Protein AF-0000000066414888 (afdb_homodimer)

Solvent-accessible surface area (backbone atoms only — not comparable to full-atom values): 25081 Å² total; per-residue (Å²): 129,54,74,68,51,52,50,51,50,49,46,27,50,49,36,50,48,35,39,76,72,67,65,47,83,66,86,75,74,56,69,68,56,54,52,49,51,50,52,50,52,52,49,51,51,38,54,54,51,52,48,53,33,49,49,37,49,74,44,55,29,62,68,60,44,51,51,46,53,49,50,52,55,52,22,65,72,70,66,46,79,77,72,76,72,79,85,43,44,42,30,54,34,8,51,52,28,35,54,41,11,59,70,56,28,89,88,28,67,37,17,49,47,26,34,55,50,10,54,49,24,37,50,47,23,52,45,50,50,49,34,51,54,51,33,41,64,48,26,47,48,55,51,48,46,42,50,70,43,58,50,44,50,43,52,48,34,46,53,51,23,52,50,30,45,27,44,28,46,44,44,57,75,38,61,85,79,50,64,68,67,57,48,52,50,31,45,50,52,24,53,51,31,45,52,51,30,50,52,49,50,49,52,55,68,74,49,33,63,57,55,38,51,25,51,44,44,38,42,50,37,52,32,51,40,26,50,52,45,31,54,52,35,50,54,49,46,53,53,47,52,52,52,63,73,70,107,129,54,73,67,50,53,51,51,51,48,47,28,49,49,37,50,47,35,38,77,71,68,64,47,82,66,86,76,74,55,70,67,58,54,52,48,52,50,53,49,51,52,49,51,51,39,54,53,50,50,49,52,34,49,49,37,48,75,44,54,29,64,69,60,44,50,51,47,53,50,50,53,56,52,23,64,72,70,67,46,81,78,73,77,72,79,84,43,44,42,30,56,35,9,51,52,27,33,54,40,11,60,71,57,29,90,88,28,67,36,16,49,48,26,34,55,51,9,54,48,26,37,50,46,24,50,44,51,51,50,35,51,52,49,32,40,64,48,28,46,48,56,53,48,47,42,51,69,43,59,52,43,48,43,51,48,33,46,51,51,24,53,50,30,45,27,44,29,46,45,42,58,76,39,61,84,80,50,62,68,66,57,47,52,50,32,46,50,52,22,53,51,32,45,50,52,31,51,50,48,52,48,54,53,69,74,49,31,63,56,56,39,52,26,52,45,44,38,42,50,37,52,31,51,39,26,49,53,45,30,54,52,35,50,54,49,47,51,53,48,51,53,52,64,71,70,105

Structure (mmCIF, N/CA/C/O backbone):
data_AF-0000000066414888-model_v1
#
loop_
_entity.id
_entity.type
_entity.pdbx_description
1 polymer 'SH3-domain GRB2-like 1'
#
loop_
_atom_site.group_PDB
_atom_site.id
_atom_site.type_symbol
_atom_site.label_atom_id
_atom_site.label_alt_id
_atom_site.label_comp_id
_atom_site.label_asym_id
_atom_site.label_entity_id
_atom_site.label_seq_id
_atom_site.pdbx_PDB_ins_code
_atom_site.Cartn_x
_atom_site.Cartn_y
_atom_site.Cartn_z
_atom_site.occupancy
_atom_site.B_iso_or_equiv
_atom_site.auth_seq_id
_atom_site.auth_comp_id
_atom_site.auth_asym_id
_atom_site.auth_atom_id
_atom_site.pdbx_PDB_model_num
ATOM 1 N N . MET A 1 1 ? -26.953 -34.062 -26.234 1 54.62 1 MET A N 1
ATOM 2 C CA . MET A 1 1 ? -26.266 -35.281 -25.875 1 54.62 1 MET A CA 1
ATOM 3 C C . MET A 1 1 ? -27.031 -36.5 -26.344 1 54.62 1 MET A C 1
ATOM 5 O O . MET A 1 1 ? -28.25 -36.562 -26.25 1 54.62 1 MET A O 1
ATOM 9 N N . SER A 1 2 ? -26.453 -37.344 -27.219 1 64.12 2 SER A N 1
ATOM 10 C CA . SER A 1 2 ? -27.109 -38.531 -27.766 1 64.12 2 SER A CA 1
ATOM 11 C C . SER A 1 2 ? -27.438 -39.531 -26.672 1 64.12 2 SER A C 1
ATOM 13 O O . SER A 1 2 ? -26.922 -39.438 -25.562 1 64.12 2 SER A O 1
ATOM 15 N N . VAL A 1 3 ? -28.484 -40.344 -26.875 1 69.94 3 VAL A N 1
ATOM 16 C CA . VAL A 1 3 ? -28.859 -41.406 -25.969 1 69.94 3 VAL A CA 1
ATOM 17 C C . VAL A 1 3 ? -27.625 -42.219 -25.578 1 69.94 3 VAL A C 1
ATOM 19 O O . VAL A 1 3 ? -27.484 -42.625 -24.406 1 69.94 3 VAL A O 1
ATOM 22 N N . ALA A 1 4 ? -26.703 -42.406 -26.469 1 68.19 4 ALA A N 1
ATOM 23 C CA . ALA A 1 4 ? -25.453 -43.125 -26.219 1 68.19 4 ALA A CA 1
ATOM 24 C C . ALA A 1 4 ? -24.562 -42.344 -25.234 1 68.19 4 ALA A C 1
ATOM 26 O O . ALA A 1 4 ? -23.922 -42.938 -24.375 1 68.19 4 ALA A O 1
ATOM 27 N N . GLY A 1 5 ? -24.656 -41.094 -25.391 1 73.19 5 GLY A N 1
ATOM 28 C CA . GLY A 1 5 ? -23.906 -40.25 -24.484 1 73.19 5 GLY A CA 1
ATOM 29 C C . GLY A 1 5 ? -24.422 -40.281 -23.062 1 73.19 5 GLY A C 1
ATOM 30 O O . GLY A 1 5 ? -23.641 -40.344 -22.109 1 73.19 5 GLY A O 1
ATOM 31 N N . LEU A 1 6 ? -25.672 -40.25 -22.953 1 72.88 6 LEU A N 1
ATOM 32 C CA . LEU A 1 6 ? -26.312 -40.312 -21.641 1 72.88 6 LEU A CA 1
ATOM 33 C C . LEU A 1 6 ? -26.016 -41.656 -20.953 1 72.88 6 LEU A C 1
ATOM 35 O O . LEU A 1 6 ? -25.734 -41.688 -19.75 1 72.88 6 LEU A O 1
ATOM 39 N N . LYS A 1 7 ? -26.156 -42.719 -21.703 1 69.56 7 LYS A N 1
ATOM 40 C CA . LYS A 1 7 ? -25.859 -44.031 -21.172 1 69.56 7 LYS A CA 1
ATOM 41 C C . LYS A 1 7 ? -24.422 -44.125 -20.672 1 69.56 7 LYS A C 1
ATOM 43 O O . LYS A 1 7 ? -24.141 -44.656 -19.609 1 69.56 7 LYS A O 1
ATOM 48 N N . LYS A 1 8 ? -23.562 -43.594 -21.5 1 77.5 8 LYS A N 1
ATOM 49 C CA . LYS A 1 8 ? -22.156 -43.594 -21.125 1 77.5 8 LYS A CA 1
ATOM 50 C C . LYS A 1 8 ? -21.922 -42.844 -19.828 1 77.5 8 LYS A C 1
ATOM 52 O O . LYS A 1 8 ? -21.125 -43.25 -18.984 1 77.5 8 LYS A O 1
ATOM 57 N N . GLN A 1 9 ? -22.625 -41.781 -19.641 1 77.62 9 GLN A N 1
ATOM 58 C CA . GLN A 1 9 ? -22.516 -40.969 -18.422 1 77.62 9 GLN A CA 1
ATOM 59 C C . GLN A 1 9 ? -23 -41.75 -17.203 1 77.62 9 GLN A C 1
ATOM 61 O O . GLN A 1 9 ? -22.406 -41.656 -16.125 1 77.62 9 GLN A O 1
ATOM 66 N N . PHE A 1 10 ? -24.031 -42.5 -17.469 1 74.44 10 PHE A N 1
ATOM 67 C CA . PHE A 1 10 ? -24.578 -43.312 -16.391 1 74.44 10 PHE A CA 1
ATOM 68 C C . PHE A 1 10 ? -23.578 -44.406 -15.969 1 74.44 10 PHE A C 1
ATOM 70 O O . PHE A 1 10 ? -23.422 -44.656 -14.781 1 74.44 10 PHE A O 1
ATOM 77 N N . TYR A 1 11 ? -23.031 -45.094 -16.953 1 70.81 11 TYR A N 1
ATOM 78 C CA . TYR A 1 11 ? -22.047 -46.125 -16.641 1 70.81 11 TYR A CA 1
ATOM 79 C C . TYR A 1 11 ? -20.875 -45.562 -15.844 1 70.81 11 TYR A C 1
ATOM 81 O O . TYR A 1 11 ? -20.422 -46.188 -14.883 1 70.81 11 TYR A O 1
ATOM 89 N N . LYS A 1 12 ? -20.438 -44.469 -16.234 1 78.75 12 LYS A N 1
ATOM 90 C CA . LYS A 1 12 ? -19.312 -43.812 -15.555 1 78.75 12 LYS A CA 1
ATOM 91 C C . LYS A 1 12 ? -19.672 -43.469 -14.117 1 78.75 12 LYS A C 1
ATOM 93 O O . LYS A 1 12 ? -18.875 -43.656 -13.203 1 78.75 12 LYS A O 1
ATOM 98 N N . ALA A 1 13 ? -20.766 -42.906 -14 1 76.69 13 ALA A N 1
ATOM 99 C CA . ALA A 1 13 ? -21.25 -42.562 -12.664 1 76.69 13 ALA A CA 1
ATOM 100 C C . ALA A 1 13 ? -21.375 -43.781 -11.781 1 76.69 13 ALA A C 1
ATOM 102 O O . ALA A 1 13 ? -21.016 -43.75 -10.602 1 76.69 13 ALA A O 1
ATOM 103 N N . SER A 1 14 ? -21.875 -44.812 -12.367 1 72 14 SER A N 1
ATOM 104 C CA . SER A 1 14 ? -22.031 -46.062 -11.641 1 72 14 SER A CA 1
ATOM 105 C C . SER A 1 14 ? -20.688 -46.594 -11.172 1 72 14 SER A C 1
ATOM 107 O O . SER A 1 14 ? -20.547 -47.031 -10.023 1 72 14 SER A O 1
ATOM 109 N N . GLN A 1 15 ? -19.828 -46.594 -12.016 1 77.19 15 GLN A N 1
ATOM 110 C CA . GLN A 1 15 ? -18.5 -47.062 -11.656 1 77.19 15 GLN A CA 1
ATOM 111 C C . GLN A 1 15 ? -17.875 -46.188 -10.578 1 77.19 15 GLN A C 1
ATOM 113 O O . GLN A 1 15 ? -17.234 -46.688 -9.656 1 77.19 15 GLN A O 1
ATOM 118 N N . LEU A 1 16 ? -18.125 -44.969 -10.672 1 76.56 16 LEU A N 1
ATOM 119 C CA . LEU A 1 16 ? -17.609 -44 -9.695 1 76.56 16 LEU A CA 1
ATOM 120 C C . LEU A 1 16 ? -18.172 -44.281 -8.312 1 76.56 16 LEU A C 1
ATOM 122 O O . LEU A 1 16 ? -17.438 -44.281 -7.32 1 76.56 16 LEU A O 1
ATOM 126 N N . VAL A 1 17 ? -19.406 -44.5 -8.328 1 70.75 17 VAL A N 1
ATOM 127 C CA . VAL A 1 17 ? -20.094 -44.812 -7.078 1 70.75 17 VAL A CA 1
ATOM 128 C C . VAL A 1 17 ? -19.562 -46.156 -6.523 1 70.75 17 VAL A C 1
ATOM 130 O O . VAL A 1 17 ? -19.328 -46.281 -5.316 1 70.75 17 VAL A O 1
ATOM 133 N N . SER A 1 18 ? -19.344 -47.031 -7.332 1 68.62 18 SER A N 1
ATOM 134 C CA . SER A 1 18 ? -18.844 -48.344 -6.906 1 68.62 18 SER A CA 1
ATOM 135 C C . SER A 1 18 ? -17.453 -48.219 -6.301 1 68.62 18 SER A C 1
ATOM 137 O O . SER A 1 18 ? -17.141 -48.938 -5.34 1 68.62 18 SER A O 1
ATOM 139 N N . GLU A 1 19 ? -16.734 -47.469 -6.793 1 73.62 19 GLU A N 1
ATOM 140 C CA . GLU A 1 19 ? -15.391 -47.281 -6.262 1 73.62 19 GLU A CA 1
ATOM 141 C C . GLU A 1 19 ? -15.414 -46.531 -4.938 1 73.62 19 GLU A C 1
ATOM 143 O O . GLU A 1 19 ? -14.656 -46.844 -4.02 1 73.62 19 GLU A O 1
ATOM 148 N N . LYS A 1 20 ? -16.219 -45.5 -4.742 1 75.06 20 LYS A N 1
ATOM 149 C CA . LYS A 1 20 ? -16.25 -44.656 -3.564 1 75.06 20 LYS A CA 1
ATOM 150 C C . LYS A 1 20 ? -16.984 -45.312 -2.406 1 75.06 20 LYS A C 1
ATOM 152 O O . LYS A 1 20 ? -16.625 -45.125 -1.243 1 75.06 20 LYS A O 1
ATOM 157 N N . VAL A 1 21 ? -17.953 -46.156 -2.709 1 70.31 21 VAL A N 1
ATOM 158 C CA . VAL A 1 21 ? -18.781 -46.719 -1.664 1 70.31 21 VAL A CA 1
ATOM 159 C C . VAL A 1 21 ? -18.516 -48.219 -1.566 1 70.31 21 VAL A C 1
ATOM 161 O O . VAL A 1 21 ? -18.453 -48.781 -0.467 1 70.31 21 VAL A O 1
ATOM 164 N N . GLY A 1 22 ? -18.375 -48.844 -2.578 1 63.88 22 GLY A N 1
ATOM 165 C CA . GLY A 1 22 ? -18.344 -50.281 -2.611 1 63.88 22 GLY A CA 1
ATOM 166 C C . GLY A 1 22 ? -16.938 -50.875 -2.568 1 63.88 22 GLY A C 1
ATOM 167 O O . GLY A 1 22 ? -16.766 -52.094 -2.5 1 63.88 22 GLY A O 1
ATOM 168 N N . GLY A 1 23 ? -15.867 -50.031 -2.629 1 61.94 23 GLY A N 1
ATOM 169 C CA . GLY A 1 23 ? -14.492 -50.5 -2.531 1 61.94 23 GLY A CA 1
ATOM 170 C C . GLY A 1 23 ? -13.984 -51.156 -3.814 1 61.94 23 GLY A C 1
ATOM 171 O O . GLY A 1 23 ? -13.023 -51.906 -3.797 1 61.94 23 GLY A O 1
ATOM 172 N N . ALA A 1 24 ? -14.719 -51.031 -4.832 1 61.44 24 ALA A N 1
ATOM 173 C CA . ALA A 1 24 ? -14.25 -51.594 -6.098 1 61.44 24 ALA A CA 1
ATOM 174 C C . ALA A 1 24 ? -12.898 -51.031 -6.492 1 61.44 24 ALA A C 1
ATOM 176 O O . ALA A 1 24 ? -12.633 -49.844 -6.281 1 61.44 24 ALA A O 1
ATOM 177 N N . GLU A 1 25 ? -11.969 -51.938 -6.863 1 61.38 25 GLU A N 1
ATOM 178 C CA . GLU A 1 25 ? -10.609 -51.5 -7.18 1 61.38 25 GLU A CA 1
ATOM 179 C C . GLU A 1 25 ? -10.516 -51 -8.609 1 61.38 25 GLU A C 1
ATOM 181 O O . GLU A 1 25 ? -10.852 -51.688 -9.555 1 61.38 25 GLU A O 1
ATOM 186 N N . GLY A 1 26 ? -10.453 -49.75 -8.844 1 71.69 26 GLY A N 1
ATOM 187 C CA . GLY A 1 26 ? -10.227 -49.219 -10.172 1 71.69 26 GLY A CA 1
ATOM 188 C C . GLY A 1 26 ? -8.82 -49.469 -10.68 1 71.69 26 GLY A C 1
ATOM 189 O O . GLY A 1 26 ? -7.926 -49.812 -9.914 1 71.69 26 GLY A O 1
ATOM 190 N N . THR A 1 27 ? -8.648 -49.469 -12.039 1 75.56 27 THR A N 1
ATOM 191 C CA . THR A 1 27 ? -7.328 -49.562 -12.648 1 75.56 27 THR A CA 1
ATOM 192 C C . THR A 1 27 ? -6.375 -48.531 -12.047 1 75.56 27 THR A C 1
ATOM 194 O O . THR A 1 27 ? -6.695 -47.344 -11.992 1 75.56 27 THR A O 1
ATOM 197 N N . LYS A 1 28 ? -5.348 -49.062 -11.469 1 77.19 28 LYS A N 1
ATOM 198 C CA . LYS A 1 28 ? -4.402 -48.188 -10.781 1 77.19 28 LYS A CA 1
ATOM 199 C C . LYS A 1 28 ? -3.41 -47.594 -11.758 1 77.19 28 LYS A C 1
ATOM 201 O O . LYS A 1 28 ? -2.918 -48.25 -12.664 1 77.19 28 LYS A O 1
ATOM 206 N N . LEU A 1 29 ? -3.402 -46.312 -11.672 1 82.12 29 LEU A N 1
ATOM 207 C CA . LEU A 1 29 ? -2.305 -45.625 -12.352 1 82.12 29 LEU A CA 1
ATOM 208 C C . LEU A 1 29 ? -1.005 -45.781 -11.562 1 82.12 29 LEU A C 1
ATOM 210 O O . LEU A 1 29 ? -1.028 -45.969 -10.352 1 82.12 29 LEU A O 1
ATOM 214 N N . ASP A 1 30 ? 0.139 -45.844 -12.203 1 83 30 ASP A N 1
ATOM 215 C CA . ASP A 1 30 ? 1.407 -46.125 -11.531 1 83 30 ASP A CA 1
ATOM 216 C C . ASP A 1 30 ? 1.821 -44.938 -10.641 1 83 30 ASP A C 1
ATOM 218 O O . ASP A 1 30 ? 1.239 -43.875 -10.719 1 83 30 ASP A O 1
ATOM 222 N N . ASP A 1 31 ? 2.678 -45.188 -9.734 1 87.25 31 ASP A N 1
ATOM 223 C CA . ASP A 1 31 ? 3.127 -44.25 -8.711 1 87.25 31 ASP A CA 1
ATOM 224 C C . ASP A 1 31 ? 3.771 -43.031 -9.336 1 87.25 31 ASP A C 1
ATOM 226 O O . ASP A 1 31 ? 3.641 -41.906 -8.82 1 87.25 31 ASP A O 1
ATOM 230 N N . ASP A 1 32 ? 4.352 -43.25 -10.453 1 85.88 32 ASP A N 1
ATOM 231 C CA . ASP A 1 32 ? 4.996 -42.156 -11.148 1 85.88 32 ASP A CA 1
ATOM 232 C C . ASP A 1 32 ? 3.959 -41.156 -11.672 1 85.88 32 ASP A C 1
ATOM 234 O O . ASP A 1 32 ? 4.164 -39.938 -11.602 1 85.88 32 ASP A O 1
ATOM 238 N N . PHE A 1 33 ? 2.918 -41.688 -12.188 1 91.12 33 PHE A N 1
ATOM 239 C CA . PHE A 1 33 ? 1.839 -40.844 -12.688 1 91.12 33 PHE A CA 1
ATOM 240 C C . PHE A 1 33 ? 1.209 -40.062 -11.547 1 91.12 33 PHE A C 1
ATOM 242 O O . PHE A 1 33 ? 0.982 -38.844 -11.68 1 91.12 33 PHE A O 1
ATOM 249 N N . LYS A 1 34 ? 0.979 -40.688 -10.414 1 91.94 34 LYS A N 1
ATOM 250 C CA . LYS A 1 34 ? 0.359 -40.031 -9.266 1 91.94 34 LYS A CA 1
ATOM 251 C C . LYS A 1 34 ? 1.252 -38.938 -8.711 1 91.94 34 LYS A C 1
ATOM 253 O O . LYS A 1 34 ? 0.761 -37.875 -8.289 1 91.94 34 LYS A O 1
ATOM 258 N N . ASP A 1 35 ? 2.457 -39.219 -8.719 1 89.44 35 ASP A N 1
ATOM 259 C CA . ASP A 1 35 ? 3.41 -38.219 -8.25 1 89.44 35 ASP A CA 1
ATOM 260 C C . ASP A 1 35 ? 3.414 -37 -9.164 1 89.44 35 ASP A C 1
ATOM 262 O O . ASP A 1 35 ? 3.49 -35.844 -8.688 1 89.44 35 ASP A O 1
ATOM 266 N N . MET A 1 36 ? 3.359 -37.188 -10.469 1 90.25 36 MET A N 1
ATOM 267 C CA . MET A 1 36 ? 3.312 -36.094 -11.438 1 90.25 36 MET A CA 1
ATOM 268 C C . MET A 1 36 ? 2.037 -35.281 -11.273 1 90.25 36 MET A C 1
ATOM 270 O O . MET A 1 36 ? 2.072 -34.062 -11.336 1 90.25 36 MET A O 1
ATOM 274 N N . GLU A 1 37 ? 1.005 -36 -11.086 1 94.06 37 GLU A N 1
ATOM 275 C CA . GLU A 1 37 ? -0.281 -35.344 -10.898 1 94.06 37 GLU A CA 1
ATOM 276 C C . GLU A 1 37 ? -0.261 -34.438 -9.664 1 94.06 37 GLU A C 1
ATOM 278 O O . GLU A 1 37 ? -0.78 -33.312 -9.695 1 94.06 37 GLU A O 1
ATOM 283 N N . LYS A 1 38 ? 0.269 -34.938 -8.617 1 93.38 38 LYS A N 1
ATOM 284 C CA . LYS A 1 38 ? 0.378 -34.156 -7.383 1 93.38 38 LYS A CA 1
ATOM 285 C C . LYS A 1 38 ? 1.219 -32.906 -7.598 1 93.38 38 LYS A C 1
ATOM 287 O O . LYS A 1 38 ? 0.854 -31.828 -7.137 1 93.38 38 LYS A O 1
ATOM 292 N N . LYS A 1 39 ? 2.338 -33.062 -8.258 1 91.81 39 LYS A N 1
ATOM 293 C CA . LYS A 1 39 ? 3.223 -31.922 -8.523 1 91.81 39 LYS A CA 1
ATOM 294 C C . LYS A 1 39 ? 2.523 -30.859 -9.375 1 91.81 39 LYS A C 1
ATOM 296 O O . LYS A 1 39 ? 2.688 -29.672 -9.141 1 91.81 39 LYS A O 1
ATOM 301 N N . VAL A 1 40 ? 1.789 -31.328 -10.344 1 94.94 40 VAL A N 1
ATOM 302 C CA . VAL A 1 40 ? 1.053 -30.406 -11.203 1 94.94 40 VAL A CA 1
ATOM 303 C C . VAL A 1 40 ? -0.01 -29.672 -10.391 1 94.94 40 VAL A C 1
ATOM 305 O O . VAL A 1 40 ? -0.216 -28.469 -10.57 1 94.94 40 VAL A O 1
ATOM 308 N N . ASP A 1 41 ? -0.682 -30.375 -9.562 1 95.75 41 ASP A N 1
ATOM 309 C CA . ASP A 1 41 ? -1.705 -29.781 -8.703 1 95.75 41 ASP A CA 1
ATOM 310 C C . ASP A 1 41 ? -1.108 -28.703 -7.805 1 95.75 41 ASP A C 1
ATOM 312 O O . ASP A 1 41 ? -1.657 -27.609 -7.691 1 95.75 41 ASP A O 1
ATOM 316 N N . VAL A 1 42 ? -0.031 -29.047 -7.164 1 94.81 42 VAL A N 1
ATOM 317 C CA . VAL A 1 42 ? 0.643 -28.094 -6.277 1 94.81 42 VAL A CA 1
ATOM 318 C C . VAL A 1 42 ? 1.123 -26.891 -7.074 1 94.81 42 VAL A C 1
ATOM 320 O O . VAL A 1 42 ? 1.017 -25.75 -6.613 1 94.81 42 VAL A O 1
ATOM 323 N N . THR A 1 43 ? 1.71 -27.141 -8.242 1 95.44 43 THR A N 1
ATOM 324 C CA . THR A 1 43 ? 2.162 -26.062 -9.102 1 95.44 43 THR A CA 1
ATOM 325 C C . THR A 1 43 ? 1.001 -25.141 -9.469 1 95.44 43 THR A C 1
ATOM 327 O O . THR A 1 43 ? 1.142 -23.906 -9.445 1 95.44 43 THR A O 1
ATOM 330 N N . SER A 1 44 ? -0.1 -25.75 -9.805 1 96.19 44 SER A N 1
ATOM 331 C CA . SER A 1 44 ? -1.286 -24.984 -10.18 1 96.19 44 SER A CA 1
ATOM 332 C C . SER A 1 44 ? -1.746 -24.078 -9.031 1 96.19 44 SER A C 1
ATOM 334 O O . SER A 1 44 ? -2.045 -22.906 -9.242 1 96.19 44 SER A O 1
ATOM 336 N N . LYS A 1 45 ? -1.801 -24.594 -7.859 1 96.75 45 LYS A N 1
ATOM 337 C CA . LYS A 1 45 ? -2.201 -23.828 -6.684 1 96.75 45 LYS A CA 1
ATOM 338 C C . LYS A 1 45 ? -1.205 -22.719 -6.383 1 96.75 45 LYS A C 1
ATOM 340 O O . LYS A 1 45 ? -1.601 -21.594 -6.055 1 96.75 45 LYS A O 1
ATOM 345 N N . ALA A 1 46 ? 0.065 -23.062 -6.469 1 96.88 46 ALA A N 1
ATOM 346 C CA . ALA A 1 46 ? 1.124 -22.094 -6.227 1 96.88 46 ALA A CA 1
ATOM 347 C C . ALA A 1 46 ? 1.005 -20.906 -7.172 1 96.88 46 ALA A C 1
ATOM 349 O O . ALA A 1 46 ? 1.036 -19.75 -6.738 1 96.88 46 ALA A O 1
ATOM 350 N N . VAL A 1 47 ? 0.848 -21.234 -8.461 1 97.19 47 VAL A N 1
ATOM 351 C CA . VAL A 1 47 ? 0.768 -20.188 -9.477 1 97.19 47 VAL A CA 1
ATOM 352 C C . VAL A 1 47 ? -0.453 -19.312 -9.219 1 97.19 47 VAL A C 1
ATOM 354 O O . VAL A 1 47 ? -0.358 -18.078 -9.258 1 97.19 47 VAL A O 1
ATOM 357 N N . ALA A 1 48 ? -1.549 -19.906 -8.898 1 97.12 48 ALA A N 1
ATOM 358 C CA . ALA A 1 48 ? -2.791 -19.172 -8.68 1 97.12 48 ALA A CA 1
ATOM 359 C C . ALA A 1 48 ? -2.674 -18.25 -7.465 1 97.12 48 ALA A C 1
ATOM 361 O O . ALA A 1 48 ? -3.049 -17.078 -7.527 1 97.12 48 ALA A O 1
ATOM 362 N N . GLU A 1 49 ? -2.189 -18.734 -6.395 1 98.12 49 GLU A N 1
ATOM 363 C CA . GLU A 1 49 ? -2.117 -17.938 -5.172 1 98.12 49 GLU A CA 1
ATOM 364 C C . GLU A 1 49 ? -1.043 -16.859 -5.27 1 98.12 49 GLU A C 1
ATOM 366 O O . GLU A 1 49 ? -1.219 -15.75 -4.762 1 98.12 49 GLU A O 1
ATOM 371 N N . VAL A 1 50 ? 0.107 -17.188 -5.863 1 98.31 50 VAL A N 1
ATOM 372 C CA . VAL A 1 50 ? 1.17 -16.219 -6.055 1 98.31 50 VAL A CA 1
ATOM 373 C C . VAL A 1 50 ? 0.656 -15.055 -6.902 1 98.31 50 VAL A C 1
ATOM 375 O O . VAL A 1 50 ? 0.989 -13.891 -6.645 1 98.31 50 VAL A O 1
ATOM 378 N N . LEU A 1 51 ? -0.128 -15.383 -7.871 1 98 51 LEU A N 1
ATOM 379 C CA . LEU A 1 51 ? -0.73 -14.359 -8.719 1 98 51 LEU A CA 1
ATOM 380 C C . LEU A 1 51 ? -1.586 -13.398 -7.895 1 98 51 LEU A C 1
ATOM 382 O O . LEU A 1 51 ? -1.422 -12.18 -7.984 1 98 51 LEU A O 1
ATOM 386 N N . VAL A 1 52 ? -2.416 -13.945 -7.102 1 97.19 52 VAL A N 1
ATOM 387 C CA . VAL A 1 52 ? -3.348 -13.164 -6.297 1 97.19 52 VAL A CA 1
ATOM 388 C C . VAL A 1 52 ? -2.572 -12.289 -5.316 1 97.19 52 VAL A C 1
ATOM 390 O O . VAL A 1 52 ? -2.85 -11.094 -5.188 1 97.19 52 VAL A O 1
ATOM 393 N N . ARG A 1 53 ? -1.648 -12.867 -4.656 1 98.19 53 ARG A N 1
ATOM 394 C CA . ARG A 1 53 ? -0.875 -12.148 -3.648 1 98.19 53 ARG A CA 1
ATOM 395 C C . ARG A 1 53 ? -0.03 -11.055 -4.289 1 98.19 53 ARG A C 1
ATOM 397 O O . ARG A 1 53 ? 0.197 -10 -3.684 1 98.19 53 ARG A O 1
ATOM 404 N N . THR A 1 54 ? 0.511 -11.328 -5.457 1 98.69 54 THR A N 1
ATOM 405 C CA . THR A 1 54 ? 1.3 -10.32 -6.156 1 98.69 54 THR A CA 1
ATOM 406 C C . THR A 1 54 ? 0.439 -9.109 -6.516 1 98.69 54 THR A C 1
ATOM 408 O O . THR A 1 54 ? 0.876 -7.965 -6.379 1 98.69 54 THR A O 1
ATOM 411 N N . ILE A 1 55 ? -0.756 -9.367 -6.922 1 97.38 55 ILE A N 1
ATOM 412 C CA . ILE A 1 55 ? -1.679 -8.289 -7.262 1 97.38 55 ILE A CA 1
ATOM 413 C C . ILE A 1 55 ? -1.982 -7.453 -6.02 1 97.38 55 ILE A C 1
ATOM 415 O O . ILE A 1 55 ? -2.004 -6.223 -6.082 1 97.38 55 ILE A O 1
ATOM 419 N N . GLU A 1 56 ? -2.209 -8.117 -4.902 1 96.81 56 GLU A N 1
ATOM 420 C CA . GLU A 1 56 ? -2.457 -7.422 -3.643 1 96.81 56 GLU A CA 1
ATOM 421 C C . GLU A 1 56 ? -1.248 -6.59 -3.223 1 96.81 56 GLU A C 1
ATOM 423 O O . GLU A 1 56 ? -1.399 -5.5 -2.666 1 96.81 56 GLU A O 1
ATOM 428 N N . TYR A 1 57 ? -0.084 -7.152 -3.488 1 98.12 57 TYR A N 1
ATOM 429 C CA . TYR A 1 57 ? 1.17 -6.461 -3.211 1 98.12 57 TYR A CA 1
ATOM 430 C C . TYR A 1 57 ? 1.263 -5.164 -4.004 1 98.12 57 TYR A C 1
ATOM 432 O O . TYR A 1 57 ? 1.642 -4.121 -3.461 1 98.12 57 TYR A O 1
ATOM 440 N N . LEU A 1 58 ? 0.865 -5.172 -5.23 1 97.69 58 LEU A N 1
ATOM 441 C CA . LEU A 1 58 ? 0.955 -4.012 -6.109 1 97.69 58 LEU A CA 1
ATOM 442 C C . LEU A 1 58 ? -0.168 -3.021 -5.82 1 97.69 58 LEU A C 1
ATOM 444 O O . LEU A 1 58 ? 0.03 -1.807 -5.906 1 97.69 58 LEU A O 1
ATOM 448 N N . GLN A 1 59 ? -1.326 -3.586 -5.539 1 96.56 59 GLN A N 1
ATOM 449 C CA . GLN A 1 59 ? -2.557 -2.82 -5.359 1 96.56 59 GLN A CA 1
ATOM 450 C C . GLN A 1 59 ? -3.281 -3.236 -4.082 1 96.56 59 GLN A C 1
ATOM 452 O O . GLN A 1 59 ? -4.312 -3.912 -4.141 1 96.56 59 GLN A O 1
ATOM 457 N N . PRO A 1 60 ? -2.832 -2.713 -2.994 1 95.88 60 PRO A N 1
ATOM 458 C CA . PRO A 1 60 ? -3.234 -3.236 -1.688 1 95.88 60 PRO A CA 1
ATOM 459 C C . PRO A 1 60 ? -4.641 -2.801 -1.285 1 95.88 60 PRO A C 1
ATOM 461 O O . PRO A 1 60 ? -5.242 -3.391 -0.382 1 95.88 60 PRO A O 1
ATOM 464 N N . ASN A 1 61 ? -5.211 -1.719 -1.804 1 95 61 ASN A N 1
ATOM 465 C CA . ASN A 1 61 ? -6.57 -1.294 -1.479 1 95 61 ASN A CA 1
ATOM 466 C C . ASN A 1 61 ? -7.609 -2.068 -2.285 1 95 61 ASN A C 1
ATOM 468 O O . ASN A 1 61 ? -7.711 -1.896 -3.502 1 95 61 ASN A O 1
ATOM 472 N N . PRO A 1 62 ? -8.328 -2.889 -1.655 1 93.88 62 PRO A N 1
ATOM 473 C CA . PRO A 1 62 ? -9.258 -3.742 -2.393 1 93.88 62 PRO A CA 1
ATOM 474 C C . PRO A 1 62 ? -10.336 -2.943 -3.127 1 93.88 62 PRO A C 1
ATOM 476 O O . PRO A 1 62 ? -10.742 -3.322 -4.227 1 93.88 62 PRO A O 1
ATOM 479 N N . ALA A 1 63 ? -10.758 -1.84 -2.516 1 92.12 63 ALA A N 1
ATOM 480 C CA . ALA A 1 63 ? -11.781 -1.016 -3.156 1 92.12 63 ALA A CA 1
ATOM 481 C C . ALA A 1 63 ? -11.25 -0.389 -4.441 1 92.12 63 ALA A C 1
ATOM 483 O O . ALA A 1 63 ? -11.938 -0.395 -5.469 1 92.12 63 ALA A O 1
ATOM 484 N N . SER A 1 64 ? -10.117 0.113 -4.336 1 93.31 64 SER A N 1
ATOM 485 C CA . SER A 1 64 ? -9.5 0.735 -5.504 1 93.31 64 SER A CA 1
ATOM 486 C C . SER A 1 64 ? -9.195 -0.298 -6.586 1 93.31 64 SER A C 1
ATOM 488 O O . SER A 1 64 ? -9.328 -0.015 -7.777 1 93.31 64 SER A O 1
ATOM 490 N N . ARG A 1 65 ? -8.781 -1.446 -6.164 1 91.62 65 ARG A N 1
ATOM 491 C CA . ARG A 1 65 ? -8.484 -2.523 -7.105 1 91.62 65 ARG A CA 1
ATOM 492 C C . ARG A 1 65 ? -9.742 -2.957 -7.855 1 91.62 65 ARG A C 1
ATOM 494 O O . ARG A 1 65 ? -9.695 -3.18 -9.07 1 91.62 65 ARG A O 1
ATOM 501 N N . ALA A 1 66 ? -10.805 -3.135 -7.102 1 90.75 66 ALA A N 1
ATOM 502 C CA . ALA A 1 66 ? -12.078 -3.521 -7.707 1 90.75 66 ALA A CA 1
ATOM 503 C C . ALA A 1 66 ? -12.547 -2.475 -8.711 1 90.75 66 ALA A C 1
ATOM 505 O O . ALA A 1 66 ? -13.062 -2.814 -9.781 1 90.75 66 ALA A O 1
ATOM 506 N N . LYS A 1 67 ? -12.461 -1.266 -8.289 1 90.38 67 LYS A N 1
ATOM 507 C CA . LYS A 1 67 ? -12.82 -0.169 -9.188 1 90.38 67 LYS A CA 1
ATOM 508 C C . LYS A 1 67 ? -11.984 -0.204 -10.461 1 90.38 67 LYS A C 1
ATOM 510 O O . LYS A 1 67 ? -12.508 -0.004 -11.562 1 90.38 67 LYS A O 1
ATOM 515 N N . LEU A 1 68 ? -10.758 -0.351 -10.32 1 89.12 68 LEU A N 1
ATOM 516 C CA . LEU A 1 68 ? -9.852 -0.414 -11.469 1 89.12 68 LEU A CA 1
ATOM 517 C C . LEU A 1 68 ? -10.234 -1.561 -12.398 1 89.12 68 LEU A C 1
ATOM 519 O O . LEU A 1 68 ? -10.266 -1.393 -13.617 1 89.12 68 LEU A O 1
ATOM 523 N N . THR A 1 69 ? -10.484 -2.729 -11.812 1 86.81 69 THR A N 1
ATOM 524 C CA . THR A 1 69 ? -10.891 -3.9 -12.578 1 86.81 69 THR A CA 1
ATOM 525 C C . THR A 1 69 ? -12.172 -3.627 -13.352 1 86.81 69 THR A C 1
ATOM 527 O O . THR A 1 69 ? -12.305 -4.02 -14.516 1 86.81 69 THR A O 1
ATOM 530 N N . MET A 1 70 ? -13.055 -2.969 -12.703 1 86.69 70 MET A N 1
ATOM 531 C CA . MET A 1 70 ? -14.312 -2.609 -13.344 1 86.69 70 MET A CA 1
ATOM 532 C C . MET A 1 70 ? -14.078 -1.657 -14.508 1 86.69 70 MET A C 1
ATOM 534 O O . MET A 1 70 ? -14.641 -1.842 -15.594 1 86.69 70 MET A O 1
ATOM 538 N N . LEU A 1 71 ? -13.305 -0.674 -14.312 1 84.69 71 LEU A N 1
ATOM 539 C CA . LEU A 1 71 ? -13.016 0.321 -15.336 1 84.69 71 LEU A CA 1
ATOM 540 C C . LEU A 1 71 ? -12.328 -0.323 -16.531 1 84.69 71 LEU A C 1
ATOM 542 O O . LEU A 1 71 ? -12.656 -0.009 -17.688 1 84.69 71 LEU A O 1
ATOM 546 N N . ASN A 1 72 ? -11.43 -1.202 -16.281 1 84 72 ASN A N 1
ATOM 547 C CA . ASN A 1 72 ? -10.75 -1.911 -17.359 1 84 72 ASN A CA 1
ATOM 548 C C . ASN A 1 72 ? -11.719 -2.766 -18.172 1 84 72 ASN A C 1
ATOM 550 O O . ASN A 1 72 ? -11.609 -2.854 -19.391 1 84 72 ASN A O 1
ATOM 554 N N . THR A 1 73 ? -12.594 -3.371 -17.453 1 83.38 73 THR A N 1
ATOM 555 C CA . THR A 1 73 ? -13.594 -4.191 -18.125 1 83.38 73 THR A CA 1
ATOM 556 C C . THR A 1 73 ? -14.484 -3.334 -19.016 1 83.38 73 THR A C 1
ATOM 558 O O . THR A 1 73 ? -14.789 -3.707 -20.156 1 83.38 73 THR A O 1
ATOM 561 N N . VAL A 1 74 ? -14.938 -2.191 -18.547 1 79.12 74 VAL A N 1
ATOM 562 C CA . VAL A 1 74 ? -15.797 -1.272 -19.281 1 79.12 74 VAL A CA 1
ATOM 563 C C . VAL A 1 74 ? -15.031 -0.699 -20.469 1 79.12 74 VAL A C 1
ATOM 565 O O . VAL A 1 74 ? -15.578 -0.588 -21.578 1 79.12 74 VAL A O 1
ATOM 568 N N . SER A 1 75 ? -13.844 -0.283 -20.281 1 80 75 SER A N 1
ATOM 569 C CA . SER A 1 75 ? -13.023 0.27 -21.344 1 80 75 SER A CA 1
ATOM 570 C C . SER A 1 75 ? -12.844 -0.738 -22.484 1 80 75 SER A C 1
ATOM 572 O O . SER A 1 75 ? -12.852 -0.369 -23.656 1 80 75 SER A O 1
ATOM 574 N N . LYS A 1 76 ? -12.586 -1.894 -22.203 1 77.31 76 LYS A N 1
ATOM 575 C CA . LYS A 1 76 ? -12.422 -2.943 -23.203 1 77.31 76 LYS A CA 1
ATOM 576 C C . LYS A 1 76 ? -13.688 -3.09 -24.062 1 77.31 76 LYS A C 1
ATOM 578 O O . LYS A 1 76 ? -13.602 -3.25 -25.281 1 77.31 76 LYS A O 1
ATOM 583 N N . ILE A 1 77 ? -14.75 -2.867 -23.453 1 78.06 77 ILE A N 1
ATOM 584 C CA . ILE A 1 77 ? -16.016 -2.982 -24.156 1 78.06 77 ILE A CA 1
ATOM 585 C C . ILE A 1 77 ? -16.234 -1.754 -25.031 1 78.06 77 ILE A C 1
ATOM 587 O O . ILE A 1 77 ? -16.719 -1.87 -26.156 1 78.06 77 ILE A O 1
ATOM 591 N N . ARG A 1 78 ? -15.953 -0.546 -24.531 1 76.44 78 ARG A N 1
ATOM 592 C CA . ARG A 1 78 ? -16.188 0.693 -25.266 1 76.44 78 ARG A CA 1
ATOM 593 C C . ARG A 1 78 ? -15.047 0.965 -26.25 1 76.44 78 ARG A C 1
ATOM 595 O O . ARG A 1 78 ? -15.148 1.859 -27.094 1 76.44 78 ARG A O 1
ATOM 602 N N . GLY A 1 79 ? -14.094 0.177 -26.25 1 66.38 79 GLY A N 1
ATOM 603 C CA . GLY A 1 79 ? -12.945 0.39 -27.109 1 66.38 79 GLY A CA 1
ATOM 604 C C . GLY A 1 79 ? -12.086 1.563 -26.688 1 66.38 79 GLY A C 1
ATOM 605 O O . GLY A 1 79 ? -11.391 2.164 -27.5 1 66.38 79 GLY A O 1
ATOM 606 N N . GLN A 1 80 ? -12.484 2.201 -25.625 1 63.78 80 GLN A N 1
ATOM 607 C CA . GLN A 1 80 ? -11.703 3.338 -25.141 1 63.78 80 GLN A CA 1
ATOM 608 C C . GLN A 1 80 ? -10.5 2.873 -24.328 1 63.78 80 GLN A C 1
ATOM 610 O O . GLN A 1 80 ? -10.555 1.827 -23.672 1 63.78 80 GLN A O 1
ATOM 615 N N . VAL A 1 81 ? -9.336 3.229 -24.812 1 58.38 81 VAL A N 1
ATOM 616 C CA . VAL A 1 81 ? -8.031 2.777 -24.344 1 58.38 81 VAL A CA 1
ATOM 617 C C . VAL A 1 81 ? -7.648 3.523 -23.062 1 58.38 81 VAL A C 1
ATOM 619 O O . VAL A 1 81 ? -6.508 3.447 -22.609 1 58.38 81 VAL A O 1
ATOM 622 N N . LYS A 1 82 ? -8.57 4.375 -22.422 1 59.69 82 LYS A N 1
ATOM 623 C CA . LYS A 1 82 ? -7.906 5.082 -21.328 1 59.69 82 LYS A CA 1
ATOM 624 C C . LYS A 1 82 ? -7.77 4.184 -20.109 1 59.69 82 LYS A C 1
ATOM 626 O O . LYS A 1 82 ? -8.758 3.639 -19.609 1 59.69 82 LYS A O 1
ATOM 631 N N . ASN A 1 83 ? -6.648 3.609 -19.859 1 64 83 ASN A N 1
ATOM 632 C CA . ASN A 1 83 ? -6.328 2.783 -18.688 1 64 83 ASN A CA 1
ATOM 633 C C . ASN A 1 83 ? -6.09 3.631 -17.453 1 64 83 ASN A C 1
ATOM 635 O O . ASN A 1 83 ? -5.02 4.223 -17.281 1 64 83 ASN A O 1
ATOM 639 N N . PRO A 1 84 ? -7.219 3.834 -16.75 1 76.94 84 PRO A N 1
ATOM 640 C CA . PRO A 1 84 ? -6.941 4.551 -15.5 1 76.94 84 PRO A CA 1
ATOM 641 C C . PRO A 1 84 ? -5.977 3.797 -14.586 1 76.94 84 PRO A C 1
ATOM 643 O O . PRO A 1 84 ? -5.953 2.562 -14.594 1 76.94 84 PRO A O 1
ATOM 646 N N . GLY A 1 85 ? -4.914 4.383 -14.273 1 86 85 GLY A N 1
ATOM 647 C CA . GLY A 1 85 ? -3.939 3.764 -13.391 1 86 85 GLY A CA 1
ATOM 648 C C . GLY A 1 85 ? -4.43 3.635 -11.961 1 86 85 GLY A C 1
ATOM 649 O O . GLY A 1 85 ? -5.449 4.223 -11.594 1 86 85 GLY A O 1
ATOM 650 N N . TYR A 1 86 ? -3.984 2.633 -11.203 1 93.88 86 TYR A N 1
ATOM 651 C CA . TYR A 1 86 ? -4.234 2.49 -9.773 1 93.88 86 TYR A CA 1
ATOM 652 C C . TYR A 1 86 ? -3.848 3.76 -9.023 1 93.88 86 TYR A C 1
ATOM 654 O O . TYR A 1 86 ? -2.779 4.328 -9.258 1 93.88 86 TYR A O 1
ATOM 662 N N . PRO A 1 87 ? -4.742 4.309 -8.242 1 94.81 87 PRO A N 1
ATOM 663 C CA . PRO A 1 87 ? -4.383 5.512 -7.492 1 94.81 87 PRO A CA 1
ATOM 664 C C . PRO A 1 87 ? -3.309 5.254 -6.438 1 94.81 87 PRO A C 1
ATOM 666 O O . PRO A 1 87 ? -3.623 4.852 -5.316 1 94.81 87 PRO A O 1
ATOM 669 N N . GLN A 1 88 ? -2.121 5.566 -6.785 1 97.06 88 GLN A N 1
ATOM 670 C CA . GLN A 1 88 ? -0.991 5.324 -5.895 1 97.06 88 GLN A CA 1
ATOM 671 C C . GLN A 1 88 ? -1.054 6.23 -4.668 1 97.06 88 GLN A C 1
ATOM 673 O O . GLN A 1 88 ? -1.323 7.43 -4.789 1 97.06 88 GLN A O 1
ATOM 678 N N . SER A 1 89 ? -0.849 5.707 -3.49 1 97.56 89 SER A N 1
ATOM 679 C CA . SER A 1 89 ? -0.887 6.48 -2.254 1 97.56 89 SER A CA 1
ATOM 680 C C . SER A 1 89 ? 0.157 7.59 -2.266 1 97.56 89 SER A C 1
ATOM 682 O O . SER A 1 89 ? -0.067 8.664 -1.707 1 97.56 89 SER A O 1
ATOM 684 N N . GLU A 1 90 ? 1.338 7.328 -2.887 1 98.19 90 GLU A N 1
ATOM 685 C CA . GLU A 1 90 ? 2.379 8.336 -3.031 1 98.19 90 GLU A CA 1
ATOM 686 C C . GLU A 1 90 ? 1.858 9.562 -3.775 1 98.19 90 GLU A C 1
ATOM 688 O O . GLU A 1 90 ? 2.156 10.703 -3.4 1 98.19 90 GLU A O 1
ATOM 693 N N . GLY A 1 91 ? 1.108 9.273 -4.832 1 98.25 91 GLY A N 1
ATOM 694 C CA . GLY A 1 91 ? 0.549 10.367 -5.609 1 98.25 91 GLY A CA 1
ATOM 695 C C . GLY A 1 91 ? -0.461 11.195 -4.836 1 98.25 91 GLY A C 1
ATOM 696 O O . GLY A 1 91 ? -0.463 12.422 -4.926 1 98.25 91 GLY A O 1
ATOM 697 N N . LEU A 1 92 ? -1.298 10.562 -4.066 1 98.06 92 LEU A N 1
ATOM 698 C CA . LEU A 1 92 ? -2.295 11.242 -3.252 1 98.06 92 LEU A CA 1
ATOM 699 C C . LEU A 1 92 ? -1.627 12.117 -2.191 1 98.06 92 LEU A C 1
ATOM 701 O O . LEU A 1 92 ? -2.037 13.258 -1.969 1 98.06 92 LEU A O 1
ATOM 705 N N . LEU A 1 93 ? -0.662 11.555 -1.584 1 98.69 93 LEU A N 1
ATOM 706 C CA . LEU A 1 93 ? 0.106 12.312 -0.601 1 98.69 93 LEU A CA 1
ATOM 707 C C . LEU A 1 93 ? 0.806 13.5 -1.255 1 98.69 93 LEU A C 1
ATOM 709 O O . LEU A 1 93 ? 0.785 14.609 -0.719 1 98.69 93 LEU A O 1
ATOM 713 N N . GLY A 1 94 ? 1.393 13.211 -2.428 1 98.81 94 GLY A N 1
ATOM 714 C CA . GLY A 1 94 ? 2.061 14.273 -3.158 1 98.81 94 GLY A CA 1
ATOM 715 C C . GLY A 1 94 ? 1.131 15.406 -3.541 1 98.81 94 GLY A C 1
ATOM 716 O O . GLY A 1 94 ? 1.471 16.578 -3.367 1 98.81 94 GLY A O 1
ATOM 717 N N . GLU A 1 95 ? -0.013 15.102 -4.012 1 98.69 95 GLU A N 1
ATOM 718 C CA . GLU A 1 95 ? -1.003 16.109 -4.391 1 98.69 95 GLU A CA 1
ATOM 719 C C . GLU A 1 95 ? -1.416 16.953 -3.189 1 98.69 95 GLU A C 1
ATOM 721 O O . GLU A 1 95 ? -1.549 18.172 -3.299 1 98.69 95 GLU A O 1
ATOM 726 N N . CYS A 1 96 ? -1.657 16.312 -2.125 1 98.38 96 CYS A N 1
ATOM 727 C CA . CYS A 1 96 ? -2.004 16.984 -0.88 1 98.38 96 CYS A CA 1
ATOM 728 C C . CYS A 1 96 ? -0.908 17.953 -0.463 1 98.38 96 CYS A C 1
ATOM 730 O O . CYS A 1 96 ? -1.189 19.109 -0.141 1 98.38 96 CYS A O 1
ATOM 732 N N . MET A 1 97 ? 0.322 17.516 -0.511 1 98.69 97 MET A N 1
ATOM 733 C CA . MET A 1 97 ? 1.46 18.344 -0.1 1 98.69 97 MET A CA 1
ATOM 734 C C . MET A 1 97 ? 1.627 19.547 -1.021 1 98.69 97 MET A C 1
ATOM 736 O O . MET A 1 97 ? 1.846 20.656 -0.555 1 98.69 97 MET A O 1
ATOM 740 N N . VAL A 1 98 ? 1.441 19.328 -2.314 1 98.75 98 VAL A N 1
ATOM 741 C CA . VAL A 1 98 ? 1.601 20.406 -3.283 1 98.75 98 VAL A CA 1
ATOM 742 C C . VAL A 1 98 ? 0.491 21.438 -3.094 1 98.75 98 VAL A C 1
ATOM 744 O O . VAL A 1 98 ? 0.75 22.641 -3.104 1 98.75 98 VAL A O 1
ATOM 747 N N . ARG A 1 99 ? -0.708 20.938 -2.91 1 98.25 99 ARG A N 1
ATOM 748 C CA . ARG A 1 99 ? -1.845 21.828 -2.734 1 98.25 99 ARG A CA 1
ATOM 749 C C . ARG A 1 99 ? -1.643 22.734 -1.526 1 98.25 99 ARG A C 1
ATOM 751 O O . ARG A 1 99 ? -1.734 23.969 -1.641 1 98.25 99 ARG A O 1
ATOM 758 N N . HIS A 1 100 ? -1.308 22.188 -0.42 1 97.31 100 HIS A N 1
ATOM 759 C CA . HIS A 1 100 ? -1.146 22.953 0.808 1 97.31 100 HIS A CA 1
ATOM 760 C C . HIS A 1 100 ? 0.127 23.781 0.769 1 97.31 100 HIS A C 1
ATOM 762 O O . HIS A 1 100 ? 0.169 24.891 1.324 1 97.31 100 HIS A O 1
ATOM 768 N N . GLY A 1 101 ? 1.161 23.219 0.147 1 97.12 101 GLY A N 1
ATOM 769 C CA . GLY A 1 101 ? 2.367 24.016 -0.035 1 97.12 101 GLY A CA 1
ATOM 770 C C . GLY A 1 101 ? 2.129 25.297 -0.807 1 97.12 101 GLY A C 1
ATOM 771 O O . GLY A 1 101 ? 2.645 26.359 -0.437 1 97.12 101 GLY A O 1
ATOM 772 N N . LYS A 1 102 ? 1.344 25.25 -1.831 1 97.38 102 LYS A N 1
ATOM 773 C CA . LYS A 1 102 ? 0.998 26.422 -2.627 1 97.38 102 LYS A CA 1
ATOM 774 C C . LYS A 1 102 ? 0.163 27.406 -1.814 1 97.38 102 LYS A C 1
ATOM 776 O O . LYS A 1 102 ? 0.369 28.625 -1.898 1 97.38 102 LYS A O 1
ATOM 781 N N . GLU A 1 103 ? -0.724 26.859 -1.067 1 95.56 103 GLU A N 1
ATOM 782 C CA . GLU A 1 103 ? -1.618 27.688 -0.273 1 95.56 103 GLU A CA 1
ATOM 783 C C . GLU A 1 103 ? -0.852 28.438 0.809 1 95.56 103 GLU A C 1
ATOM 785 O O . GLU A 1 103 ? -1.185 29.594 1.129 1 95.56 103 GLU A O 1
ATOM 790 N N . LEU A 1 104 ? 0.115 27.844 1.43 1 92.81 104 LEU A N 1
ATOM 791 C CA . LEU A 1 104 ? 0.925 28.484 2.467 1 92.81 104 LEU A CA 1
ATOM 792 C C . LEU A 1 104 ? 1.844 29.531 1.868 1 92.81 104 LEU A C 1
ATOM 794 O O . LEU A 1 104 ? 2.129 30.547 2.51 1 92.81 104 LEU A O 1
ATOM 798 N N . GLY A 1 105 ? 2.236 29.359 0.632 1 84.12 105 GLY A N 1
ATOM 799 C CA . GLY A 1 105 ? 3.006 30.359 -0.093 1 84.12 105 GLY A CA 1
ATOM 800 C C . GLY A 1 105 ? 4.488 30.312 0.227 1 84.12 105 GLY A C 1
ATOM 801 O O . GLY A 1 105 ? 4.926 29.516 1.06 1 84.12 105 GLY A O 1
ATOM 802 N N . GLY A 1 106 ? 5.242 31.203 -0.428 1 83.44 106 GLY A N 1
ATOM 803 C CA . GLY A 1 106 ? 6.695 31.203 -0.384 1 83.44 106 GLY A CA 1
ATOM 804 C C . GLY A 1 106 ? 7.254 31.766 0.906 1 83.44 106 GLY A C 1
ATOM 805 O O . GLY A 1 106 ? 8.453 31.656 1.174 1 83.44 106 GLY A O 1
ATOM 806 N N . GLU A 1 107 ? 6.418 32.344 1.78 1 85.88 107 GLU A N 1
ATOM 807 C CA . GLU A 1 107 ? 6.902 32.906 3.035 1 85.88 107 GLU A CA 1
ATOM 808 C C . GLU A 1 107 ? 6.922 31.859 4.145 1 85.88 107 GLU A C 1
ATOM 810 O O . GLU A 1 107 ? 7.352 32.125 5.262 1 85.88 107 GLU A O 1
ATOM 815 N N . SER A 1 108 ? 6.492 30.719 3.939 1 90.75 108 SER A N 1
ATOM 816 C CA . SER A 1 108 ? 6.473 29.609 4.887 1 90.75 108 SER A CA 1
ATOM 817 C C . SER A 1 108 ? 7.523 28.562 4.531 1 90.75 108 SER A C 1
ATOM 819 O O . SER A 1 108 ? 7.453 27.938 3.471 1 90.75 108 SER A O 1
ATOM 821 N N . ASN A 1 109 ? 8.469 28.344 5.434 1 92.75 109 ASN A N 1
ATOM 822 C CA . ASN A 1 109 ? 9.445 27.281 5.211 1 92.75 109 ASN A CA 1
ATOM 823 C C . ASN A 1 109 ? 8.766 25.922 5.094 1 92.75 109 ASN A C 1
ATOM 825 O O . ASN A 1 109 ? 9.203 25.078 4.312 1 92.75 109 ASN A O 1
ATOM 829 N N . PHE A 1 110 ? 7.766 25.797 5.891 1 94.88 110 PHE A N 1
ATOM 830 C CA . PHE A 1 110 ? 6.992 24.562 5.84 1 94.88 110 PHE A CA 1
ATOM 831 C C . PHE A 1 110 ? 6.309 24.406 4.488 1 94.88 110 PHE A C 1
ATOM 833 O O . PHE A 1 110 ? 6.32 23.312 3.898 1 94.88 110 PHE A O 1
ATOM 840 N N . GLY A 1 111 ? 5.699 25.422 4.016 1 95.56 111 GLY A N 1
ATOM 841 C CA . GLY A 1 111 ? 5.07 25.406 2.705 1 95.56 111 GLY A CA 1
ATOM 842 C C . GLY A 1 111 ? 6.023 25.016 1.589 1 95.56 111 GLY A C 1
ATOM 843 O O . GLY A 1 111 ? 5.695 24.188 0.746 1 95.56 111 GLY A O 1
ATOM 844 N N . ASP A 1 112 ? 7.215 25.625 1.608 1 96.12 112 ASP A N 1
ATOM 845 C CA . ASP A 1 112 ? 8.219 25.328 0.597 1 96.12 112 ASP A CA 1
ATOM 846 C C . ASP A 1 112 ? 8.648 23.859 0.665 1 96.12 112 ASP A C 1
ATOM 848 O O . ASP A 1 112 ? 8.828 23.219 -0.368 1 96.12 112 ASP A O 1
ATOM 852 N N . ALA A 1 113 ? 8.852 23.406 1.871 1 97.25 113 ALA A N 1
ATOM 853 C CA . ALA A 1 113 ? 9.242 22.016 2.061 1 97.25 113 ALA A CA 1
ATOM 854 C C . ALA A 1 113 ? 8.156 21.062 1.556 1 97.25 113 ALA A C 1
ATOM 856 O O . ALA A 1 113 ? 8.461 20.031 0.948 1 97.25 113 ALA A O 1
ATOM 857 N N . LEU A 1 114 ? 6.914 21.422 1.788 1 98.06 114 LEU A N 1
ATOM 858 C CA . LEU A 1 114 ? 5.793 20.625 1.305 1 98.06 114 LEU A CA 1
ATOM 859 C C . LEU A 1 114 ? 5.789 20.562 -0.219 1 98.06 114 LEU A C 1
ATOM 861 O O . LEU A 1 114 ? 5.535 19.5 -0.798 1 98.06 114 LEU A O 1
ATOM 865 N N . LEU A 1 115 ? 6.039 21.656 -0.836 1 98.19 115 LEU A N 1
ATOM 866 C CA . LEU A 1 115 ? 6.078 21.688 -2.293 1 98.19 115 LEU A CA 1
ATOM 867 C C . LEU A 1 115 ? 7.156 20.75 -2.832 1 98.19 115 LEU A C 1
ATOM 869 O O . LEU A 1 115 ? 6.898 19.969 -3.742 1 98.19 115 LEU A O 1
ATOM 873 N N . ASP A 1 116 ? 8.305 20.844 -2.225 1 98.12 116 ASP A N 1
ATOM 874 C CA . ASP A 1 116 ? 9.406 20 -2.654 1 98.12 116 ASP A CA 1
ATOM 875 C C . ASP A 1 116 ? 9.086 18.516 -2.418 1 98.12 116 ASP A C 1
ATOM 877 O O . ASP A 1 116 ? 9.289 17.688 -3.301 1 98.12 116 ASP A O 1
ATOM 881 N N . ALA A 1 117 ? 8.625 18.25 -1.261 1 98.69 117 ALA A N 1
ATOM 882 C CA . ALA A 1 117 ? 8.297 16.859 -0.914 1 98.69 117 ALA A CA 1
ATOM 883 C C . ALA A 1 117 ? 7.164 16.328 -1.791 1 98.69 117 ALA A C 1
ATOM 885 O O . ALA A 1 117 ? 7.203 15.188 -2.242 1 98.69 117 ALA A O 1
ATOM 886 N N . GLY A 1 118 ? 6.145 17.203 -1.979 1 98.88 118 GLY A N 1
ATOM 887 C CA . GLY A 1 118 ? 5.008 16.797 -2.791 1 98.88 118 GLY A CA 1
ATOM 888 C C . GLY A 1 118 ? 5.387 16.422 -4.211 1 98.88 118 GLY A C 1
ATOM 889 O O . GLY A 1 118 ? 4.914 15.422 -4.746 1 98.88 118 GLY A O 1
ATOM 890 N N . GLU A 1 119 ? 6.207 17.188 -4.82 1 98.75 119 GLU A N 1
ATOM 891 C CA . GLU A 1 119 ? 6.66 16.891 -6.18 1 98.75 119 GLU A CA 1
ATOM 892 C C . GLU A 1 119 ? 7.422 15.57 -6.234 1 98.75 119 GLU A C 1
ATOM 894 O O . GLU A 1 119 ? 7.27 14.797 -7.184 1 98.75 119 GLU A O 1
ATOM 899 N N . SER A 1 120 ? 8.266 15.375 -5.277 1 98.88 120 SER A N 1
ATOM 900 C CA . SER A 1 120 ? 9.008 14.125 -5.215 1 98.88 120 SER A CA 1
ATOM 901 C C . SER A 1 120 ? 8.078 12.93 -5.02 1 98.88 120 SER A C 1
ATOM 903 O O . SER A 1 120 ? 8.281 11.875 -5.613 1 98.88 120 SER A O 1
ATOM 905 N N . MET A 1 121 ? 7.062 13.109 -4.195 1 98.81 121 MET A N 1
ATOM 906 C CA . MET A 1 121 ? 6.098 12.039 -3.98 1 98.81 121 MET A CA 1
ATOM 907 C C . MET A 1 121 ? 5.344 11.719 -5.266 1 98.81 121 MET A C 1
ATOM 909 O O . MET A 1 121 ? 5.039 10.555 -5.539 1 98.81 121 MET A O 1
ATOM 913 N N . LYS A 1 122 ? 4.996 12.711 -5.992 1 98.75 122 LYS A N 1
ATOM 914 C CA . LYS A 1 122 ? 4.34 12.492 -7.277 1 98.75 122 LYS A CA 1
ATOM 915 C C . LYS A 1 122 ? 5.242 11.719 -8.234 1 98.75 122 LYS A C 1
ATOM 917 O O . LYS A 1 122 ? 4.77 10.875 -8.992 1 98.75 122 LYS A O 1
ATOM 922 N N . ARG A 1 123 ? 6.5 12.039 -8.227 1 98.81 123 ARG A N 1
ATOM 923 C CA . ARG A 1 123 ? 7.457 11.281 -9.031 1 98.81 123 ARG A CA 1
ATOM 924 C C . ARG A 1 123 ? 7.512 9.828 -8.594 1 98.81 123 ARG A C 1
ATOM 926 O O . ARG A 1 123 ? 7.594 8.922 -9.43 1 98.81 123 ARG A O 1
ATOM 933 N N . LEU A 1 124 ? 7.504 9.648 -7.277 1 98.75 124 LEU A N 1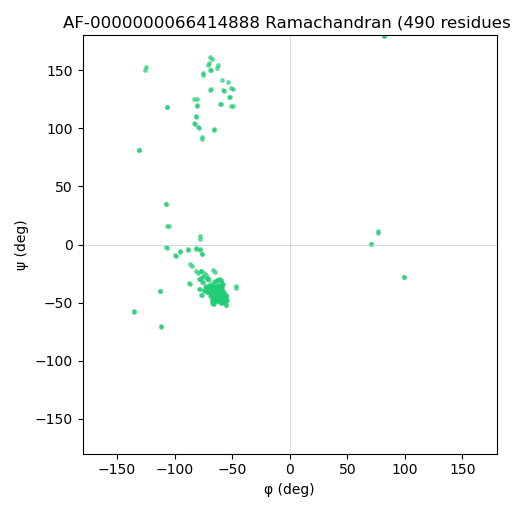
ATOM 934 C CA . LEU A 1 124 ? 7.5 8.289 -6.75 1 98.75 124 LEU A CA 1
ATOM 935 C C . LEU A 1 124 ? 6.273 7.523 -7.242 1 98.75 124 LEU A C 1
ATOM 937 O O . LEU A 1 124 ? 6.359 6.324 -7.52 1 98.75 124 LEU A O 1
ATOM 941 N N . ALA A 1 125 ? 5.137 8.227 -7.324 1 98.5 125 ALA A N 1
ATOM 942 C CA . ALA A 1 125 ? 3.918 7.598 -7.828 1 98.5 125 ALA A CA 1
ATOM 943 C C . ALA A 1 125 ? 4.098 7.125 -9.266 1 98.5 125 ALA A C 1
ATOM 945 O O . ALA A 1 125 ? 3.625 6.051 -9.641 1 98.5 125 ALA A O 1
ATOM 946 N N . GLU A 1 126 ? 4.73 7.887 -10.062 1 98.25 126 GLU A N 1
ATOM 947 C CA . GLU A 1 126 ? 4.992 7.512 -11.445 1 98.25 126 GLU A CA 1
ATOM 948 C C . GLU A 1 126 ? 5.891 6.281 -11.523 1 98.25 126 GLU A C 1
ATOM 950 O O . GLU A 1 126 ? 5.695 5.418 -12.383 1 98.25 126 GLU A O 1
ATOM 955 N N . VAL A 1 127 ? 6.895 6.293 -10.688 1 98.5 127 VAL A N 1
ATOM 956 C CA . VAL A 1 127 ? 7.797 5.148 -10.633 1 98.5 127 VAL A CA 1
ATOM 957 C C . VAL A 1 127 ? 7.02 3.896 -10.234 1 98.5 127 VAL A C 1
ATOM 959 O O . VAL A 1 127 ? 7.254 2.814 -10.773 1 98.5 127 VAL A O 1
ATOM 962 N N . LYS A 1 128 ? 6.133 4.02 -9.273 1 97.94 128 LYS A N 1
ATOM 963 C CA . LYS A 1 128 ? 5.305 2.895 -8.852 1 97.94 128 LYS A CA 1
ATOM 964 C C . LYS A 1 128 ? 4.375 2.439 -9.977 1 97.94 128 LYS A C 1
ATOM 966 O O . LYS A 1 128 ? 4.105 1.246 -10.117 1 97.94 128 LYS A O 1
ATOM 971 N N . ASP A 1 129 ? 3.822 3.385 -10.719 1 97.44 129 ASP A N 1
ATOM 972 C CA . ASP A 1 129 ? 3.018 3.037 -11.891 1 97.44 129 ASP A CA 1
ATOM 973 C C . ASP A 1 129 ? 3.814 2.184 -12.875 1 97.44 129 ASP A C 1
ATOM 975 O O . ASP A 1 129 ? 3.281 1.234 -13.453 1 97.44 129 ASP A O 1
ATOM 979 N N . SER A 1 130 ? 5.055 2.588 -13.086 1 97.88 130 SER A N 1
ATOM 980 C CA . SER A 1 130 ? 5.922 1.819 -13.977 1 97.88 130 SER A CA 1
ATOM 981 C C . SER A 1 130 ? 6.141 0.407 -13.445 1 97.88 130 SER A C 1
ATOM 983 O O . SER A 1 130 ? 6.203 -0.55 -14.219 1 97.88 130 SER A O 1
ATOM 985 N N . LEU A 1 131 ? 6.328 0.277 -12.164 1 98.44 131 LEU A N 1
ATOM 986 C CA . LEU A 1 131 ? 6.441 -1.036 -11.539 1 98.44 131 LEU A CA 1
ATOM 987 C C . LEU A 1 131 ? 5.211 -1.889 -11.836 1 98.44 131 LEU A C 1
ATOM 989 O O . LEU A 1 131 ? 5.34 -3.053 -12.219 1 98.44 131 LEU A O 1
ATOM 993 N N . ASP A 1 132 ? 4.016 -1.308 -11.648 1 97.31 132 ASP A N 1
ATOM 994 C CA . ASP A 1 132 ? 2.764 -2.008 -11.914 1 97.31 132 ASP A CA 1
ATOM 995 C C . ASP A 1 132 ? 2.734 -2.555 -13.344 1 97.31 132 ASP A C 1
ATOM 997 O O . ASP A 1 132 ? 2.379 -3.715 -13.562 1 97.31 132 ASP A O 1
ATOM 1001 N N . ILE A 1 133 ? 3.07 -1.731 -14.242 1 96.5 133 ILE A N 1
ATOM 1002 C CA . ILE A 1 133 ? 3.02 -2.084 -15.664 1 96.5 133 ILE A CA 1
ATOM 1003 C C . ILE A 1 133 ? 4.023 -3.199 -15.953 1 96.5 133 ILE A C 1
ATOM 1005 O O . ILE A 1 133 ? 3.688 -4.188 -16.609 1 96.5 133 ILE A O 1
ATOM 1009 N N . GLU A 1 134 ? 5.254 -3.039 -15.484 1 98 134 GLU A N 1
ATOM 1010 C CA . GLU A 1 134 ? 6.316 -4.008 -15.734 1 98 134 GLU A CA 1
ATOM 1011 C C . GLU A 1 134 ? 5.977 -5.367 -15.133 1 98 134 GLU A C 1
ATOM 1013 O O . GLU A 1 134 ? 6.168 -6.402 -15.773 1 98 134 GLU A O 1
ATOM 1018 N N . VAL A 1 135 ? 5.48 -5.41 -13.93 1 98.56 135 VAL A N 1
ATOM 1019 C CA . VAL A 1 135 ? 5.152 -6.66 -13.258 1 98.56 135 VAL A CA 1
ATOM 1020 C C . VAL A 1 135 ? 3.959 -7.32 -13.945 1 98.56 135 VAL A C 1
ATOM 1022 O O . VAL A 1 135 ? 3.92 -8.547 -14.094 1 98.56 135 VAL A O 1
ATOM 1025 N N . LYS A 1 136 ? 2.98 -6.5 -14.289 1 96.94 136 LYS A N 1
ATOM 1026 C CA . LYS A 1 136 ? 1.836 -7.059 -15 1 96.94 136 LYS A CA 1
ATOM 1027 C C . LYS A 1 136 ? 2.275 -7.758 -16.281 1 96.94 136 LYS A C 1
ATOM 1029 O O . LYS A 1 136 ? 1.891 -8.906 -16.531 1 96.94 136 LYS A O 1
ATOM 1034 N N . GLN A 1 137 ? 3.109 -7.16 -17.031 1 97.69 137 GLN A N 1
ATOM 1035 C CA . GLN A 1 137 ? 3.496 -7.645 -18.344 1 97.69 137 GLN A CA 1
ATOM 1036 C C . GLN A 1 137 ? 4.434 -8.844 -18.25 1 97.69 137 GLN A C 1
ATOM 1038 O O . GLN A 1 137 ? 4.324 -9.797 -19.016 1 97.69 137 GLN A O 1
ATOM 1043 N N . ASN A 1 138 ? 5.336 -8.805 -17.297 1 98.19 138 ASN A N 1
ATOM 1044 C CA . ASN A 1 138 ? 6.445 -9.75 -17.344 1 98.19 138 ASN A CA 1
ATOM 1045 C C . ASN A 1 138 ? 6.301 -10.828 -16.266 1 98.19 138 ASN A C 1
ATOM 1047 O O . ASN A 1 138 ? 7.082 -11.781 -16.234 1 98.19 138 ASN A O 1
ATOM 1051 N N . PHE A 1 139 ? 5.332 -10.719 -15.508 1 98.56 139 PHE A N 1
ATOM 1052 C CA . PHE A 1 139 ? 5.152 -11.719 -14.461 1 98.56 139 PHE A CA 1
ATOM 1053 C C . PHE A 1 139 ? 3.697 -12.172 -14.383 1 98.56 139 PHE A C 1
ATOM 1055 O O . PHE A 1 139 ? 3.395 -13.352 -14.578 1 98.56 139 PHE A O 1
ATOM 1062 N N . ILE A 1 140 ? 2.77 -11.211 -14.148 1 98 140 ILE A N 1
ATOM 1063 C CA . ILE A 1 140 ? 1.366 -11.531 -13.906 1 98 140 ILE A CA 1
ATOM 1064 C C . ILE A 1 140 ? 0.749 -12.141 -15.164 1 98 140 ILE A C 1
ATOM 1066 O O . ILE A 1 140 ? 0.169 -13.227 -15.117 1 98 140 ILE A O 1
ATOM 1070 N N . ASP A 1 141 ? 0.896 -11.484 -16.312 1 97.56 141 ASP A N 1
ATOM 1071 C CA . ASP A 1 141 ? 0.268 -11.961 -17.547 1 97.56 141 ASP A CA 1
ATOM 1072 C C . ASP A 1 141 ? 0.793 -13.336 -17.922 1 97.56 141 ASP A C 1
ATOM 1074 O O . ASP A 1 141 ? 0.014 -14.234 -18.266 1 97.56 141 ASP A O 1
ATOM 1078 N N . PRO A 1 142 ? 2.104 -13.508 -17.906 1 97.06 142 PRO A N 1
ATOM 1079 C CA . PRO A 1 142 ? 2.623 -14.836 -18.234 1 97.06 142 PRO A CA 1
ATOM 1080 C C . PRO A 1 142 ? 2.092 -15.922 -17.312 1 97.06 142 PRO A C 1
ATOM 1082 O O . PRO A 1 142 ? 1.738 -17.016 -17.766 1 97.06 142 PRO A O 1
ATOM 1085 N N . LEU A 1 143 ? 2.023 -15.711 -16.047 1 96.56 143 LEU A N 1
ATOM 1086 C CA . LEU A 1 143 ? 1.512 -16.688 -15.094 1 96.56 143 LEU A CA 1
ATOM 1087 C C . LEU A 1 143 ? 0.019 -16.922 -15.297 1 96.56 143 LEU A C 1
ATOM 1089 O O . LEU A 1 143 ? -0.467 -18.047 -15.148 1 96.56 143 LEU A O 1
ATOM 1093 N N . GLN A 1 144 ? -0.646 -15.82 -15.609 1 96.81 144 GLN A N 1
ATOM 1094 C CA . GLN A 1 144 ? -2.066 -15.961 -15.914 1 96.81 144 GLN A CA 1
ATOM 1095 C C . GLN A 1 144 ? -2.285 -16.844 -17.141 1 96.81 144 GLN A C 1
ATOM 1097 O O . GLN A 1 144 ? -3.221 -17.656 -17.172 1 96.81 144 GLN A O 1
ATOM 1102 N N . ASN A 1 145 ? -1.479 -16.656 -18.125 1 96.31 145 ASN A N 1
ATOM 1103 C CA . ASN A 1 145 ? -1.553 -17.5 -19.328 1 96.31 145 ASN A CA 1
ATOM 1104 C C . ASN A 1 145 ? -1.291 -18.969 -19 1 96.31 145 ASN A C 1
ATOM 1106 O O . ASN A 1 145 ? -1.94 -19.859 -19.547 1 96.31 145 ASN A O 1
ATOM 1110 N N . LEU A 1 146 ? -0.294 -19.188 -18.172 1 95.56 146 LEU A N 1
ATOM 1111 C CA . LEU A 1 146 ? -0.012 -20.547 -17.719 1 95.56 146 LEU A CA 1
ATOM 1112 C C . LEU A 1 146 ? -1.243 -21.172 -17.078 1 95.56 146 LEU A C 1
ATOM 1114 O O . LEU A 1 146 ? -1.572 -22.328 -17.344 1 95.56 146 LEU A O 1
ATOM 1118 N N . CYS A 1 147 ? -1.941 -20.453 -16.266 1 94.62 147 CYS A N 1
ATOM 1119 C CA . CYS A 1 147 ? -3.131 -20.922 -15.562 1 94.62 147 CYS A CA 1
ATOM 1120 C C . CYS A 1 147 ? -4.27 -21.188 -16.547 1 94.62 147 CYS A C 1
ATOM 1122 O O . CYS A 1 147 ? -4.887 -22.25 -16.516 1 94.62 147 CYS A O 1
ATOM 1124 N N . ASP A 1 148 ? -4.504 -20.25 -17.406 1 94.81 148 ASP A N 1
ATOM 1125 C CA . ASP A 1 148 ? -5.699 -20.234 -18.25 1 94.81 148 ASP A CA 1
ATOM 1126 C C . ASP A 1 148 ? -5.539 -21.172 -19.438 1 94.81 148 ASP A C 1
ATOM 1128 O O . ASP A 1 148 ? -6.527 -21.641 -20.016 1 94.81 148 ASP A O 1
ATOM 1132 N N . LYS A 1 149 ? -4.352 -21.422 -19.797 1 94.88 149 LYS A N 1
ATOM 1133 C CA . LYS A 1 149 ? -4.148 -22.266 -20.984 1 94.88 149 LYS A CA 1
ATOM 1134 C C . LYS A 1 149 ? -3.543 -23.609 -20.609 1 94.88 149 LYS A C 1
ATOM 1136 O O . LYS A 1 149 ? -4.262 -24.594 -20.453 1 94.88 149 LYS A O 1
ATOM 1141 N N . ASP A 1 150 ? -2.299 -23.672 -20.188 1 93.88 150 ASP A N 1
ATOM 1142 C CA . ASP A 1 150 ? -1.569 -24.922 -20 1 93.88 150 ASP A CA 1
ATOM 1143 C C . ASP A 1 150 ? -2.158 -25.734 -18.844 1 93.88 150 ASP A C 1
ATOM 1145 O O . ASP A 1 150 ? -2.42 -26.922 -18.984 1 93.88 150 ASP A O 1
ATOM 1149 N N . LEU A 1 151 ? -2.346 -25.125 -17.734 1 96 151 LEU A N 1
ATOM 1150 C CA . LEU A 1 151 ? -2.812 -25.844 -16.547 1 96 151 LEU A CA 1
ATOM 1151 C C . LEU A 1 151 ? -4.27 -26.266 -16.719 1 96 151 LEU A C 1
ATOM 1153 O O . LEU A 1 151 ? -4.656 -27.359 -16.281 1 96 151 LEU A O 1
ATOM 1157 N N . LYS A 1 152 ? -5.062 -25.438 -17.312 1 96.31 152 LYS A N 1
ATOM 1158 C CA . LYS A 1 152 ? -6.453 -25.797 -17.578 1 96.31 152 LYS A CA 1
ATOM 1159 C C . LYS A 1 152 ? -6.547 -26.953 -18.547 1 96.31 152 LYS A C 1
ATOM 1161 O O . LYS A 1 152 ? -7.398 -27.844 -18.406 1 96.31 152 LYS A O 1
ATOM 1166 N N . GLU A 1 153 ? -5.703 -26.891 -19.578 1 96.75 153 GLU A N 1
ATOM 1167 C CA . GLU A 1 153 ? -5.664 -27.984 -20.547 1 96.75 153 GLU A CA 1
ATOM 1168 C C . GLU A 1 153 ? -5.297 -29.297 -19.859 1 96.75 153 GLU A C 1
ATOM 1170 O O . GLU A 1 153 ? -5.879 -30.344 -20.172 1 96.75 153 GLU A O 1
ATOM 1175 N N . ILE A 1 154 ? -4.32 -29.281 -19.047 1 97 154 ILE A N 1
ATOM 1176 C CA . ILE A 1 154 ? -3.906 -30.469 -18.312 1 97 154 ILE A CA 1
ATOM 1177 C C . ILE A 1 154 ? -5.059 -30.984 -17.453 1 97 154 ILE A C 1
ATOM 1179 O O . ILE A 1 154 ? -5.316 -32.188 -17.391 1 97 154 ILE A O 1
ATOM 1183 N N . GLN A 1 155 ? -5.762 -30.031 -16.812 1 96.38 155 GLN A N 1
ATOM 1184 C CA . GLN A 1 155 ? -6.914 -30.406 -16.016 1 96.38 155 GLN A CA 1
ATOM 1185 C C . GLN A 1 155 ? -7.988 -31.078 -16.859 1 96.38 155 GLN A C 1
ATOM 1187 O O . GLN A 1 155 ? -8.625 -32.031 -16.422 1 96.38 155 GLN A O 1
ATOM 1192 N N . HIS A 1 156 ? -8.133 -30.594 -18.062 1 96.75 156 HIS A N 1
ATOM 1193 C CA . HIS A 1 156 ? -9.094 -31.188 -19 1 96.75 156 HIS A CA 1
ATOM 1194 C C . HIS A 1 156 ? -8.688 -32.594 -19.375 1 96.75 156 HIS A C 1
ATOM 1196 O O . HIS A 1 156 ? -9.523 -33.531 -19.391 1 96.75 156 HIS A O 1
ATOM 1202 N N . HIS A 1 157 ? -7.41 -32.781 -19.656 1 96.94 157 HIS A N 1
ATOM 1203 C CA . HIS A 1 157 ? -6.906 -34.125 -20 1 96.94 157 HIS A CA 1
ATOM 1204 C C . HIS A 1 157 ? -7.082 -35.094 -18.844 1 96.94 157 HIS A C 1
ATOM 1206 O O . HIS A 1 157 ? -7.43 -36.25 -19.062 1 96.94 157 HIS A O 1
ATOM 1212 N N . LEU A 1 158 ? -6.84 -34.594 -17.688 1 96.12 158 LEU A N 1
ATOM 1213 C CA . LEU A 1 158 ? -6.953 -35.438 -16.5 1 96.12 158 LEU A CA 1
ATOM 1214 C C . LEU A 1 158 ? -8.406 -35.844 -16.266 1 96.12 158 LEU A C 1
ATOM 1216 O O . LEU A 1 158 ? -8.688 -36.969 -15.891 1 96.12 158 LEU A O 1
ATOM 1220 N N . LYS A 1 159 ? -9.344 -34.906 -16.438 1 96.19 159 LYS A N 1
ATOM 1221 C CA . LYS A 1 159 ? -10.766 -35.219 -16.312 1 96.19 159 LYS A CA 1
ATOM 1222 C C . LYS A 1 159 ? -11.195 -36.25 -17.359 1 96.19 159 LYS A C 1
ATOM 1224 O O . LYS A 1 159 ? -11.961 -37.156 -17.062 1 96.19 159 LYS A O 1
ATOM 1229 N N . LYS A 1 160 ? -10.742 -36.031 -18.562 1 96.06 160 LYS A N 1
ATOM 1230 C CA . LYS A 1 160 ? -11.031 -36.969 -19.641 1 96.06 160 LYS A CA 1
ATOM 1231 C C . LYS A 1 160 ? -10.469 -38.344 -19.328 1 96.06 160 LYS A C 1
ATOM 1233 O O . LYS A 1 160 ? -11.125 -39.375 -19.594 1 96.06 160 LYS A O 1
ATOM 1238 N N . LEU A 1 161 ? -9.266 -38.375 -18.828 1 95.81 161 LEU A N 1
ATOM 1239 C CA . LEU A 1 161 ? -8.625 -39.625 -18.438 1 95.81 161 LEU A CA 1
ATOM 1240 C C . LEU A 1 161 ? -9.438 -40.375 -17.375 1 95.81 161 LEU A C 1
ATOM 1242 O O . LEU A 1 161 ? -9.656 -41.562 -17.484 1 95.81 161 LEU A O 1
ATOM 1246 N N . GLU A 1 162 ? -9.859 -39.625 -16.375 1 93.12 162 GLU A N 1
ATOM 1247 C CA . GLU A 1 162 ? -10.672 -40.219 -15.32 1 93.12 162 GLU A CA 1
ATOM 1248 C C . GLU A 1 162 ? -11.969 -40.812 -15.883 1 93.12 162 GLU A C 1
ATOM 1250 O O . GLU A 1 162 ? -12.391 -41.906 -15.484 1 93.12 162 GLU A O 1
ATOM 1255 N N . GLY A 1 163 ? -12.586 -40.125 -16.75 1 92.62 163 GLY A N 1
ATOM 1256 C CA . GLY A 1 163 ? -13.789 -40.625 -17.391 1 92.62 163 GLY A CA 1
ATOM 1257 C C . GLY A 1 163 ? -13.555 -41.875 -18.188 1 92.62 163 GLY A C 1
ATOM 1258 O O . GLY A 1 163 ? -14.359 -42.812 -18.141 1 92.62 163 GLY A O 1
ATOM 1259 N N . ARG A 1 164 ? -12.469 -41.875 -18.984 1 94.31 164 ARG A N 1
ATOM 1260 C CA . ARG A 1 164 ? -12.133 -43.062 -19.797 1 94.31 164 ARG A CA 1
ATOM 1261 C C . ARG A 1 164 ? -11.781 -44.25 -18.906 1 94.31 164 ARG A C 1
ATOM 1263 O O . ARG A 1 164 ? -12.07 -45.406 -19.266 1 94.31 164 ARG A O 1
ATOM 1270 N N . ARG A 1 165 ? -11.039 -43.938 -17.828 1 93.5 165 ARG A N 1
ATOM 1271 C CA . ARG A 1 165 ? -10.703 -44.969 -16.859 1 93.5 165 ARG A CA 1
ATOM 1272 C C . ARG A 1 165 ? -11.961 -45.594 -16.281 1 93.5 165 ARG A C 1
ATOM 1274 O O . ARG A 1 165 ? -12.062 -46.812 -16.172 1 93.5 165 ARG A O 1
ATOM 1281 N N . LEU A 1 166 ? -12.953 -44.844 -15.93 1 90.81 166 LEU A N 1
ATOM 1282 C CA . LEU A 1 166 ? -14.211 -45.344 -15.375 1 90.81 166 LEU A CA 1
ATOM 1283 C C . LEU A 1 166 ? -14.969 -46.188 -16.406 1 90.81 166 LEU A C 1
ATOM 1285 O O . LEU A 1 166 ? -15.555 -47.219 -16.062 1 90.81 166 LEU A O 1
ATOM 1289 N N . ASP A 1 167 ? -15.008 -45.719 -17.641 1 90.88 167 ASP A N 1
ATOM 1290 C CA . ASP A 1 167 ? -15.672 -46.469 -18.719 1 90.88 167 ASP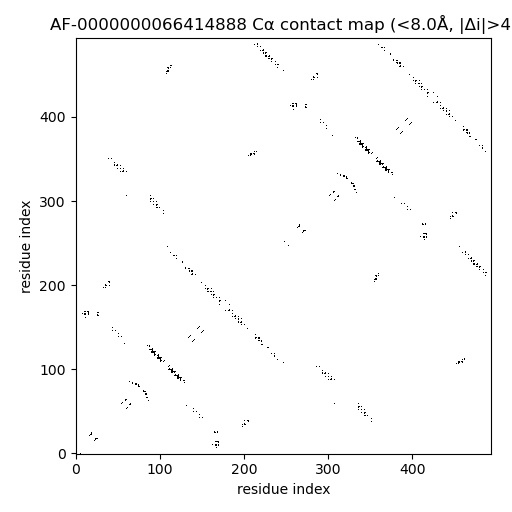 A CA 1
ATOM 1291 C C . ASP A 1 167 ? -15.016 -47.812 -18.922 1 90.88 167 ASP A C 1
ATOM 1293 O O . ASP A 1 167 ? -15.703 -48.844 -19.062 1 90.88 167 ASP A O 1
ATOM 1297 N N . PHE A 1 168 ? -13.68 -47.781 -18.969 1 92.56 168 PHE A N 1
ATOM 1298 C CA . PHE A 1 168 ? -12.938 -49 -19.141 1 92.56 168 PHE A CA 1
ATOM 1299 C C . PHE A 1 168 ? -13.203 -49.969 -17.984 1 92.56 168 PHE A C 1
ATOM 1301 O O . PHE A 1 168 ? -13.469 -51.156 -18.188 1 92.56 168 PHE A O 1
ATOM 1308 N N . ASP A 1 169 ? -13.172 -49.469 -16.781 1 91 169 ASP A N 1
ATOM 1309 C CA . ASP A 1 169 ? -13.375 -50.281 -15.602 1 91 169 ASP A CA 1
ATOM 1310 C C . ASP A 1 169 ? -14.789 -50.875 -15.578 1 91 169 ASP A C 1
ATOM 1312 O O . ASP A 1 169 ? -14.984 -52.031 -15.172 1 91 169 ASP A O 1
ATOM 1316 N N . TYR A 1 170 ? -15.773 -50.094 -15.922 1 86.5 170 TYR A N 1
ATOM 1317 C CA . TYR A 1 170 ? -17.156 -50.562 -15.992 1 86.5 170 TYR A CA 1
ATOM 1318 C C . TYR A 1 170 ? -17.281 -51.719 -16.984 1 86.5 170 TYR A C 1
ATOM 1320 O O . TYR A 1 170 ? -17.906 -52.719 -16.688 1 86.5 170 TYR A O 1
ATOM 1328 N N . LYS A 1 171 ? -16.703 -51.562 -18.156 1 87.94 171 LYS A N 1
ATOM 1329 C CA . LYS A 1 171 ? -16.781 -52.531 -19.219 1 87.94 171 LYS A CA 1
ATOM 1330 C C . LYS A 1 171 ? -15.977 -53.781 -18.875 1 87.94 171 LYS A C 1
ATOM 1332 O O . LYS A 1 171 ? -16.359 -54.906 -19.219 1 87.94 171 LYS A O 1
ATOM 1337 N N . LYS A 1 172 ? -14.859 -53.5 -18.188 1 88.81 172 LYS A N 1
ATOM 1338 C CA . LYS A 1 172 ? -14.023 -54.594 -17.734 1 88.81 172 LYS A CA 1
ATOM 1339 C C . LYS A 1 172 ? -14.781 -55.5 -16.766 1 88.81 172 LYS A C 1
ATOM 1341 O O . LYS A 1 172 ? -14.656 -56.719 -16.812 1 88.81 172 LYS A O 1
ATOM 1346 N N . LYS A 1 173 ? -15.555 -54.938 -15.898 1 87.75 173 LYS A N 1
ATOM 1347 C CA . LYS A 1 173 ? -16.359 -55.688 -14.938 1 87.75 173 LYS A CA 1
ATOM 1348 C C . LYS A 1 173 ? -17.438 -56.531 -15.633 1 87.75 173 LYS A C 1
ATOM 1350 O O . LYS A 1 173 ? -17.875 -57.531 -15.109 1 87.75 173 LYS A O 1
ATOM 1355 N N . ARG A 1 174 ? -17.828 -56.125 -16.844 1 86.75 174 ARG A N 1
ATOM 1356 C CA . ARG A 1 174 ? -18.891 -56.781 -17.594 1 86.75 174 ARG A CA 1
ATOM 1357 C C . ARG A 1 174 ? -18.328 -57.625 -18.734 1 86.75 174 ARG A C 1
ATOM 1359 O O . ARG A 1 174 ? -19.031 -57.906 -19.719 1 86.75 174 ARG A O 1
ATOM 1366 N N . GLN A 1 175 ? -17.078 -57.812 -18.547 1 83.88 175 GLN A N 1
ATOM 1367 C CA . GLN A 1 175 ? -16.453 -58.656 -19.562 1 83.88 175 GLN A CA 1
ATOM 1368 C C . GLN A 1 175 ? -17.219 -59.938 -19.766 1 83.88 175 GLN A C 1
ATOM 1370 O O . GLN A 1 175 ? -17.625 -60.594 -18.797 1 83.88 175 GLN A O 1
ATOM 1375 N N . GLY A 1 176 ? -17.469 -60.375 -21.016 1 85.25 176 GLY A N 1
ATOM 1376 C CA . GLY A 1 176 ? -18.266 -61.562 -21.328 1 85.25 176 GLY A CA 1
ATOM 1377 C C . GLY A 1 176 ? -19.688 -61.219 -21.703 1 85.25 176 GLY A C 1
ATOM 1378 O O . GLY A 1 176 ? -20.344 -62 -22.406 1 85.25 176 GLY A O 1
ATOM 1379 N N . LYS A 1 177 ? -20.203 -60.125 -21.203 1 90.06 177 LYS A N 1
ATOM 1380 C CA . LYS A 1 177 ? -21.547 -59.656 -21.484 1 90.06 177 LYS A CA 1
ATOM 1381 C C . LYS A 1 177 ? -21.547 -58.562 -22.562 1 90.06 177 LYS A C 1
ATOM 1383 O O . LYS A 1 177 ? -22.609 -58.156 -23.031 1 90.06 177 LYS A O 1
ATOM 1388 N N . ILE A 1 178 ? -20.391 -58.094 -22.891 1 87.31 178 ILE A N 1
ATOM 1389 C CA . ILE A 1 178 ? -20.234 -57.062 -23.922 1 87.31 178 ILE A CA 1
ATOM 1390 C C . ILE A 1 178 ? -19.266 -57.562 -24.984 1 87.31 178 ILE A C 1
ATOM 1392 O O . ILE A 1 178 ? -18.438 -58.438 -24.734 1 87.31 178 ILE A O 1
ATOM 1396 N N . PRO A 1 179 ? -19.469 -57.031 -26.188 1 91.94 179 PRO A N 1
ATOM 1397 C CA . PRO A 1 179 ? -18.516 -57.438 -27.234 1 91.94 179 PRO A CA 1
ATOM 1398 C C . PRO A 1 179 ? -17.062 -57.094 -26.875 1 91.94 179 PRO A C 1
ATOM 1400 O O . PRO A 1 179 ? -16.797 -56.031 -26.312 1 91.94 179 PRO A O 1
ATOM 1403 N N . ASP A 1 180 ? -16.141 -58 -27.234 1 90.06 180 ASP A N 1
ATOM 1404 C CA . ASP A 1 180 ? -14.727 -57.844 -26.938 1 90.06 180 ASP A CA 1
ATOM 1405 C C . ASP A 1 180 ? -14.172 -56.594 -27.609 1 90.06 180 ASP A C 1
ATOM 1407 O O . ASP A 1 180 ? -13.266 -55.938 -27.078 1 90.06 180 ASP A O 1
ATOM 1411 N N . GLU A 1 181 ? -14.773 -56.281 -28.688 1 92.69 181 GLU A N 1
ATOM 1412 C CA . GLU A 1 181 ? -14.336 -55.125 -29.422 1 92.69 181 GLU A CA 1
ATOM 1413 C C . GLU A 1 181 ? -14.578 -53.844 -28.625 1 92.69 181 GLU A C 1
ATOM 1415 O O . GLU A 1 181 ? -13.781 -52.906 -28.688 1 92.69 181 GLU A O 1
ATOM 1420 N N . GLU A 1 182 ? -15.617 -53.812 -27.828 1 92 182 GLU A N 1
ATOM 1421 C CA . GLU A 1 182 ? -15.945 -52.625 -27.031 1 92 182 GLU A CA 1
ATOM 1422 C C . GLU A 1 182 ? -14.953 -52.438 -25.875 1 92 182 GLU A C 1
ATOM 1424 O O . GLU A 1 182 ? -14.57 -51.312 -25.562 1 92 182 GLU A O 1
ATOM 1429 N N . LEU A 1 183 ? -14.602 -53.469 -25.312 1 92.25 183 LEU A N 1
ATOM 1430 C CA . LEU A 1 183 ? -13.617 -53.438 -24.234 1 92.25 183 LEU A CA 1
ATOM 1431 C C . LEU A 1 183 ? -12.25 -53 -24.75 1 92.25 183 LEU A C 1
ATOM 1433 O O . LEU A 1 183 ? -11.562 -52.219 -24.109 1 92.25 183 LEU A O 1
ATOM 1437 N N . ARG A 1 184 ? -11.891 -53.531 -25.938 1 93.5 184 ARG A N 1
ATOM 1438 C CA . ARG A 1 184 ? -10.609 -53.156 -26.547 1 93.5 184 ARG A CA 1
ATOM 1439 C C . ARG A 1 184 ? -10.57 -51.656 -26.875 1 93.5 184 ARG A C 1
ATOM 1441 O O . ARG A 1 184 ? -9.555 -51 -26.672 1 93.5 184 ARG A O 1
ATOM 1448 N N . GLN A 1 185 ? -11.719 -51.188 -27.344 1 94.75 185 GLN A N 1
ATOM 1449 C CA . GLN A 1 185 ? -11.805 -49.781 -27.703 1 94.75 185 GLN A CA 1
ATOM 1450 C C . GLN A 1 185 ? -11.703 -48.906 -26.453 1 94.75 185 GLN A C 1
ATOM 1452 O O . GLN A 1 185 ? -11.07 -47.844 -26.484 1 94.75 185 GLN A O 1
ATOM 1457 N N . ALA A 1 186 ? -12.344 -49.312 -25.406 1 93.94 186 ALA A N 1
ATOM 1458 C CA . ALA A 1 186 ? -12.289 -48.562 -24.156 1 93.94 186 ALA A CA 1
ATOM 1459 C C . ALA A 1 186 ? -10.875 -48.5 -23.594 1 93.94 186 ALA A C 1
ATOM 1461 O O . ALA A 1 186 ? -10.43 -47.469 -23.078 1 93.94 186 ALA A O 1
ATOM 1462 N N . LEU A 1 187 ? -10.211 -49.594 -23.656 1 92.38 187 LEU A N 1
ATOM 1463 C CA . LEU A 1 187 ? -8.828 -49.688 -23.203 1 92.38 187 LEU A CA 1
ATOM 1464 C C . LEU A 1 187 ? -7.93 -48.781 -24.031 1 92.38 187 LEU A C 1
ATOM 1466 O O . LEU A 1 187 ? -7.074 -48.062 -23.484 1 92.38 187 LEU A O 1
ATOM 1470 N N . GLU A 1 188 ? -8.141 -48.812 -25.344 1 94.12 188 GLU A N 1
ATOM 1471 C CA . GLU A 1 188 ? -7.344 -48 -26.25 1 94.12 188 GLU A CA 1
ATOM 1472 C C . GLU A 1 188 ? -7.547 -46.5 -25.938 1 94.12 188 GLU A C 1
ATOM 1474 O O . GLU A 1 188 ? -6.582 -45.75 -25.906 1 94.12 188 GLU A O 1
ATOM 1479 N N . LYS A 1 189 ? -8.781 -46.125 -25.734 1 96.38 189 LYS A N 1
ATOM 1480 C CA . LYS A 1 189 ? -9.086 -44.75 -25.406 1 96.38 189 LYS A CA 1
ATOM 1481 C C . LYS A 1 189 ? -8.477 -44.344 -24.062 1 96.38 189 LYS A C 1
ATOM 1483 O O . LYS A 1 189 ? -7.992 -43.219 -23.906 1 96.38 189 LYS A O 1
ATOM 1488 N N . PHE A 1 190 ? -8.484 -45.188 -23.094 1 95.38 190 PHE A N 1
ATOM 1489 C CA . PHE A 1 190 ? -7.895 -45 -21.781 1 95.38 190 PHE A CA 1
ATOM 1490 C C . PHE A 1 190 ? -6.387 -44.781 -21.891 1 95.38 190 PHE A C 1
ATOM 1492 O O . PHE A 1 190 ? -5.852 -43.812 -21.375 1 95.38 190 PHE A O 1
ATOM 1499 N N . GLU A 1 191 ? -5.781 -45.688 -22.641 1 92.81 191 GLU A N 1
ATOM 1500 C CA . GLU A 1 191 ? -4.332 -45.594 -22.797 1 92.81 191 GLU A CA 1
ATOM 1501 C C . GLU A 1 191 ? -3.914 -44.344 -23.547 1 92.81 191 GLU A C 1
ATOM 1503 O O . GLU A 1 191 ? -2.906 -43.719 -23.203 1 92.81 191 GLU A O 1
ATOM 1508 N N . GLU A 1 192 ? -4.73 -44 -24.516 1 95.69 192 GLU A N 1
ATOM 1509 C CA . GLU A 1 192 ? -4.449 -42.781 -25.281 1 95.69 192 GLU A CA 1
ATOM 1510 C C . GLU A 1 192 ? -4.555 -41.562 -24.391 1 95.69 192 GLU A C 1
ATOM 1512 O O . GLU A 1 192 ? -3.707 -40.656 -24.453 1 95.69 192 GLU A O 1
ATOM 1517 N N . SER A 1 193 ? -5.648 -41.531 -23.594 1 96.5 193 SER A N 1
ATOM 1518 C CA . SER A 1 193 ? -5.84 -40.375 -22.688 1 96.5 193 SER A CA 1
ATOM 1519 C C . SER A 1 193 ? -4.742 -40.312 -21.641 1 96.5 193 SER A C 1
ATOM 1521 O O . SER A 1 193 ? -4.328 -39.219 -21.234 1 96.5 193 SER A O 1
ATOM 1523 N N . LYS A 1 194 ? -4.309 -41.438 -21.172 1 94.12 194 LYS A N 1
ATOM 1524 C CA . LYS A 1 194 ? -3.223 -41.5 -20.203 1 94.12 194 LYS A CA 1
ATOM 1525 C C . LYS A 1 194 ? -1.935 -40.906 -20.781 1 94.12 194 LYS A C 1
ATOM 1527 O O . LYS A 1 194 ? -1.246 -40.125 -20.125 1 94.12 194 LYS A O 1
ATOM 1532 N N . GLU A 1 195 ? -1.66 -41.312 -22.016 1 93.94 195 GLU A N 1
ATOM 1533 C CA . GLU A 1 195 ? -0.452 -40.844 -22.688 1 93.94 195 GLU A CA 1
ATOM 1534 C C . GLU A 1 195 ? -0.483 -39.312 -22.875 1 93.94 195 GLU A C 1
ATOM 1536 O O . GLU A 1 195 ? 0.522 -38.656 -22.641 1 93.94 195 GLU A O 1
ATOM 1541 N N . VAL A 1 196 ? -1.634 -38.844 -23.25 1 96.44 196 VAL A N 1
ATOM 1542 C CA . VAL A 1 196 ? -1.778 -37.406 -23.469 1 96.44 196 VAL A CA 1
ATOM 1543 C C . VAL A 1 196 ? -1.608 -36.656 -22.156 1 96.44 196 VAL A C 1
ATOM 1545 O O . VAL A 1 196 ? -0.891 -35.625 -22.094 1 96.44 196 VAL A O 1
ATOM 1548 N N . ALA A 1 197 ? -2.285 -37.094 -21.094 1 96.69 197 ALA A N 1
ATOM 1549 C CA . ALA A 1 197 ? -2.186 -36.469 -19.781 1 96.69 197 ALA A CA 1
ATOM 1550 C C . ALA A 1 197 ? -0.753 -36.5 -19.266 1 96.69 197 ALA A C 1
ATOM 1552 O O . ALA A 1 197 ? -0.235 -35.5 -18.766 1 96.69 197 ALA A O 1
ATOM 1553 N N . GLU A 1 198 ? -0.095 -37.625 -19.422 1 93.25 198 GLU A N 1
ATOM 1554 C CA . GLU A 1 198 ? 1.276 -37.812 -18.953 1 93.25 1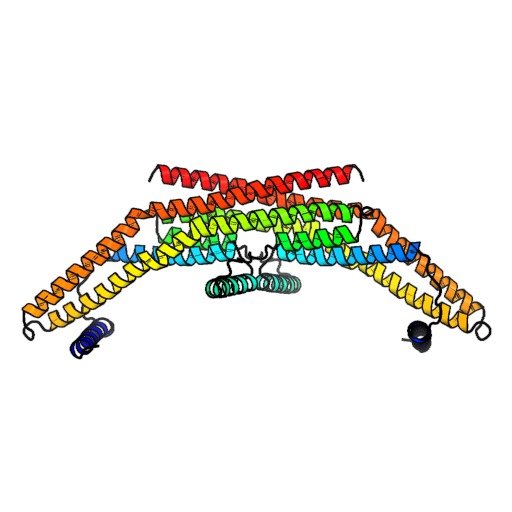98 GLU A CA 1
ATOM 1555 C C . GLU A 1 198 ? 2.236 -36.875 -19.688 1 93.25 198 GLU A C 1
ATOM 1557 O O . GLU A 1 198 ? 3.098 -36.25 -19.062 1 93.25 198 GLU A O 1
ATOM 1562 N N . THR A 1 199 ? 2.061 -36.844 -21.016 1 94.5 199 THR A N 1
ATOM 1563 C CA . THR A 1 199 ? 2.928 -36 -21.828 1 94.5 199 THR A CA 1
ATOM 1564 C C . THR A 1 199 ? 2.744 -34.531 -21.469 1 94.5 199 THR A C 1
ATOM 1566 O O . THR A 1 199 ? 3.723 -33.781 -21.359 1 94.5 199 THR A O 1
ATOM 1569 N N . SER A 1 200 ? 1.511 -34.125 -21.25 1 95.88 200 SER A N 1
ATOM 1570 C CA . SER A 1 200 ? 1.21 -32.75 -20.922 1 95.88 200 SER A CA 1
ATOM 1571 C C . SER A 1 200 ? 1.777 -32.375 -19.547 1 95.88 200 SER A C 1
ATOM 1573 O O . SER A 1 200 ? 2.342 -31.281 -19.391 1 95.88 200 SER A O 1
ATOM 1575 N N . MET A 1 201 ? 1.606 -33.25 -18.562 1 94.81 201 MET A N 1
ATOM 1576 C CA . MET A 1 201 ? 2.133 -33 -17.219 1 94.81 201 MET A CA 1
ATOM 1577 C C . MET A 1 201 ? 3.656 -32.938 -17.234 1 94.81 201 MET A C 1
ATOM 1579 O O . MET A 1 201 ? 4.262 -32.062 -16.609 1 94.81 201 MET A O 1
ATOM 1583 N N . HIS A 1 202 ? 4.277 -33.906 -18.016 1 90.81 202 HIS A N 1
ATOM 1584 C CA . HIS A 1 202 ? 5.73 -33.969 -18.125 1 90.81 202 HIS A CA 1
ATOM 1585 C C . HIS A 1 202 ? 6.289 -32.688 -18.734 1 90.81 202 HIS A C 1
ATOM 1587 O O . HIS A 1 202 ? 7.297 -32.156 -18.266 1 90.81 202 HIS A O 1
ATOM 1593 N N . ASN A 1 203 ? 5.645 -32.219 -19.781 1 92 203 ASN A N 1
ATOM 1594 C CA . ASN A 1 203 ? 6.082 -31 -20.453 1 92 203 ASN A CA 1
ATOM 1595 C C . ASN A 1 203 ? 6.062 -29.812 -19.5 1 92 203 ASN A C 1
ATOM 1597 O O . ASN A 1 203 ? 6.984 -28.984 -19.5 1 92 203 ASN A O 1
ATOM 1601 N N . LEU A 1 204 ? 5.051 -29.672 -18.703 1 93.06 204 LEU A N 1
ATOM 1602 C CA . LEU A 1 204 ? 4.941 -28.594 -17.734 1 93.06 204 LEU A CA 1
ATOM 1603 C C . LEU A 1 204 ? 6.062 -28.656 -16.703 1 93.06 204 LEU A C 1
ATOM 1605 O O . LEU A 1 204 ? 6.715 -27.656 -16.422 1 93.06 204 LEU A O 1
ATOM 1609 N N . LEU A 1 205 ? 6.316 -29.828 -16.156 1 90.25 205 LEU A N 1
ATOM 1610 C CA . LEU A 1 205 ? 7.238 -30 -15.047 1 90.25 205 LEU A CA 1
ATOM 1611 C C . LEU A 1 205 ? 8.688 -29.875 -15.508 1 90.25 205 LEU A C 1
ATOM 1613 O O . LEU A 1 205 ? 9.555 -29.469 -14.734 1 90.25 205 LEU A O 1
ATOM 1617 N N . GLU A 1 206 ? 8.945 -30.141 -16.828 1 87.06 206 GLU A N 1
ATOM 1618 C CA . GLU A 1 206 ? 10.297 -30.062 -17.359 1 87.06 206 GLU A CA 1
ATOM 1619 C C . GLU A 1 206 ? 10.641 -28.641 -17.797 1 87.06 206 GLU A C 1
ATOM 1621 O O . GLU A 1 206 ? 11.812 -28.297 -17.969 1 87.06 206 GLU A O 1
ATOM 1626 N N . THR A 1 207 ? 9.609 -27.797 -17.969 1 85.62 207 THR A N 1
ATOM 1627 C CA . THR A 1 207 ? 9.852 -26.438 -18.438 1 85.62 207 THR A CA 1
ATOM 1628 C C . THR A 1 207 ? 9.648 -25.422 -17.312 1 85.62 207 THR A C 1
ATOM 1630 O O . THR A 1 207 ? 9.25 -24.281 -17.547 1 85.62 207 THR A O 1
ATOM 1633 N N . ASP A 1 208 ? 9.992 -25.812 -16.109 1 86.44 208 ASP A N 1
ATOM 1634 C CA . ASP A 1 208 ? 9.68 -24.938 -14.984 1 86.44 208 ASP A CA 1
ATOM 1635 C C . ASP A 1 208 ? 10.688 -23.781 -14.898 1 86.44 208 ASP A C 1
ATOM 1637 O O . ASP A 1 208 ? 10.523 -22.875 -14.094 1 86.44 208 ASP A O 1
ATOM 1641 N N . ILE A 1 209 ? 11.734 -23.781 -15.773 1 90.12 209 ILE A N 1
ATOM 1642 C CA . ILE A 1 209 ? 12.703 -22.703 -15.852 1 90.12 209 ILE A CA 1
ATOM 1643 C C . ILE A 1 209 ? 12.008 -21.406 -16.266 1 90.12 209 ILE A C 1
ATOM 1645 O O . ILE A 1 209 ? 12.438 -20.312 -15.898 1 90.12 209 ILE A O 1
ATOM 1649 N N . GLU A 1 210 ? 10.953 -21.516 -17.047 1 92.5 210 GLU A N 1
ATOM 1650 C CA . GLU A 1 210 ? 10.195 -20.359 -17.469 1 92.5 210 GLU A CA 1
ATOM 1651 C C . GLU A 1 210 ? 9.633 -19.594 -16.281 1 92.5 210 GLU A C 1
ATOM 1653 O O . GLU A 1 210 ? 9.688 -18.359 -16.25 1 92.5 210 GLU A O 1
ATOM 1658 N N . GLN A 1 211 ? 9.125 -20.297 -15.328 1 94.12 211 GLN A N 1
ATOM 1659 C CA . GLN A 1 211 ? 8.578 -19.672 -14.125 1 94.12 211 GLN A CA 1
ATOM 1660 C C . GLN A 1 211 ? 9.672 -18.984 -13.32 1 94.12 211 GLN A C 1
ATOM 1662 O O . GLN A 1 211 ? 9.438 -17.938 -12.711 1 94.12 211 GLN A O 1
ATOM 1667 N N . VAL A 1 212 ? 10.852 -19.578 -13.289 1 95.38 212 VAL A N 1
ATOM 1668 C CA . VAL A 1 212 ? 11.984 -18.953 -12.602 1 95.38 212 VAL A CA 1
ATOM 1669 C C . VAL A 1 212 ? 12.352 -17.641 -13.297 1 95.38 212 VAL A C 1
ATOM 1671 O O . VAL A 1 212 ? 12.648 -16.656 -12.633 1 95.38 212 VAL A O 1
ATOM 1674 N N . SER A 1 213 ? 12.312 -17.703 -14.594 1 96.81 213 SER A N 1
ATOM 1675 C CA . SER A 1 213 ? 12.602 -16.5 -15.367 1 96.81 213 SER A CA 1
ATOM 1676 C C . SER A 1 213 ? 11.578 -15.406 -15.086 1 96.81 213 SER A C 1
ATOM 1678 O O . SER A 1 213 ? 11.93 -14.227 -14.992 1 96.81 213 SER A O 1
ATOM 1680 N N . GLN A 1 214 ? 10.352 -15.781 -15.023 1 97.06 214 GLN A N 1
ATOM 1681 C CA . GLN A 1 214 ? 9.289 -14.828 -14.711 1 97.06 214 GLN A CA 1
ATOM 1682 C C . GLN A 1 214 ? 9.469 -14.234 -13.32 1 97.06 214 GLN A C 1
ATOM 1684 O O . GLN A 1 214 ? 9.297 -13.031 -13.117 1 97.06 214 GLN A O 1
ATOM 1689 N N . LEU A 1 215 ? 9.805 -15.078 -12.367 1 97.88 215 LEU A N 1
ATOM 1690 C CA . LEU A 1 215 ? 10.078 -14.609 -11.016 1 97.88 215 LEU A CA 1
ATOM 1691 C C . LEU A 1 215 ? 11.258 -13.641 -11 1 97.88 215 LEU A C 1
ATOM 1693 O O . LEU A 1 215 ? 11.234 -12.648 -10.273 1 97.88 215 LEU A O 1
ATOM 1697 N N . SER A 1 216 ? 12.258 -13.969 -11.766 1 98.12 216 SER A N 1
ATOM 1698 C CA . SER A 1 216 ? 13.406 -13.07 -11.898 1 98.12 216 SER A CA 1
ATOM 1699 C C . SER A 1 216 ? 12.984 -11.719 -12.445 1 98.12 216 SER A C 1
ATOM 1701 O O . SER A 1 216 ? 13.508 -10.68 -12.023 1 98.12 216 SER A O 1
ATOM 1703 N N . ALA A 1 217 ? 12.094 -11.719 -13.383 1 98.31 217 ALA A N 1
ATOM 1704 C CA . ALA A 1 217 ? 11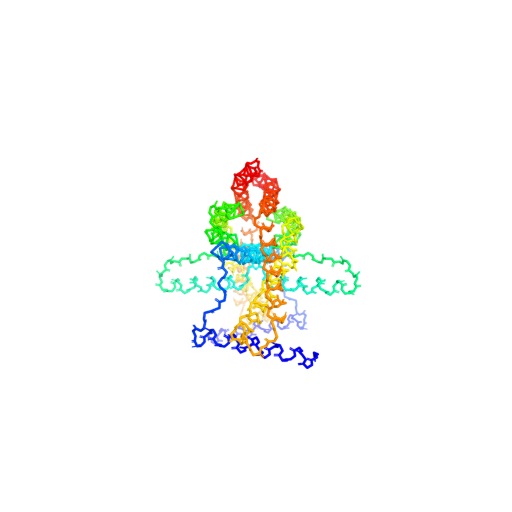.594 -10.461 -13.945 1 98.31 217 ALA A CA 1
ATOM 1705 C C . ALA A 1 217 ? 10.859 -9.648 -12.883 1 98.31 217 ALA A C 1
ATOM 1707 O O . ALA A 1 217 ? 10.969 -8.414 -12.859 1 98.31 217 ALA A O 1
ATOM 1708 N N . LEU A 1 218 ? 10.062 -10.297 -12.062 1 98.75 218 LEU A N 1
ATOM 1709 C CA . LEU A 1 218 ? 9.398 -9.633 -10.945 1 98.75 218 LEU A CA 1
ATOM 1710 C C . LEU A 1 218 ? 10.422 -8.938 -10.047 1 98.75 218 LEU A C 1
ATOM 1712 O O . LEU A 1 218 ? 10.266 -7.754 -9.734 1 98.75 218 LEU A O 1
ATOM 1716 N N . VAL A 1 219 ? 11.445 -9.633 -9.695 1 98.88 219 VAL A N 1
ATOM 1717 C CA . VAL A 1 219 ? 12.469 -9.125 -8.781 1 98.88 219 VAL A CA 1
ATOM 1718 C C . VAL A 1 219 ? 13.211 -7.961 -9.422 1 98.88 219 VAL A C 1
ATOM 1720 O O . VAL A 1 219 ? 13.5 -6.961 -8.766 1 98.88 219 VAL A O 1
ATOM 1723 N N . ASP A 1 220 ? 13.484 -8.086 -10.688 1 98.75 220 ASP A N 1
ATOM 1724 C CA . ASP A 1 220 ? 14.156 -7.012 -11.398 1 98.75 220 ASP A CA 1
ATOM 1725 C C . ASP A 1 220 ? 13.305 -5.742 -11.414 1 98.75 220 ASP A C 1
ATOM 1727 O O . ASP A 1 220 ? 13.828 -4.637 -11.273 1 98.75 220 ASP A O 1
ATOM 1731 N N . ALA A 1 221 ? 12.055 -5.926 -11.641 1 98.81 221 ALA A N 1
ATOM 1732 C CA . ALA A 1 221 ? 11.148 -4.777 -11.633 1 98.81 221 ALA A CA 1
ATOM 1733 C C . ALA A 1 221 ? 11.109 -4.121 -10.258 1 98.81 221 ALA A C 1
ATOM 1735 O O . ALA A 1 221 ? 11.141 -2.891 -10.148 1 98.81 221 ALA A O 1
ATOM 1736 N N . GLN A 1 222 ? 11.008 -4.922 -9.211 1 98.81 222 GLN A N 1
ATOM 1737 C CA . GLN A 1 222 ? 11.031 -4.41 -7.848 1 98.81 222 GLN A CA 1
ATOM 1738 C C . GLN A 1 222 ? 12.328 -3.656 -7.566 1 98.81 222 GLN A C 1
ATOM 1740 O O . GLN A 1 222 ? 12.305 -2.584 -6.957 1 98.81 222 GLN A O 1
ATOM 1745 N N . LEU A 1 223 ? 13.406 -4.273 -7.992 1 98.88 223 LEU A N 1
ATOM 1746 C CA . LEU A 1 223 ? 14.719 -3.678 -7.773 1 98.88 223 LEU A CA 1
ATOM 1747 C C . LEU A 1 223 ? 14.82 -2.318 -8.453 1 98.88 223 LEU A C 1
ATOM 1749 O O . LEU A 1 223 ? 15.297 -1.353 -7.859 1 98.88 223 LEU A O 1
ATOM 1753 N N . ASP A 1 224 ? 14.367 -2.25 -9.648 1 98.75 224 ASP A N 1
ATOM 1754 C CA . ASP A 1 224 ? 14.383 -0.993 -10.391 1 98.75 224 ASP A CA 1
ATOM 1755 C C . ASP A 1 224 ? 13.523 0.066 -9.703 1 98.75 224 ASP A C 1
ATOM 1757 O O . ASP A 1 224 ? 13.914 1.233 -9.625 1 98.75 224 ASP A O 1
ATOM 1761 N N . TYR A 1 225 ? 12.414 -0.315 -9.266 1 98.88 225 TYR A N 1
ATOM 1762 C CA . TYR A 1 225 ? 11.523 0.581 -8.531 1 98.88 225 TYR A CA 1
ATOM 1763 C C . TYR A 1 225 ? 12.234 1.192 -7.332 1 98.88 225 TYR A C 1
ATOM 1765 O O . TYR A 1 225 ? 12.242 2.414 -7.16 1 98.88 225 TYR A O 1
ATOM 1773 N N . HIS A 1 226 ? 12.836 0.396 -6.512 1 98.88 226 HIS A N 1
ATOM 1774 C CA . HIS A 1 226 ? 13.469 0.875 -5.289 1 98.88 226 HIS A CA 1
ATOM 1775 C C . HIS A 1 226 ? 14.711 1.699 -5.602 1 98.88 226 HIS A C 1
ATOM 1777 O O . HIS A 1 226 ? 15.023 2.658 -4.891 1 98.88 226 HIS A O 1
ATOM 1783 N N . ARG A 1 227 ? 15.422 1.34 -6.629 1 98.94 227 ARG A N 1
ATOM 1784 C CA . ARG A 1 227 ? 16.578 2.125 -7.027 1 98.94 227 ARG A CA 1
ATOM 1785 C C . ARG A 1 227 ? 16.172 3.537 -7.441 1 98.94 227 ARG A C 1
ATOM 1787 O O . ARG A 1 227 ? 16.812 4.512 -7.035 1 98.94 227 ARG A O 1
ATOM 1794 N N . GLN A 1 228 ? 15.148 3.633 -8.234 1 98.88 228 GLN A N 1
ATOM 1795 C CA . GLN A 1 228 ? 14.664 4.941 -8.664 1 98.88 228 GLN A CA 1
ATOM 1796 C C . GLN A 1 228 ? 14.133 5.742 -7.477 1 98.88 228 GLN A C 1
ATOM 1798 O O . GLN A 1 228 ? 14.328 6.957 -7.398 1 98.88 228 GLN A O 1
ATOM 1803 N N . ALA A 1 229 ? 13.461 5.047 -6.598 1 98.88 229 ALA A N 1
ATOM 1804 C CA . ALA A 1 229 ? 12.953 5.711 -5.398 1 98.88 229 ALA A CA 1
ATOM 1805 C C . ALA A 1 229 ? 14.102 6.289 -4.57 1 98.88 229 ALA A C 1
ATOM 1807 O O . ALA A 1 229 ? 14.008 7.41 -4.066 1 98.88 229 ALA A O 1
ATOM 1808 N N . VAL A 1 230 ? 15.164 5.535 -4.457 1 98.94 230 VAL A N 1
ATOM 1809 C CA . VAL A 1 230 ? 16.328 6.004 -3.723 1 98.94 230 VAL A CA 1
ATOM 1810 C C . VAL A 1 230 ? 16.859 7.289 -4.355 1 98.94 230 VAL A C 1
ATOM 1812 O O . VAL A 1 230 ? 17.172 8.25 -3.65 1 98.94 230 VAL A O 1
ATOM 1815 N N . GLN A 1 231 ? 16.922 7.312 -5.621 1 98.88 231 GLN A N 1
ATOM 1816 C CA . GLN A 1 231 ? 17.438 8.484 -6.32 1 98.88 231 GLN A CA 1
ATOM 1817 C C . GLN A 1 231 ? 16.562 9.703 -6.066 1 98.88 231 GLN A C 1
ATOM 1819 O O . GLN A 1 231 ? 17.078 10.789 -5.766 1 98.88 231 GLN A O 1
ATOM 1824 N N . ILE A 1 232 ? 15.305 9.555 -6.164 1 98.94 232 ILE A N 1
ATOM 1825 C CA . ILE A 1 232 ? 14.352 10.648 -5.977 1 98.94 232 ILE A CA 1
ATOM 1826 C C . ILE A 1 232 ? 14.43 11.164 -4.543 1 98.94 232 ILE A C 1
ATOM 1828 O O . ILE A 1 232 ? 14.5 12.375 -4.312 1 98.94 232 ILE A O 1
ATOM 1832 N N . LEU A 1 233 ? 14.5 10.258 -3.6 1 98.88 233 LEU A N 1
ATOM 1833 C CA . LEU A 1 233 ? 14.453 10.617 -2.188 1 98.88 233 LEU A CA 1
ATOM 1834 C C . LEU A 1 233 ? 15.781 11.203 -1.729 1 98.88 233 LEU A C 1
ATOM 1836 O O . LEU A 1 233 ? 15.812 12.07 -0.855 1 98.88 233 LEU A O 1
ATOM 1840 N N . GLU A 1 234 ? 16.844 10.711 -2.34 1 98.81 234 GLU A N 1
ATOM 1841 C CA . GLU A 1 234 ? 18.141 11.289 -2.035 1 98.81 234 GLU A CA 1
ATOM 1842 C C . GLU A 1 234 ? 18.203 12.766 -2.422 1 98.81 234 GLU A C 1
ATOM 1844 O O . GLU A 1 234 ? 18.719 13.594 -1.668 1 98.81 234 GLU A O 1
ATOM 1849 N N . GLU A 1 235 ? 17.75 13.031 -3.59 1 98.69 235 GLU A N 1
ATOM 1850 C CA . GLU A 1 235 ? 17.688 14.414 -4.043 1 98.69 235 GLU A CA 1
ATOM 1851 C C . GLU A 1 235 ? 16.828 15.266 -3.107 1 98.69 235 GLU A C 1
ATOM 1853 O O . GLU A 1 235 ? 17.203 16.391 -2.766 1 98.69 235 GLU A O 1
ATOM 1858 N N . LEU A 1 236 ? 15.719 14.781 -2.73 1 98.75 236 LEU A N 1
ATOM 1859 C CA . LEU A 1 236 ? 14.82 15.5 -1.834 1 98.75 236 LEU A CA 1
ATOM 1860 C C . LEU A 1 236 ? 15.469 15.703 -0.468 1 98.75 236 LEU A C 1
ATOM 1862 O O . LEU A 1 236 ? 15.359 16.781 0.116 1 98.75 236 LEU A O 1
ATOM 1866 N N . ALA A 1 237 ? 16.078 14.641 0.08 1 98.62 237 ALA A N 1
ATOM 1867 C CA . ALA A 1 237 ? 16.734 14.727 1.377 1 98.62 237 ALA A CA 1
ATOM 1868 C C . ALA A 1 237 ? 17.797 15.82 1.376 1 98.62 237 ALA A C 1
ATOM 1870 O O . ALA A 1 237 ? 17.906 16.594 2.338 1 98.62 237 ALA A O 1
ATOM 1871 N N . ASP A 1 238 ? 18.547 15.883 0.328 1 97.88 238 ASP A N 1
ATOM 1872 C CA . ASP A 1 238 ? 19.594 16.906 0.196 1 97.88 238 ASP A CA 1
ATOM 1873 C C . ASP A 1 238 ? 18.969 18.297 0.169 1 97.88 238 ASP A C 1
ATOM 1875 O O . ASP A 1 238 ? 19.5 19.219 0.798 1 97.88 238 ASP A O 1
ATOM 1879 N N . LYS A 1 239 ? 17.922 18.469 -0.571 1 96.69 239 LYS A N 1
ATOM 1880 C CA . LYS A 1 239 ? 17.25 19.75 -0.676 1 96.69 239 LYS A CA 1
ATOM 1881 C C . LYS A 1 239 ? 16.719 20.203 0.68 1 96.69 239 LYS A C 1
ATOM 1883 O O . LYS A 1 239 ? 16.859 21.375 1.052 1 96.69 239 LYS A O 1
ATOM 1888 N N . LEU A 1 240 ? 16.094 19.312 1.424 1 97.19 240 LEU A N 1
ATOM 1889 C CA . LEU A 1 240 ? 15.523 19.641 2.725 1 97.19 240 LEU A CA 1
ATOM 1890 C C . LEU A 1 240 ? 16.625 19.969 3.734 1 97.19 240 LEU A C 1
ATOM 1892 O O . LEU A 1 240 ? 16.469 20.875 4.562 1 97.19 240 LEU A O 1
ATOM 1896 N N . LYS A 1 241 ? 17.688 19.266 3.645 1 95.44 241 LYS A N 1
ATOM 1897 C CA . LYS A 1 241 ? 18.812 19.516 4.539 1 95.44 241 LYS A CA 1
ATOM 1898 C C . LYS A 1 241 ? 19.406 20.906 4.293 1 95.44 241 LYS A C 1
ATOM 1900 O O . LYS A 1 241 ? 19.766 21.609 5.238 1 95.44 241 LYS A O 1
ATOM 1905 N N . ARG A 1 242 ? 19.531 21.297 3.062 1 93.31 242 ARG A N 1
ATOM 1906 C CA . ARG A 1 242 ? 20.031 22.625 2.719 1 93.31 242 ARG A CA 1
ATOM 1907 C C . ARG A 1 242 ? 19.094 23.719 3.242 1 93.31 242 ARG A C 1
ATOM 1909 O O . ARG A 1 242 ? 19.547 24.75 3.732 1 93.31 242 ARG A O 1
ATOM 1916 N N . SER A 1 243 ? 17.812 23.406 3.076 1 90.25 243 SER A N 1
ATOM 1917 C CA . SER A 1 243 ? 16.812 24.359 3.572 1 90.25 243 SER A CA 1
ATOM 1918 C C . SER A 1 243 ? 16.938 24.547 5.082 1 90.25 243 SER A C 1
ATOM 1920 O O . SER A 1 243 ? 16.781 25.656 5.586 1 90.25 243 SER A O 1
ATOM 1922 N N . LEU A 1 244 ? 17.25 23.516 5.797 1 89.25 244 LEU A N 1
ATOM 1923 C CA . LEU A 1 244 ? 17.375 23.547 7.25 1 89.25 244 LEU A CA 1
ATOM 1924 C C . LEU A 1 244 ? 18.625 24.312 7.676 1 89.25 244 LEU A C 1
ATOM 1926 O O . LEU A 1 244 ? 18.641 24.953 8.734 1 89.25 244 LEU A O 1
ATOM 1930 N N . LEU A 1 245 ? 19.625 24.266 6.824 1 83.81 245 LEU A N 1
ATOM 1931 C CA . LEU A 1 245 ? 20.875 24.953 7.125 1 83.81 245 LEU A CA 1
ATOM 1932 C C . LEU A 1 245 ? 20.734 26.453 6.902 1 83.81 245 LEU A C 1
ATOM 1934 O O . LEU A 1 245 ? 21.375 27.25 7.582 1 83.81 245 LEU A O 1
ATOM 1938 N N . ILE A 1 246 ? 19.844 26.859 5.992 1 75.62 246 ILE A N 1
ATOM 1939 C CA . ILE A 1 246 ? 19.703 28.266 5.617 1 75.62 246 ILE A CA 1
ATOM 1940 C C . ILE A 1 246 ? 18.719 28.953 6.559 1 75.62 246 ILE A C 1
ATOM 1942 O O . ILE A 1 246 ? 18.891 30.109 6.918 1 75.62 246 ILE A O 1
ATOM 1946 N N . ILE A 1 247 ? 17.75 28.25 7.016 1 74.38 247 ILE A N 1
ATOM 1947 C CA . ILE A 1 247 ? 16.734 28.844 7.891 1 74.38 247 ILE A CA 1
ATOM 1948 C C . ILE A 1 247 ? 17.359 29.172 9.25 1 74.38 247 ILE A C 1
ATOM 1950 O O . ILE A 1 247 ? 17.125 30.25 9.805 1 74.38 247 ILE A O 1
ATOM 1954 N N . MET B 1 1 ? -23.781 26.875 34.812 1 53.72 1 MET B N 1
ATOM 1955 C CA . MET B 1 1 ? -23.562 28.219 34.281 1 53.72 1 MET B CA 1
ATOM 1956 C C . MET B 1 1 ? -24.391 29.25 35.062 1 53.72 1 MET B C 1
ATOM 1958 O O . MET B 1 1 ? -25.547 29 35.375 1 53.72 1 MET B O 1
ATOM 1962 N N . SER B 1 2 ? -23.781 30.219 35.719 1 63.31 2 SER B N 1
ATOM 1963 C CA . SER B 1 2 ? -24.469 31.234 36.531 1 63.31 2 SER B CA 1
ATOM 1964 C C . SER B 1 2 ? -25.391 32.062 35.656 1 63.31 2 SER B C 1
ATOM 1966 O O . SER B 1 2 ? -25.281 32.062 34.406 1 63.31 2 SER B O 1
ATOM 1968 N N . VAL B 1 3 ? -26.469 32.656 36.219 1 69.06 3 VAL B N 1
ATOM 1969 C CA . VAL B 1 3 ? -27.375 33.562 35.562 1 69.06 3 VAL B CA 1
ATOM 1970 C C . VAL B 1 3 ? -26.594 34.625 34.781 1 69.06 3 VAL B C 1
ATOM 1972 O O . VAL B 1 3 ? -26.953 34.969 33.656 1 69.06 3 VAL B O 1
ATOM 1975 N N . ALA B 1 4 ? -25.484 35.062 35.344 1 67.94 4 ALA B N 1
ATOM 1976 C CA . ALA B 1 4 ? -24.609 36.031 34.688 1 67.94 4 ALA B CA 1
ATOM 1977 C C . ALA B 1 4 ? -23.953 35.469 33.469 1 67.94 4 ALA B C 1
ATOM 1979 O O . ALA B 1 4 ? -23.812 36.156 32.438 1 67.94 4 ALA B O 1
ATOM 1980 N N . GLY B 1 5 ? -23.688 34.25 33.562 1 73.12 5 GLY B N 1
ATOM 1981 C CA . GLY B 1 5 ? -23.109 33.562 32.406 1 73.12 5 GLY B CA 1
ATOM 1982 C C . GLY B 1 5 ? -24.078 33.406 31.25 1 73.12 5 GLY B C 1
ATOM 1983 O O . GLY B 1 5 ? -23.703 33.625 30.094 1 73.12 5 GLY B O 1
ATOM 1984 N N . LEU B 1 6 ? -25.25 33.031 31.562 1 73 6 LEU B N 1
ATOM 1985 C CA . LEU B 1 6 ? -26.297 32.906 30.547 1 73 6 LEU B CA 1
ATOM 1986 C C . LEU B 1 6 ? -26.578 34.25 29.859 1 73 6 LEU B C 1
ATOM 1988 O O . LEU B 1 6 ? -26.75 34.281 28.641 1 73 6 LEU B O 1
ATOM 1992 N N . LYS B 1 7 ? -26.703 35.281 30.656 1 69.81 7 LYS B N 1
ATOM 1993 C CA . LYS B 1 7 ? -26.922 36.594 30.094 1 69.81 7 LYS B CA 1
ATOM 1994 C C . LYS B 1 7 ? -25.812 37 29.141 1 69.81 7 LYS B C 1
ATOM 1996 O O . LYS B 1 7 ? -26.062 37.531 28.062 1 69.81 7 LYS B O 1
ATOM 2001 N N . LYS B 1 8 ? -24.641 36.75 29.594 1 77.62 8 LYS B N 1
ATOM 2002 C CA . LYS B 1 8 ? -23.484 37.062 28.766 1 77.62 8 LYS B CA 1
ATOM 2003 C C . LYS B 1 8 ? -23.531 36.312 27.438 1 77.62 8 LYS B C 1
ATOM 2005 O O . LYS B 1 8 ? -23.203 36.875 26.391 1 77.62 8 LYS B O 1
ATOM 2010 N N . GLN B 1 9 ? -23.984 35.094 27.453 1 77.56 9 GLN B N 1
ATOM 2011 C CA . GLN B 1 9 ? -24.109 34.312 26.234 1 77.56 9 GLN B CA 1
ATOM 2012 C C . GLN B 1 9 ? -25.156 34.875 25.281 1 77.56 9 GLN B C 1
ATOM 2014 O O . GLN B 1 9 ? -24.953 34.875 24.062 1 77.56 9 GLN B O 1
ATOM 2019 N N . PHE B 1 10 ? -26.188 35.375 25.938 1 74.56 10 PHE B N 1
ATOM 2020 C CA . PHE B 1 10 ? -27.234 36 25.141 1 74.56 10 PHE B CA 1
ATOM 2021 C C . PHE B 1 10 ? -26.734 37.25 24.438 1 74.56 10 PHE B C 1
ATOM 2023 O O . PHE B 1 10 ? -27.078 37.5 23.281 1 74.56 10 PHE B O 1
ATOM 2030 N N . TYR B 1 11 ? -26.062 38.094 25.203 1 70.62 11 TYR B N 1
ATOM 2031 C CA . TYR B 1 11 ? -25.516 39.344 24.625 1 70.62 11 TYR B CA 1
ATOM 2032 C C . TYR B 1 11 ? -24.594 39.031 23.438 1 70.62 11 TYR B C 1
ATOM 2034 O O . TYR B 1 11 ? -24.656 39.688 22.406 1 70.62 11 TYR B O 1
ATOM 2042 N N . LYS B 1 12 ? -23.797 38.094 23.609 1 78.69 12 LYS B N 1
ATOM 2043 C CA . LYS B 1 12 ? -22.859 37.688 22.562 1 78.69 12 LYS B CA 1
ATOM 2044 C C . LYS B 1 12 ? -23.594 37.188 21.312 1 78.69 12 LYS B C 1
ATOM 2046 O O . LYS B 1 12 ? -23.234 37.531 20.188 1 78.69 12 LYS B O 1
ATOM 2051 N N . ALA B 1 13 ? -24.5 36.406 21.562 1 76.75 13 ALA B N 1
ATOM 2052 C CA . ALA B 1 13 ? -25.312 35.875 20.453 1 76.75 13 ALA B CA 1
ATOM 2053 C C . ALA B 1 13 ? -26.016 37 19.719 1 76.75 13 ALA B C 1
ATOM 2055 O O . ALA B 1 13 ? -26.094 37 18.484 1 76.75 13 ALA B O 1
ATOM 2056 N N . SER B 1 14 ? -26.531 37.906 20.484 1 71.94 14 SER B N 1
ATOM 2057 C CA . SER B 1 14 ? -27.219 39.031 19.906 1 71.94 14 SER B CA 1
ATOM 2058 C C . SER B 1 14 ? -26.281 39.875 19.016 1 71.94 14 SER B C 1
ATOM 2060 O O . SER B 1 14 ? -26.656 40.281 17.922 1 71.94 14 SER B O 1
ATOM 2062 N N . GLN B 1 15 ? -25.234 40.125 19.531 1 77.06 15 GLN B N 1
ATOM 2063 C CA . GLN B 1 15 ? -24.25 40.875 18.75 1 77.06 15 GLN B CA 1
ATOM 2064 C C . GLN B 1 15 ? -23.844 40.125 17.5 1 77.06 15 GLN B C 1
ATOM 2066 O O . GLN B 1 15 ? -23.672 40.719 16.438 1 77.06 15 GLN B O 1
ATOM 2071 N N . LEU B 1 16 ? -23.734 38.875 17.609 1 76.31 16 LEU B N 1
ATOM 2072 C CA . LEU B 1 16 ? -23.375 38.031 16.469 1 76.31 16 LEU B CA 1
ATOM 2073 C C . LEU B 1 16 ? -24.438 38.094 15.375 1 76.31 16 LEU B C 1
ATOM 2075 O O . LEU B 1 16 ? -24.094 38.25 14.195 1 76.31 16 LEU B O 1
ATOM 2079 N N . VAL B 1 17 ? -25.609 38.031 15.836 1 70.19 17 VAL B N 1
ATOM 2080 C CA . VAL B 1 17 ? -26.734 38.125 14.914 1 70.19 17 VAL B CA 1
ATOM 2081 C C . VAL B 1 17 ? -26.75 39.5 14.266 1 70.19 17 VAL B C 1
ATOM 2083 O O . VAL B 1 17 ? -26.984 39.625 13.062 1 70.19 17 VAL B O 1
ATOM 2086 N N . SER B 1 18 ? -26.484 40.438 14.992 1 68.5 18 SER B N 1
ATOM 2087 C CA . SER B 1 18 ? -26.484 41.812 14.484 1 68.5 18 SER B CA 1
ATOM 2088 C C . SER B 1 18 ? -25.406 42 13.43 1 68.5 18 SER B C 1
ATOM 2090 O O . SER B 1 18 ? -25.609 42.719 12.445 1 68.5 18 SER B O 1
ATOM 2092 N N . GLU B 1 19 ? -24.406 41.469 13.609 1 73.44 19 GLU B N 1
ATOM 2093 C CA . GLU B 1 19 ? -23.328 41.594 12.641 1 73.44 19 GLU B CA 1
ATOM 2094 C C . GLU B 1 19 ? -23.625 40.781 11.375 1 73.44 19 GLU B C 1
ATOM 2096 O O . GLU B 1 19 ? -23.328 41.219 10.266 1 73.44 19 GLU B O 1
ATOM 2101 N N . LYS B 1 20 ? -24.188 39.594 11.43 1 75 20 LYS B N 1
ATOM 2102 C CA . LYS B 1 20 ? -24.422 38.719 10.305 1 75 20 LYS B CA 1
ATOM 2103 C C . LYS B 1 20 ? -25.641 39.125 9.492 1 75 20 LYS B C 1
ATOM 2105 O O . LYS B 1 20 ? -25.672 38.969 8.273 1 75 20 LYS B O 1
ATOM 2110 N N . VAL B 1 21 ? -26.609 39.719 10.148 1 70.19 21 VAL B N 1
ATOM 2111 C CA . VAL B 1 21 ? -27.859 40.031 9.477 1 70.19 21 VAL B CA 1
ATOM 2112 C C . VAL B 1 21 ? -28.016 41.562 9.352 1 70.19 21 VAL B C 1
ATOM 2114 O O . VAL B 1 21 ? -28.469 42.062 8.32 1 70.19 21 VAL B O 1
ATOM 2117 N N . GLY B 1 22 ? -27.672 42.219 10.281 1 63.75 22 GLY B N 1
ATOM 2118 C CA . GLY B 1 22 ? -27.984 43.656 10.367 1 63.75 22 GLY B CA 1
ATOM 2119 C C . GLY B 1 22 ? -26.859 44.531 9.859 1 63.75 22 GLY B C 1
ATOM 2120 O O . GLY B 1 22 ? -27.016 45.75 9.773 1 63.75 22 GLY B O 1
ATOM 2121 N N . GLY B 1 23 ? -25.688 44 9.523 1 61.72 23 GLY B N 1
ATOM 2122 C CA . GLY B 1 23 ? -24.578 44.75 8.977 1 61.72 23 GLY B CA 1
ATOM 2123 C C . GLY B 1 23 ? -23.828 45.562 10.031 1 61.72 23 GLY B C 1
ATOM 2124 O O . GLY B 1 23 ? -23.156 46.531 9.711 1 61.72 23 GLY B O 1
ATOM 2125 N N . ALA B 1 24 ? -24.109 45.312 11.234 1 61.09 24 ALA B N 1
ATOM 2126 C CA . ALA B 1 24 ? -23.406 46.031 12.289 1 61.09 24 ALA B CA 1
ATOM 2127 C C . ALA B 1 24 ? -21.891 45.812 12.172 1 61.09 24 ALA B C 1
ATOM 2129 O O . ALA B 1 24 ? -21.438 44.719 11.828 1 61.09 24 ALA B O 1
ATOM 2130 N N . GLU B 1 25 ? -21.156 46.938 12.258 1 61.16 25 GLU B N 1
ATOM 2131 C CA . GLU B 1 25 ? -19.703 46.875 12.07 1 61.16 25 GLU B CA 1
ATOM 2132 C C . GLU B 1 25 ? -19 46.438 13.359 1 61.16 25 GLU B C 1
ATOM 2134 O O . GLU B 1 25 ? -19.156 47.094 14.398 1 61.16 25 GLU B O 1
ATOM 2139 N N . GLY B 1 26 ? -18.562 45.281 13.5 1 71.31 26 GLY B N 1
ATOM 2140 C CA . GLY B 1 26 ? -17.766 44.875 14.648 1 71.31 26 GLY B CA 1
ATOM 2141 C C . GLY B 1 26 ? -16.375 45.469 14.656 1 71.31 26 GLY B C 1
ATOM 2142 O O . GLY B 1 26 ? -15.914 46 13.641 1 71.31 26 GLY B O 1
ATOM 2143 N N . THR B 1 27 ? -15.773 45.594 15.867 1 75.19 27 THR B N 1
ATOM 2144 C CA . THR B 1 27 ? -14.391 46.031 15.992 1 75.19 27 THR B CA 1
ATOM 2145 C C . THR B 1 27 ? -13.477 45.25 15.062 1 75.19 27 THR B C 1
ATOM 2147 O O . THR B 1 27 ? -13.5 44 15.062 1 75.19 27 THR B O 1
ATOM 2150 N N . LYS B 1 28 ? -12.875 45.969 14.203 1 77.06 28 LYS B N 1
ATOM 2151 C CA . LYS B 1 28 ? -12.039 45.344 13.188 1 77.06 28 LYS B CA 1
ATOM 2152 C C . LYS B 1 28 ? -10.656 45 13.75 1 77.06 28 LYS B C 1
ATOM 2154 O O . LYS B 1 28 ? -10.07 45.812 14.469 1 77.06 28 LYS B O 1
ATOM 2159 N N . LEU B 1 29 ? -10.367 43.781 13.594 1 81.94 29 LEU B N 1
ATOM 2160 C CA . LEU B 1 29 ? -8.977 43.406 13.828 1 81.94 29 LEU B CA 1
ATOM 2161 C C . LEU B 1 29 ? -8.094 43.844 12.656 1 81.94 29 LEU B C 1
ATOM 2163 O O . LEU B 1 29 ? -8.578 44 11.539 1 81.94 29 LEU B O 1
ATOM 2167 N N . ASP B 1 30 ? -6.871 44.219 12.883 1 82.88 30 ASP B N 1
ATOM 2168 C CA . ASP B 1 30 ? -6.008 44.75 11.836 1 82.88 30 ASP B CA 1
ATOM 2169 C C . ASP B 1 30 ? -5.652 43.688 10.805 1 82.88 30 ASP B C 1
ATOM 2171 O O . ASP B 1 30 ? -5.879 42.5 11.031 1 82.88 30 ASP B O 1
ATOM 2175 N N . ASP B 1 31 ? -5.25 44.094 9.672 1 87 31 ASP B N 1
ATOM 2176 C CA . ASP B 1 31 ? -4.965 43.25 8.516 1 87 31 ASP B CA 1
ATOM 2177 C C . ASP B 1 31 ? -3.863 42.219 8.836 1 87 31 ASP B C 1
ATOM 2179 O O . ASP B 1 31 ? -3.889 41.094 8.344 1 87 31 ASP B O 1
ATOM 2183 N N . ASP B 1 32 ? -3.004 42.656 9.703 1 85.81 32 ASP B N 1
ATOM 2184 C CA . ASP B 1 32 ? -1.912 41.781 10.086 1 85.81 32 ASP B CA 1
ATOM 2185 C C . ASP B 1 32 ? -2.434 40.594 10.891 1 85.81 32 ASP B C 1
ATOM 2187 O O . ASP B 1 32 ? -1.976 39.438 10.703 1 85.81 32 ASP B O 1
ATOM 2191 N N . PHE B 1 33 ? -3.34 40.875 11.742 1 91.12 33 PHE B N 1
ATOM 2192 C CA . PHE B 1 33 ? -3.947 39.812 12.539 1 91.12 33 PHE B CA 1
ATOM 2193 C C . PHE B 1 33 ? -4.715 38.844 11.656 1 91.12 33 PHE B C 1
ATOM 2195 O O . PHE B 1 33 ? -4.582 37.625 11.805 1 91.12 33 PHE B O 1
ATOM 2202 N N . LYS B 1 34 ? -5.469 39.344 10.695 1 91.88 34 LYS B N 1
ATOM 2203 C CA . LYS B 1 34 ? -6.266 38.5 9.797 1 91.88 34 LYS B CA 1
ATOM 2204 C C . LYS B 1 34 ? -5.375 37.625 8.93 1 91.88 34 LYS B C 1
ATOM 2206 O O . LYS B 1 34 ? -5.715 36.469 8.648 1 91.88 34 LYS B O 1
ATOM 2211 N N . ASP B 1 35 ? -4.336 38.188 8.539 1 89.5 35 ASP B N 1
ATOM 2212 C CA . ASP B 1 35 ? -3.387 37.438 7.73 1 89.5 35 ASP B CA 1
ATOM 2213 C C . ASP B 1 35 ? -2.773 36.281 8.531 1 89.5 35 ASP B C 1
ATOM 2215 O O . ASP B 1 35 ? -2.588 35.188 8.016 1 89.5 35 ASP B O 1
ATOM 2219 N N . MET B 1 36 ? -2.434 36.531 9.797 1 90.25 36 MET B N 1
ATOM 2220 C CA . MET B 1 36 ? -1.881 35.5 10.672 1 90.25 36 MET B CA 1
ATOM 2221 C C . MET B 1 36 ? -2.896 34.406 10.914 1 90.25 36 MET B C 1
ATOM 2223 O O . MET B 1 36 ? -2.545 33.219 10.914 1 90.25 36 MET B O 1
ATOM 2227 N N . GLU B 1 37 ? -4.078 34.844 11.117 1 94.06 37 GLU B N 1
ATOM 2228 C CA . GLU B 1 37 ? -5.148 33.875 11.352 1 94.06 37 GLU B CA 1
ATOM 2229 C C . GLU B 1 37 ? -5.332 32.969 10.148 1 94.06 37 GLU B C 1
ATOM 2231 O O . GLU B 1 37 ? -5.523 31.75 10.312 1 94.06 37 GLU B O 1
ATOM 2236 N N . LYS B 1 38 ? -5.324 33.531 9 1 93.38 38 LYS B N 1
ATOM 2237 C CA . LYS B 1 38 ? -5.457 32.75 7.777 1 93.38 38 LYS B CA 1
ATOM 2238 C C . LYS B 1 38 ? -4.316 31.75 7.637 1 93.38 38 LYS B C 1
ATOM 2240 O O . LYS B 1 38 ? -4.543 30.594 7.277 1 93.38 38 LYS B O 1
ATOM 2245 N N . LYS B 1 39 ? -3.111 32.188 7.891 1 91.94 39 LYS B N 1
ATOM 2246 C CA . LYS B 1 39 ? -1.944 31.312 7.789 1 91.94 39 LYS B CA 1
ATOM 2247 C C . LYS B 1 39 ? -2.033 30.156 8.781 1 91.94 39 LYS B C 1
ATOM 2249 O O . LYS B 1 39 ? -1.668 29.031 8.453 1 91.94 39 LYS B O 1
ATOM 2254 N N . VAL B 1 40 ? -2.486 30.484 9.953 1 94.94 40 VAL B N 1
ATOM 2255 C CA . VAL B 1 40 ? -2.641 29.453 10.969 1 94.94 40 VAL B CA 1
ATOM 2256 C C . VAL B 1 40 ? -3.703 28.438 10.531 1 94.94 40 VAL B C 1
ATOM 2258 O O . VAL B 1 40 ? -3.539 27.234 10.719 1 94.94 40 VAL B O 1
ATOM 2261 N N . ASP B 1 41 ? -4.773 28.922 10.008 1 95.75 41 ASP B N 1
ATOM 2262 C CA . ASP B 1 41 ? -5.848 28.062 9.531 1 95.75 41 ASP B CA 1
ATOM 2263 C C . ASP B 1 41 ? -5.352 27.125 8.438 1 95.75 41 ASP B C 1
ATOM 2265 O O . ASP B 1 41 ? -5.621 25.922 8.469 1 95.75 41 ASP B O 1
ATOM 2269 N N . VAL B 1 42 ? -4.668 27.688 7.488 1 94.81 42 VAL B N 1
ATOM 2270 C CA . VAL B 1 42 ? -4.129 26.906 6.383 1 94.81 42 VAL B CA 1
ATOM 2271 C C . VAL B 1 42 ? -3.125 25.875 6.914 1 94.81 42 VAL B C 1
ATOM 2273 O O . VAL B 1 42 ? -3.102 24.734 6.469 1 94.81 42 VAL B O 1
ATOM 2276 N N . THR B 1 43 ? -2.25 26.312 7.824 1 95.44 43 THR B N 1
ATOM 2277 C CA . THR B 1 43 ? -1.279 25.406 8.43 1 95.44 43 THR B CA 1
ATOM 2278 C C . THR B 1 43 ? -1.984 24.25 9.133 1 95.44 43 THR B C 1
ATOM 2280 O O . THR B 1 43 ? -1.564 23.094 9.016 1 95.44 43 THR B O 1
ATOM 2283 N N . SER B 1 44 ? -3.021 24.594 9.852 1 96.19 44 SER B N 1
ATOM 2284 C CA . SER B 1 44 ? -3.783 23.578 10.57 1 96.19 44 SER B CA 1
ATOM 2285 C C . SER B 1 44 ? -4.375 22.547 9.617 1 96.19 44 SER B C 1
ATOM 2287 O O . SER B 1 44 ? -4.289 21.344 9.867 1 96.19 44 SER B O 1
ATOM 2289 N N . LYS B 1 45 ? -4.949 22.969 8.555 1 96.81 45 LYS B N 1
ATOM 2290 C CA . LYS B 1 45 ? -5.531 22.078 7.555 1 96.81 45 LYS B CA 1
ATOM 2291 C C . LYS B 1 45 ? -4.457 21.234 6.891 1 96.81 45 LYS B C 1
ATOM 2293 O O . LYS B 1 45 ? -4.656 20.031 6.668 1 96.81 45 LYS B O 1
ATOM 2298 N N . ALA B 1 46 ? -3.367 21.891 6.547 1 96.88 46 ALA B N 1
ATOM 2299 C CA . ALA B 1 46 ? -2.252 21.188 5.918 1 96.88 46 ALA B CA 1
ATOM 2300 C C . ALA B 1 46 ? -1.75 20.047 6.797 1 96.88 46 ALA B C 1
ATOM 2302 O O . ALA B 1 46 ? -1.587 18.922 6.332 1 96.88 46 ALA B O 1
ATOM 2303 N N . VAL B 1 47 ? -1.521 20.391 8.086 1 97.19 47 VAL B N 1
ATOM 2304 C CA . VAL B 1 47 ? -0.994 19.406 9.016 1 97.19 47 VAL B CA 1
ATOM 2305 C C . VAL B 1 47 ? -1.978 18.25 9.156 1 97.19 47 VAL B C 1
ATOM 2307 O O . VAL B 1 47 ? -1.58 17.078 9.109 1 97.19 47 VAL B O 1
ATOM 2310 N N . ALA B 1 48 ? -3.23 18.547 9.242 1 97.12 48 ALA B N 1
ATOM 2311 C CA . ALA B 1 48 ? -4.254 17.516 9.422 1 97.12 48 ALA B CA 1
ATOM 2312 C C . ALA B 1 48 ? -4.336 16.594 8.211 1 97.12 48 ALA B C 1
ATOM 2314 O O . ALA B 1 48 ? -4.375 15.375 8.344 1 97.12 48 ALA B O 1
ATOM 2315 N N . GLU B 1 49 ? -4.383 17.141 7.066 1 98.06 49 GLU B N 1
ATOM 2316 C CA . GLU B 1 49 ? -4.543 16.328 5.855 1 98.06 49 GLU B CA 1
ATOM 2317 C C . GLU B 1 49 ? -3.271 15.555 5.535 1 98.06 49 GLU B C 1
ATOM 2319 O O . GLU B 1 49 ? -3.334 14.414 5.07 1 98.06 49 GLU B O 1
ATOM 2324 N N . VAL B 1 50 ? -2.1 16.188 5.707 1 98.31 50 VAL B N 1
ATOM 2325 C CA . VAL B 1 50 ? -0.831 15.5 5.48 1 98.31 50 VAL B CA 1
ATOM 2326 C C . VAL B 1 50 ? -0.726 14.289 6.402 1 98.31 50 VAL B C 1
ATOM 2328 O O . VAL B 1 50 ? -0.228 13.234 6 1 98.31 50 VAL B O 1
ATOM 2331 N N . LEU B 1 51 ? -1.188 14.461 7.602 1 98 51 LEU B N 1
ATOM 2332 C CA . LEU B 1 51 ? -1.195 13.359 8.555 1 98 51 LEU B CA 1
ATOM 2333 C C . LEU B 1 51 ? -2.02 12.188 8.031 1 98 51 LEU B C 1
ATOM 2335 O O . LEU B 1 51 ? -1.543 11.047 8 1 98 51 LEU B O 1
ATOM 2339 N N . VAL B 1 52 ? -3.18 12.477 7.594 1 97.19 52 VAL B N 1
ATOM 2340 C CA . VAL B 1 52 ? -4.105 11.453 7.121 1 97.19 52 VAL B CA 1
ATOM 2341 C C . VAL B 1 52 ? -3.521 10.758 5.895 1 97.19 52 VAL B C 1
ATOM 2343 O O . VAL B 1 52 ? -3.525 9.523 5.816 1 97.19 52 VAL B O 1
ATOM 2346 N N . ARG B 1 53 ? -3.057 11.516 4.977 1 98.19 53 ARG B N 1
ATOM 2347 C CA . ARG B 1 53 ? -2.52 10.961 3.738 1 98.19 53 ARG B CA 1
ATOM 2348 C C . ARG B 1 53 ? -1.269 10.133 4.008 1 98.19 53 ARG B C 1
ATOM 2350 O O . ARG B 1 53 ? -1.013 9.141 3.314 1 98.19 53 ARG B O 1
ATOM 2357 N N . THR B 1 54 ? -0.437 10.586 4.934 1 98.69 54 THR B N 1
ATOM 2358 C CA . THR B 1 54 ? 0.763 9.828 5.277 1 98.69 54 THR B CA 1
ATOM 2359 C C . THR B 1 54 ? 0.397 8.461 5.859 1 98.69 54 THR B C 1
ATOM 2361 O O . THR B 1 54 ? 1.027 7.457 5.531 1 98.69 54 THR B O 1
ATOM 2364 N N . ILE B 1 55 ? -0.614 8.438 6.652 1 97.38 55 ILE B N 1
ATOM 2365 C CA . ILE B 1 55 ? -1.071 7.184 7.238 1 97.38 55 ILE B CA 1
ATOM 2366 C C . ILE B 1 55 ? -1.562 6.246 6.137 1 97.38 55 ILE B C 1
ATOM 2368 O O . ILE B 1 55 ? -1.261 5.051 6.148 1 97.38 55 ILE B O 1
ATOM 2372 N N . GLU B 1 56 ? -2.32 6.777 5.195 1 96.81 56 GLU B N 1
ATOM 2373 C CA . GLU B 1 56 ? -2.803 5.984 4.07 1 96.81 56 GLU B CA 1
ATOM 2374 C C . GLU B 1 56 ? -1.643 5.457 3.229 1 96.81 56 GLU B C 1
ATOM 2376 O O . GLU B 1 56 ? -1.7 4.34 2.711 1 96.81 56 GLU B O 1
ATOM 2381 N N . TYR B 1 57 ? -0.63 6.305 3.104 1 98.12 57 TYR B N 1
ATOM 2382 C CA . TYR B 1 57 ? 0.583 5.926 2.389 1 98.12 57 TYR B CA 1
ATOM 2383 C C . TYR B 1 57 ? 1.254 4.727 3.047 1 98.12 57 TYR B C 1
ATOM 2385 O O . TYR B 1 57 ? 1.667 3.787 2.365 1 98.12 57 TYR B O 1
ATOM 2393 N N . LEU B 1 58 ? 1.316 4.695 4.332 1 97.69 58 LEU B N 1
ATOM 2394 C CA . LEU B 1 58 ? 1.979 3.633 5.074 1 97.69 58 LEU B CA 1
ATOM 2395 C C . LEU B 1 58 ? 1.102 2.389 5.145 1 97.69 58 LEU B C 1
ATOM 2397 O O . LEU B 1 58 ? 1.606 1.264 5.105 1 97.69 58 LEU B O 1
ATOM 2401 N N . GLN B 1 59 ? -0.185 2.627 5.301 1 96.56 59 GLN B N 1
ATOM 2402 C CA . GLN B 1 59 ? -1.176 1.578 5.523 1 96.56 59 GLN B CA 1
ATOM 2403 C C . GLN B 1 59 ? -2.369 1.746 4.586 1 96.56 59 GLN B C 1
ATOM 2405 O O . GLN B 1 59 ? -3.451 2.152 5.02 1 96.56 59 GLN B O 1
ATOM 2410 N N . PRO B 1 60 ? -2.213 1.3 3.385 1 95.88 60 PRO B N 1
ATOM 2411 C CA . PRO B 1 60 ? -3.15 1.651 2.316 1 95.88 60 PRO B CA 1
ATOM 2412 C C . PRO B 1 60 ? -4.461 0.868 2.398 1 95.88 60 PRO B C 1
ATOM 2414 O O . PRO B 1 60 ? -5.453 1.252 1.775 1 95.88 60 PRO B O 1
ATOM 2417 N N . ASN B 1 61 ? -4.535 -0.291 3.035 1 95 61 ASN B N 1
ATOM 2418 C CA . ASN B 1 61 ? -5.777 -1.048 3.174 1 95 61 ASN B CA 1
ATOM 2419 C C . ASN B 1 61 ? -6.633 -0.517 4.32 1 95 61 ASN B C 1
ATOM 2421 O O . ASN B 1 61 ? -6.27 -0.656 5.488 1 95 61 ASN B O 1
ATOM 2425 N N . PRO B 1 62 ? -7.684 0.063 4 1 93.94 62 PRO B N 1
ATOM 2426 C CA . PRO B 1 62 ? -8.492 0.695 5.047 1 93.94 62 PRO B CA 1
ATOM 2427 C C . PRO B 1 62 ? -9.023 -0.307 6.066 1 93.94 62 PRO B C 1
ATOM 2429 O O . PRO B 1 62 ? -9.117 0.009 7.258 1 93.94 62 PRO B O 1
ATOM 2432 N N . ALA B 1 63 ? -9.344 -1.5 5.59 1 92.19 63 ALA B N 1
ATOM 2433 C CA . ALA B 1 63 ? -9.852 -2.518 6.504 1 92.19 63 ALA B CA 1
ATOM 2434 C C . ALA B 1 63 ? -8.781 -2.939 7.508 1 92.19 63 ALA B C 1
ATOM 2436 O O . ALA B 1 63 ? -9.055 -3.051 8.703 1 92.19 63 ALA B O 1
ATOM 2437 N N . SER B 1 64 ? -7.672 -3.158 7.004 1 93.38 64 SER B N 1
ATOM 2438 C CA . SER B 1 64 ? -6.562 -3.559 7.863 1 93.38 64 SER B CA 1
ATOM 2439 C C . SER B 1 64 ? -6.168 -2.436 8.82 1 93.38 64 SER B C 1
ATOM 2441 O O . SER B 1 64 ? -5.816 -2.689 9.977 1 93.38 64 SER B O 1
ATOM 2443 N N . ARG B 1 65 ? -6.219 -1.231 8.336 1 91.5 65 ARG B N 1
ATOM 2444 C CA . ARG B 1 65 ? -5.895 -0.074 9.164 1 91.5 65 ARG B CA 1
ATOM 2445 C C . ARG B 1 65 ? -6.883 0.073 10.312 1 91.5 65 ARG B C 1
ATOM 2447 O O . ARG B 1 65 ? -6.488 0.354 11.445 1 91.5 65 ARG B O 1
ATOM 2454 N N . ALA B 1 66 ? -8.148 -0.056 9.977 1 90.75 66 ALA B N 1
ATOM 2455 C CA . ALA B 1 66 ? -9.195 0.038 10.992 1 90.75 66 ALA B CA 1
ATOM 2456 C C . ALA B 1 66 ? -9.023 -1.045 12.055 1 90.75 66 ALA B C 1
ATOM 2458 O O . ALA B 1 66 ? -9.203 -0.789 13.25 1 90.75 66 ALA B O 1
ATOM 2459 N N . LYS B 1 67 ? -8.797 -2.207 11.578 1 90.38 67 LYS B N 1
ATOM 2460 C CA . LYS B 1 67 ? -8.547 -3.314 12.5 1 90.38 67 LYS B CA 1
ATOM 2461 C C . LYS B 1 67 ? -7.355 -3.02 13.406 1 90.38 67 LYS B C 1
ATOM 2463 O O . LYS B 1 67 ? -7.406 -3.295 14.609 1 90.38 67 LYS B O 1
ATOM 2468 N N . LEU B 1 68 ? -6.328 -2.592 12.867 1 89.19 68 LEU B N 1
ATOM 2469 C CA . LEU B 1 68 ? -5.137 -2.258 13.641 1 89.19 68 LEU B CA 1
ATOM 2470 C C . LEU B 1 68 ? -5.445 -1.2 14.695 1 89.19 68 LEU B C 1
ATOM 2472 O O . LEU B 1 68 ? -5.012 -1.315 15.844 1 89.19 68 LEU B O 1
ATOM 2476 N N . THR B 1 69 ? -6.156 -0.154 14.273 1 86.81 69 THR B N 1
ATOM 2477 C CA . THR B 1 69 ? -6.543 0.919 15.18 1 86.81 69 THR B CA 1
ATOM 2478 C C . THR B 1 69 ? -7.379 0.375 16.344 1 86.81 69 THR B C 1
ATOM 2480 O O . THR B 1 69 ? -7.195 0.774 17.484 1 86.81 69 THR B O 1
ATOM 2483 N N . MET B 1 70 ? -8.234 -0.509 16 1 86.56 70 MET B N 1
ATOM 2484 C CA . MET B 1 70 ? -9.07 -1.138 17.016 1 86.56 70 MET B CA 1
ATOM 2485 C C . MET B 1 70 ? -8.227 -1.951 17.984 1 86.56 70 MET B C 1
ATOM 2487 O O . MET B 1 70 ? -8.422 -1.867 19.203 1 86.56 70 MET B O 1
ATOM 2491 N N . LEU B 1 71 ? -7.355 -2.711 17.5 1 84.5 71 LEU B N 1
ATOM 2492 C CA . LEU B 1 71 ? -6.496 -3.561 18.328 1 84.5 71 LEU B CA 1
ATOM 2493 C C . LEU B 1 71 ? -5.621 -2.719 19.25 1 84.5 71 LEU B C 1
ATOM 2495 O O . LEU B 1 71 ? -5.457 -3.049 20.422 1 84.5 71 LEU B O 1
ATOM 2499 N N . ASN B 1 72 ? -5.105 -1.657 18.734 1 83.94 72 ASN B N 1
ATOM 2500 C CA . ASN B 1 72 ? -4.293 -0.758 19.547 1 83.94 72 ASN B CA 1
ATOM 2501 C C . ASN B 1 72 ? -5.109 -0.133 20.672 1 83.94 72 ASN B C 1
ATOM 2503 O O . ASN B 1 72 ? -4.605 0.035 21.781 1 83.94 72 ASN B O 1
ATOM 2507 N N . THR B 1 73 ? -6.297 0.201 20.312 1 83.25 73 THR B N 1
ATOM 2508 C CA . THR B 1 73 ? -7.172 0.784 21.328 1 83.25 73 THR B CA 1
ATOM 2509 C C . THR B 1 73 ? -7.477 -0.229 22.438 1 83.25 73 THR B C 1
ATOM 2511 O O . THR B 1 73 ? -7.457 0.107 23.609 1 83.25 73 THR B O 1
ATOM 2514 N N . VAL B 1 74 ? -7.758 -1.461 22.094 1 78.81 74 VAL B N 1
ATOM 2515 C CA . VAL B 1 74 ? -8.062 -2.527 23.031 1 78.81 74 VAL B CA 1
ATOM 2516 C C . VAL B 1 74 ? -6.828 -2.848 23.875 1 78.81 74 VAL B C 1
ATOM 2518 O O . VAL B 1 74 ? -6.922 -3.037 25.094 1 78.81 74 VAL B O 1
ATOM 2521 N N . SER B 1 75 ? -5.719 -2.973 23.266 1 79.75 75 SER B N 1
ATOM 2522 C CA . SER B 1 75 ? -4.473 -3.264 23.969 1 79.75 75 SER B CA 1
ATOM 2523 C C . SER B 1 75 ? -4.164 -2.191 25.016 1 79.75 75 SER B C 1
ATOM 2525 O O . SER B 1 75 ? -3.682 -2.5 26.109 1 79.75 75 SER B O 1
ATOM 2527 N N . LYS B 1 76 ? -4.301 -1.025 24.719 1 77 76 LYS B N 1
ATOM 2528 C CA . LYS B 1 76 ? -4.07 0.075 25.656 1 77 76 LYS B CA 1
ATOM 2529 C C . LYS B 1 76 ? -4.961 -0.05 26.875 1 77 76 LYS B C 1
ATOM 2531 O O . LYS B 1 76 ? -4.512 0.18 28 1 77 76 LYS B O 1
ATOM 2536 N N . ILE B 1 77 ? -6.082 -0.545 26.641 1 77.94 77 ILE B N 1
ATOM 2537 C CA . ILE B 1 77 ? -7.027 -0.709 27.734 1 77.94 77 ILE B CA 1
ATOM 2538 C C . ILE B 1 77 ? -6.625 -1.914 28.594 1 77.94 77 ILE B C 1
ATOM 2540 O O . ILE B 1 77 ? -6.707 -1.869 29.812 1 77.94 77 ILE B O 1
ATOM 2544 N N . ARG B 1 78 ? -6.242 -3.033 27.984 1 76.19 78 ARG B N 1
ATOM 2545 C CA . ARG B 1 78 ? -5.91 -4.262 28.688 1 76.19 78 ARG B CA 1
ATOM 2546 C C . ARG B 1 78 ? -4.477 -4.215 29.219 1 76.19 78 ARG B C 1
ATOM 2548 O O . ARG B 1 78 ? -4.074 -5.074 30 1 76.19 78 ARG B O 1
ATOM 2555 N N . GLY B 1 79 ? -3.812 -3.234 28.938 1 65.88 79 GLY B N 1
ATOM 2556 C CA . GLY B 1 79 ? -2.42 -3.133 29.344 1 65.88 79 GLY B CA 1
ATOM 2557 C C . GLY B 1 79 ? -1.508 -4.086 28.594 1 65.88 79 GLY B C 1
ATOM 2558 O O . GLY B 1 79 ? -0.446 -4.461 29.094 1 65.88 79 GLY B O 1
ATOM 2559 N N . GLN B 1 80 ? -2.066 -4.848 27.703 1 63.47 80 GLN B N 1
ATOM 2560 C CA . GLN B 1 80 ? -1.251 -5.785 26.938 1 63.47 80 GLN B CA 1
ATOM 2561 C C . GLN B 1 80 ? -0.534 -5.086 25.797 1 63.47 80 GLN B C 1
ATOM 2563 O O . GLN B 1 80 ? -1.042 -4.105 25.234 1 63.47 80 GLN B O 1
ATOM 2568 N N . VAL B 1 81 ? 0.771 -5.152 25.844 1 58.22 81 VAL B N 1
ATOM 2569 C CA . VAL B 1 81 ? 1.714 -4.422 25 1 58.22 81 VAL B CA 1
ATOM 2570 C C . VAL B 1 81 ? 1.805 -5.078 23.625 1 58.22 81 VAL B C 1
ATOM 2572 O O . VAL B 1 81 ? 2.656 -4.719 22.812 1 58.22 81 VAL B O 1
ATOM 2575 N N . LYS B 1 82 ? 0.979 -6.152 23.297 1 59.66 82 LYS B N 1
ATOM 2576 C CA . LYS B 1 82 ? 1.396 -6.707 22.016 1 59.66 82 LYS B CA 1
ATOM 2577 C C . LYS B 1 82 ? 0.856 -5.871 20.859 1 59.66 82 LYS B C 1
ATOM 2579 O O . LYS B 1 82 ? -0.351 -5.641 20.766 1 59.66 82 LYS B O 1
ATOM 2584 N N . ASN B 1 83 ? 1.615 -5.035 20.266 1 64.06 83 ASN B N 1
ATOM 2585 C CA . ASN B 1 83 ? 1.279 -4.219 19.109 1 64.06 83 ASN B CA 1
ATOM 2586 C C . ASN B 1 83 ? 1.286 -5.035 17.812 1 64.06 83 ASN B C 1
ATOM 2588 O O . ASN B 1 83 ? 2.35 -5.355 17.281 1 64.06 83 ASN B O 1
ATOM 2592 N N . PRO B 1 84 ? 0.073 -5.535 17.516 1 77.06 84 PRO B N 1
ATOM 2593 C CA . PRO B 1 84 ? 0.083 -6.215 16.219 1 77.06 84 PRO B CA 1
ATOM 2594 C C . PRO B 1 84 ? 0.463 -5.285 15.07 1 77.06 84 PRO B C 1
ATOM 2596 O O . PRO B 1 84 ? 0.18 -4.086 15.117 1 77.06 84 PRO B O 1
ATOM 2599 N N . GLY B 1 85 ? 1.475 -5.594 14.383 1 86 85 GLY B N 1
ATOM 2600 C CA . GLY B 1 85 ? 1.903 -4.793 13.242 1 86 85 GLY B CA 1
ATOM 2601 C C . GLY B 1 85 ? 0.938 -4.852 12.078 1 86 85 GLY B C 1
ATOM 2602 O O . GLY B 1 85 ? 0.036 -5.688 12.047 1 86 85 GLY B O 1
ATOM 2603 N N . TYR B 1 86 ? 0.837 -3.793 11.266 1 93.81 86 TYR B N 1
ATOM 2604 C CA . TYR B 1 86 ? 0.089 -3.781 10.016 1 93.81 86 TYR B CA 1
ATOM 2605 C C . TYR B 1 86 ? 0.497 -4.949 9.125 1 93.81 86 TYR B C 1
ATOM 2607 O O . TYR B 1 86 ? 1.688 -5.223 8.953 1 93.81 86 TYR B O 1
ATOM 2615 N N . PRO B 1 87 ? -0.443 -5.73 8.672 1 94.81 87 PRO B N 1
ATOM 2616 C CA . PRO B 1 87 ? -0.077 -6.84 7.789 1 94.81 87 PRO B CA 1
ATOM 2617 C C . PRO B 1 87 ? 0.475 -6.371 6.445 1 94.81 87 PRO B C 1
ATOM 2619 O O . PRO B 1 87 ? -0.293 -6.09 5.523 1 94.81 87 PRO B O 1
ATOM 2622 N N . GLN B 1 88 ? 1.745 -6.379 6.344 1 97.06 88 GLN B N 1
ATOM 2623 C CA . GLN B 1 88 ? 2.408 -5.91 5.133 1 97.06 88 GLN B CA 1
ATOM 2624 C C . GLN B 1 88 ? 2.156 -6.855 3.963 1 97.06 88 GLN B C 1
ATOM 2626 O O . GLN B 1 88 ? 2.246 -8.07 4.113 1 97.06 88 GLN B O 1
ATOM 2631 N N . SER B 1 89 ? 1.8 -6.34 2.811 1 97.56 89 SER B N 1
ATOM 2632 C CA . SER B 1 89 ? 1.533 -7.152 1.629 1 97.56 89 SER B CA 1
ATOM 2633 C C . SER B 1 89 ? 2.756 -7.977 1.235 1 97.56 89 SER B C 1
ATOM 2635 O O . SER B 1 89 ? 2.625 -9.094 0.742 1 97.56 89 SER B O 1
ATOM 2637 N N . GLU B 1 90 ? 3.982 -7.406 1.422 1 98.19 90 GLU B N 1
ATOM 2638 C CA . GLU B 1 90 ? 5.223 -8.125 1.155 1 98.19 90 GLU B CA 1
ATOM 2639 C C . GLU B 1 90 ? 5.301 -9.406 1.979 1 98.19 90 GLU B C 1
ATOM 2641 O O . GLU B 1 90 ? 5.719 -10.453 1.473 1 98.19 90 GLU B O 1
ATOM 2646 N N . GLY B 1 91 ? 4.914 -9.258 3.24 1 98.25 91 GLY B N 1
ATOM 2647 C CA . GLY B 1 91 ? 4.938 -10.422 4.113 1 98.25 91 GLY B CA 1
ATOM 2648 C C . GLY B 1 91 ? 3.959 -11.5 3.693 1 98.25 91 GLY B C 1
ATOM 2649 O O . GLY B 1 91 ? 4.289 -12.688 3.723 1 98.25 91 GLY B O 1
ATOM 2650 N N . LEU B 1 92 ? 2.789 -11.133 3.305 1 98.06 92 LEU B N 1
ATOM 2651 C CA . LEU B 1 92 ? 1.773 -12.078 2.852 1 98.06 92 LEU B CA 1
ATOM 2652 C C . LEU B 1 92 ? 2.23 -12.805 1.588 1 98.06 92 LEU B C 1
ATOM 2654 O O . LEU B 1 92 ? 2.062 -14.016 1.468 1 98.06 92 LEU B O 1
ATOM 2658 N N . LEU B 1 93 ? 2.75 -12.055 0.698 1 98.69 93 LEU B N 1
ATOM 2659 C CA . LEU B 1 93 ? 3.297 -12.641 -0.52 1 98.69 93 LEU B CA 1
ATOM 2660 C C . LEU B 1 93 ? 4.441 -13.594 -0.196 1 98.69 93 LEU B C 1
ATOM 2662 O O . LEU B 1 93 ? 4.508 -14.703 -0.739 1 98.69 93 LEU B O 1
ATOM 2666 N N . GLY B 1 94 ? 5.316 -13.109 0.714 1 98.81 94 GLY B N 1
ATOM 2667 C CA . GLY B 1 94 ? 6.434 -13.945 1.124 1 98.81 94 GLY B CA 1
ATOM 2668 C C . GLY B 1 94 ? 5.996 -15.258 1.751 1 98.81 94 GLY B C 1
ATOM 2669 O O . GLY B 1 94 ? 6.531 -16.312 1.422 1 98.81 94 GLY B O 1
ATOM 2670 N N . GLU B 1 95 ? 5.043 -15.219 2.604 1 98.69 95 GLU B N 1
ATOM 2671 C CA . GLU B 1 95 ? 4.52 -16.422 3.25 1 98.69 95 GLU B CA 1
ATOM 2672 C C . GLU B 1 95 ? 3.939 -17.391 2.227 1 98.69 95 GLU B C 1
ATOM 2674 O O . GLU B 1 95 ? 4.156 -18.594 2.32 1 98.69 95 GLU B O 1
ATOM 2679 N N . CYS B 1 96 ? 3.197 -16.875 1.347 1 98.44 96 CYS B N 1
ATOM 2680 C CA . CYS B 1 96 ? 2.623 -17.672 0.266 1 98.44 96 CYS B CA 1
ATOM 2681 C C . CYS B 1 96 ? 3.715 -18.359 -0.541 1 98.44 96 CYS B C 1
ATOM 2683 O O . CYS B 1 96 ? 3.631 -19.562 -0.799 1 98.44 96 CYS B O 1
ATOM 2685 N N . MET B 1 97 ? 4.734 -17.625 -0.91 1 98.69 97 MET B N 1
ATOM 2686 C CA . MET B 1 97 ? 5.828 -18.156 -1.719 1 98.69 97 MET B CA 1
ATOM 2687 C C . MET B 1 97 ? 6.586 -19.25 -0.963 1 98.69 97 MET B C 1
ATOM 2689 O O . MET B 1 97 ? 6.895 -20.297 -1.525 1 98.69 97 MET B O 1
ATOM 2693 N N . VAL B 1 98 ? 6.809 -19.031 0.328 1 98.75 98 VAL B N 1
ATOM 2694 C CA . VAL B 1 98 ? 7.543 -20 1.13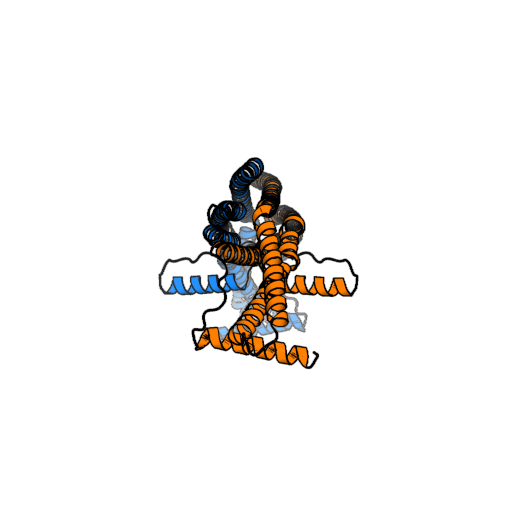6 1 98.75 98 VAL B CA 1
ATOM 2695 C C . VAL B 1 98 ? 6.723 -21.266 1.288 1 98.75 98 VAL B C 1
ATOM 2697 O O . VAL B 1 98 ? 7.25 -22.375 1.152 1 98.75 98 VAL B O 1
ATOM 2700 N N . ARG B 1 99 ? 5.449 -21.094 1.548 1 98.25 99 ARG B N 1
ATOM 2701 C CA . ARG B 1 99 ? 4.574 -22.25 1.729 1 98.25 99 ARG B CA 1
ATOM 2702 C C . ARG B 1 99 ? 4.566 -23.125 0.483 1 98.25 99 ARG B C 1
ATOM 2704 O O . ARG B 1 99 ? 4.82 -24.328 0.566 1 98.25 99 ARG B O 1
ATOM 2711 N N . HIS B 1 100 ? 4.359 -22.562 -0.636 1 97.31 100 HIS B N 1
ATOM 2712 C CA . HIS B 1 100 ? 4.273 -23.312 -1.878 1 97.31 100 HIS B CA 1
ATOM 2713 C C . HIS B 1 100 ? 5.648 -23.812 -2.312 1 97.31 100 HIS B C 1
ATOM 2715 O O . HIS B 1 100 ? 5.766 -24.906 -2.896 1 97.31 100 HIS B O 1
ATOM 2721 N N . GLY B 1 101 ? 6.664 -22.984 -2.07 1 97.06 101 GLY B N 1
ATOM 2722 C CA . GLY B 1 101 ? 8.016 -23.453 -2.348 1 97.06 101 GLY B CA 1
ATOM 2723 C C . GLY B 1 101 ? 8.375 -24.719 -1.601 1 97.06 101 GLY B C 1
ATOM 2724 O O . GLY B 1 101 ? 8.969 -25.625 -2.172 1 97.06 101 GLY B O 1
ATOM 2725 N N . LYS B 1 102 ? 7.988 -24.812 -0.363 1 97.38 102 LYS B N 1
ATOM 2726 C CA . LYS B 1 102 ? 8.227 -26 0.447 1 97.38 102 LYS B CA 1
ATOM 2727 C C . LYS B 1 102 ? 7.434 -27.203 -0.076 1 97.38 102 LYS B C 1
ATOM 2729 O O . LYS B 1 102 ? 7.945 -28.328 -0.122 1 97.38 102 LYS B O 1
ATOM 2734 N N . GLU B 1 103 ? 6.238 -26.922 -0.444 1 95.56 103 GLU B N 1
ATOM 2735 C CA . GLU B 1 103 ? 5.363 -27.984 -0.924 1 95.56 103 GLU B CA 1
ATOM 2736 C C . GLU B 1 103 ? 5.875 -28.562 -2.234 1 95.56 103 GLU B C 1
ATOM 2738 O O . GLU B 1 103 ? 5.742 -29.766 -2.473 1 95.56 103 GLU B O 1
ATOM 2743 N N . LEU B 1 104 ? 6.398 -27.781 -3.123 1 92.88 104 LEU B N 1
ATOM 2744 C CA . LEU B 1 104 ? 6.938 -28.234 -4.398 1 92.88 104 LEU B CA 1
ATOM 2745 C C . LEU B 1 104 ? 8.234 -29.016 -4.199 1 92.88 104 LEU B C 1
ATOM 2747 O O . LEU B 1 104 ? 8.516 -29.953 -4.941 1 92.88 104 LEU B O 1
ATOM 2751 N N . GLY B 1 105 ? 8.977 -28.672 -3.168 1 84.31 105 GLY B N 1
ATOM 2752 C CA . GLY B 1 105 ? 10.164 -29.422 -2.791 1 84.31 105 GLY B CA 1
ATOM 2753 C C . GLY B 1 105 ? 11.391 -29.047 -3.6 1 84.31 105 GLY B C 1
ATOM 2754 O O . GLY B 1 105 ? 11.305 -28.219 -4.512 1 84.31 105 GLY B O 1
ATOM 2755 N N . GLY B 1 106 ? 12.516 -29.703 -3.273 1 83.5 106 GLY B N 1
ATOM 2756 C CA . GLY B 1 106 ? 13.82 -29.359 -3.812 1 83.5 106 GLY B CA 1
ATOM 2757 C C . GLY B 1 106 ? 14.016 -29.828 -5.238 1 83.5 106 GLY B C 1
ATOM 2758 O O . GLY B 1 106 ? 14.992 -29.453 -5.895 1 83.5 106 GLY B O 1
ATOM 2759 N N . GLU B 1 107 ? 13.094 -30.625 -5.797 1 86.06 107 GLU B N 1
ATOM 2760 C CA . GLU B 1 107 ? 13.234 -31.125 -7.164 1 86.06 107 GLU B CA 1
ATOM 2761 C C . GLU B 1 107 ? 12.633 -30.141 -8.164 1 86.06 107 GLU B C 1
ATOM 2763 O O . GLU B 1 107 ? 12.719 -30.344 -9.375 1 86.06 107 GLU B O 1
ATOM 2768 N N . SER B 1 108 ? 12.031 -29.125 -7.762 1 90.75 108 SER B N 1
ATOM 2769 C CA . SER B 1 108 ? 11.422 -28.094 -8.602 1 90.75 108 SER B CA 1
ATOM 2770 C C . SER B 1 108 ? 12.25 -26.812 -8.578 1 90.75 108 SER B C 1
ATOM 2772 O O . SER B 1 108 ? 12.398 -26.188 -7.527 1 90.75 108 SER B O 1
ATOM 2774 N N . ASN B 1 109 ? 12.75 -26.406 -9.734 1 92.81 109 ASN B N 1
ATOM 2775 C CA . ASN B 1 109 ? 13.453 -25.141 -9.812 1 92.81 109 ASN B CA 1
ATOM 2776 C C . ASN B 1 109 ? 12.547 -23.969 -9.414 1 92.81 109 ASN B C 1
ATOM 2778 O O . ASN B 1 109 ? 13.008 -23.016 -8.789 1 92.81 109 ASN B O 1
ATOM 2782 N N . PHE B 1 110 ? 11.328 -24.125 -9.812 1 94.88 110 PHE B N 1
ATOM 2783 C CA . PHE B 1 110 ? 10.344 -23.109 -9.445 1 94.88 110 PHE B CA 1
ATOM 2784 C C . PHE B 1 110 ? 10.148 -23.062 -7.934 1 94.88 110 PHE B C 1
ATOM 2786 O O . PHE B 1 110 ? 10.094 -21.984 -7.336 1 94.88 110 PHE B O 1
ATOM 2793 N N . GLY B 1 111 ? 10.016 -24.172 -7.336 1 95.56 111 GLY B N 1
ATOM 2794 C CA . GLY B 1 111 ? 9.883 -24.266 -5.891 1 95.56 111 GLY B CA 1
ATOM 2795 C C . GLY B 1 111 ? 11.039 -23.609 -5.148 1 95.56 111 GLY B C 1
ATOM 2796 O O . GLY B 1 111 ? 10.82 -22.844 -4.211 1 95.56 111 GLY B O 1
ATOM 2797 N N . ASP B 1 112 ? 12.258 -23.906 -5.602 1 96.12 112 ASP B N 1
ATOM 2798 C CA . ASP B 1 112 ? 13.445 -23.328 -4.984 1 96.12 112 ASP B CA 1
ATOM 2799 C C . ASP B 1 112 ? 13.453 -21.812 -5.129 1 96.12 112 ASP B C 1
ATOM 2801 O O . ASP B 1 112 ? 13.812 -21.094 -4.191 1 96.12 112 ASP B O 1
ATOM 2805 N N . ALA B 1 113 ? 13.109 -21.359 -6.301 1 97.25 113 ALA B N 1
ATOM 2806 C CA . ALA B 1 113 ? 13.062 -19.922 -6.555 1 97.25 113 ALA B CA 1
ATOM 2807 C C . ALA B 1 113 ? 12.016 -19.25 -5.668 1 97.25 113 ALA B C 1
ATOM 2809 O O . ALA B 1 113 ? 12.25 -18.156 -5.156 1 97.25 113 ALA B O 1
ATOM 2810 N N . LEU B 1 114 ? 10.906 -19.922 -5.473 1 98.06 114 LEU B N 1
ATOM 2811 C CA . LEU B 1 114 ? 9.859 -19.391 -4.602 1 98.06 114 LEU B CA 1
ATOM 2812 C C . LEU B 1 114 ? 10.352 -19.266 -3.166 1 98.06 114 LEU B C 1
ATOM 2814 O O . LEU B 1 114 ? 10.062 -18.281 -2.488 1 98.06 114 LEU B O 1
ATOM 2818 N N . LEU B 1 115 ? 11.062 -20.234 -2.727 1 98.19 115 LEU B N 1
ATOM 2819 C CA . LEU B 1 115 ? 11.602 -20.203 -1.371 1 98.19 115 LEU B CA 1
ATOM 2820 C C . LEU B 1 115 ? 12.531 -19 -1.188 1 98.19 115 LEU B C 1
ATOM 2822 O O . LEU B 1 115 ? 12.414 -18.266 -0.212 1 98.19 115 LEU B O 1
ATOM 2826 N N . ASP B 1 116 ? 13.391 -18.844 -2.15 1 98.12 116 ASP B N 1
ATOM 2827 C CA . ASP B 1 116 ? 14.328 -17.719 -2.084 1 98.12 116 ASP B CA 1
ATOM 2828 C C . ASP B 1 116 ? 13.594 -16.391 -2.133 1 98.12 116 ASP B C 1
ATOM 2830 O O . ASP B 1 116 ? 13.875 -15.484 -1.335 1 98.12 116 ASP B O 1
ATOM 2834 N N . ALA B 1 117 ? 12.711 -16.266 -3.053 1 98.69 117 ALA B N 1
ATOM 2835 C CA . ALA B 1 117 ? 11.953 -15.031 -3.205 1 98.69 117 ALA B CA 1
ATOM 2836 C C . ALA B 1 117 ? 11.102 -14.758 -1.972 1 98.69 117 ALA B C 1
ATOM 2838 O O . ALA B 1 117 ? 11.008 -13.617 -1.51 1 98.69 117 ALA B O 1
ATOM 2839 N N . GLY B 1 118 ? 10.453 -15.836 -1.482 1 98.88 118 GLY B N 1
ATOM 2840 C CA . GLY B 1 118 ? 9.602 -15.695 -0.313 1 98.88 118 GLY B CA 1
ATOM 2841 C C . GLY B 1 118 ? 10.344 -15.18 0.907 1 98.88 118 GLY B C 1
ATOM 2842 O O . GLY B 1 118 ? 9.844 -14.297 1.615 1 98.88 118 GLY B O 1
ATOM 2843 N N . GLU B 1 119 ? 11.484 -15.68 1.163 1 98.75 119 GLU B N 1
ATOM 2844 C CA . GLU B 1 119 ? 12.289 -15.227 2.295 1 98.75 119 GLU B CA 1
ATOM 2845 C C . GLU B 1 119 ? 12.672 -13.758 2.145 1 98.75 119 GLU B C 1
ATOM 2847 O O . GLU B 1 119 ? 12.664 -13.008 3.123 1 98.75 119 GLU B O 1
ATOM 2852 N N . SER B 1 120 ? 13.055 -13.406 0.968 1 98.88 120 SER B N 1
ATOM 2853 C CA . SER B 1 120 ? 13.406 -12.016 0.707 1 98.88 120 SER B CA 1
ATOM 2854 C C . SER B 1 120 ? 12.203 -11.094 0.894 1 98.88 120 SER B C 1
ATOM 2856 O O . SER B 1 120 ? 12.336 -9.992 1.427 1 98.88 120 SER B O 1
ATOM 2858 N N . MET B 1 121 ? 11.047 -11.562 0.464 1 98.81 121 MET B N 1
ATOM 2859 C CA . MET B 1 121 ? 9.836 -10.766 0.637 1 98.81 121 MET B CA 1
ATOM 2860 C C . MET B 1 121 ? 9.516 -10.578 2.115 1 98.81 121 MET B C 1
ATOM 2862 O O . MET B 1 121 ? 9.039 -9.516 2.525 1 98.81 121 MET B O 1
ATOM 2866 N N . LYS B 1 122 ? 9.695 -11.586 2.871 1 98.75 122 LYS B N 1
ATOM 2867 C CA . LYS B 1 122 ? 9.484 -11.484 4.312 1 98.75 122 LYS B CA 1
ATOM 2868 C C . LYS B 1 122 ? 10.438 -10.469 4.938 1 98.75 122 LYS B C 1
ATOM 2870 O O . LYS B 1 122 ? 10.062 -9.727 5.848 1 98.75 122 LYS B O 1
ATOM 2875 N N . ARG B 1 123 ? 11.656 -10.469 4.488 1 98.81 123 ARG B N 1
ATOM 2876 C CA . ARG B 1 123 ? 12.609 -9.469 4.945 1 98.81 123 ARG B CA 1
ATOM 2877 C C . ARG B 1 123 ? 12.156 -8.062 4.574 1 98.81 123 ARG B C 1
ATOM 2879 O O . ARG B 1 123 ? 12.289 -7.133 5.367 1 98.81 123 ARG B O 1
ATOM 2886 N N . LEU B 1 124 ? 11.648 -7.961 3.352 1 98.75 124 LEU B N 1
ATOM 2887 C CA . LEU B 1 124 ? 11.133 -6.668 2.916 1 98.75 124 LEU B CA 1
ATOM 2888 C C . LEU B 1 124 ? 10 -6.203 3.826 1 98.75 124 LEU B C 1
ATOM 2890 O O . LEU B 1 124 ? 9.875 -5.008 4.109 1 98.75 124 LEU B O 1
ATOM 2894 N N . ALA B 1 125 ? 9.172 -7.156 4.266 1 98.5 125 ALA B N 1
ATOM 2895 C CA . ALA B 1 125 ? 8.078 -6.828 5.18 1 98.5 125 ALA B CA 1
ATOM 2896 C C . ALA B 1 125 ? 8.617 -6.262 6.488 1 98.5 125 ALA B C 1
ATOM 2898 O O . ALA B 1 125 ? 8.047 -5.32 7.043 1 98.5 125 ALA B O 1
ATOM 2899 N N . GLU B 1 126 ? 9.656 -6.801 6.984 1 98.25 126 GLU B N 1
ATOM 2900 C CA . GLU B 1 126 ? 10.266 -6.312 8.219 1 98.25 126 GLU B CA 1
ATOM 2901 C C . GLU B 1 126 ? 10.812 -4.898 8.039 1 98.25 126 GLU B C 1
ATOM 2903 O O . GLU B 1 126 ? 10.711 -4.07 8.953 1 98.25 126 GLU B O 1
ATOM 2908 N N . VAL B 1 127 ? 11.438 -4.695 6.914 1 98.5 127 VAL B N 1
ATOM 2909 C CA . VAL B 1 127 ? 11.961 -3.365 6.605 1 98.5 127 VAL B CA 1
ATOM 2910 C C . VAL B 1 127 ? 10.812 -2.361 6.547 1 98.5 127 VAL B C 1
ATOM 2912 O O . VAL B 1 127 ? 10.938 -1.232 7.023 1 98.5 127 VAL B O 1
ATOM 2915 N N . LYS B 1 128 ? 9.711 -2.754 5.941 1 97.94 128 LYS B N 1
ATOM 2916 C CA . LYS B 1 128 ? 8.539 -1.887 5.871 1 97.94 128 LYS B CA 1
ATOM 2917 C C . LYS B 1 128 ? 7.961 -1.623 7.262 1 97.94 128 LYS B C 1
ATOM 2919 O O . LYS B 1 128 ? 7.473 -0.525 7.539 1 97.94 128 LYS B O 1
ATOM 2924 N N . ASP B 1 129 ? 7.953 -2.637 8.117 1 97.38 129 ASP B N 1
ATOM 2925 C CA . ASP B 1 129 ? 7.531 -2.449 9.5 1 97.38 129 ASP B CA 1
ATOM 2926 C C . ASP B 1 129 ? 8.375 -1.384 10.188 1 97.38 129 ASP B C 1
ATOM 2928 O O . ASP B 1 129 ? 7.859 -0.572 10.961 1 97.38 129 ASP B O 1
ATOM 2932 N N . SER B 1 130 ? 9.68 -1.458 9.953 1 97.88 130 SER B N 1
ATOM 2933 C CA . SER B 1 130 ? 10.578 -0.464 10.523 1 97.88 130 SER B CA 1
ATOM 2934 C C . SER B 1 130 ? 10.258 0.936 10.016 1 97.88 130 SER B C 1
ATOM 2936 O O . SER B 1 130 ? 10.344 1.911 10.766 1 97.88 130 SER B O 1
ATOM 2938 N N . LEU B 1 131 ? 9.953 1.047 8.75 1 98.44 131 LEU B N 1
ATOM 2939 C CA . LEU B 1 131 ? 9.523 2.32 8.18 1 98.44 131 LEU B CA 1
ATOM 2940 C C . LEU B 1 131 ? 8.297 2.857 8.906 1 98.44 131 LEU B C 1
ATOM 2942 O O . LEU B 1 131 ? 8.258 4.035 9.273 1 98.44 131 LEU B O 1
ATOM 2946 N N . ASP B 1 132 ? 7.297 1.994 9.133 1 97.31 132 ASP B N 1
ATOM 2947 C CA . ASP B 1 132 ? 6.078 2.377 9.836 1 97.31 132 ASP B CA 1
ATOM 2948 C C . ASP B 1 132 ? 6.402 2.963 11.211 1 97.31 132 ASP B C 1
ATOM 2950 O O . ASP B 1 132 ? 5.867 4.008 11.586 1 97.31 132 ASP B O 1
ATOM 2954 N N . ILE B 1 133 ? 7.219 2.295 11.906 1 96.5 133 ILE B N 1
ATOM 2955 C CA . ILE B 1 133 ? 7.566 2.688 13.266 1 96.5 133 ILE B CA 1
ATOM 2956 C C . ILE B 1 133 ? 8.305 4.027 13.242 1 96.5 133 ILE B C 1
ATOM 2958 O O . ILE B 1 133 ? 7.984 4.93 14.016 1 96.5 133 ILE B O 1
ATOM 2962 N N . GLU B 1 134 ? 9.297 4.152 12.375 1 98 134 GLU B N 1
ATOM 2963 C CA . GLU B 1 134 ? 10.109 5.359 12.289 1 98 134 GLU B CA 1
ATOM 2964 C C . GLU B 1 134 ? 9.266 6.57 11.891 1 98 134 GLU B C 1
ATOM 2966 O O . GLU B 1 134 ? 9.406 7.645 12.477 1 98 134 GLU B O 1
ATOM 2971 N N . VAL B 1 135 ? 8.398 6.426 10.938 1 98.56 135 VAL B N 1
ATOM 2972 C CA . VAL B 1 135 ? 7.57 7.527 10.469 1 98.56 135 VAL B CA 1
ATOM 2973 C C . VAL B 1 135 ? 6.559 7.91 11.547 1 98.56 135 VAL B C 1
ATOM 2975 O O . VAL B 1 135 ? 6.273 9.094 11.75 1 98.56 135 VAL B O 1
ATOM 2978 N N . LYS B 1 136 ? 5.984 6.902 12.18 1 96.94 136 LYS B N 1
ATOM 2979 C CA . LYS B 1 136 ? 5.051 7.195 13.266 1 96.94 136 LYS B CA 1
ATOM 2980 C C . LYS B 1 136 ? 5.715 8.039 14.352 1 96.94 136 LYS B C 1
ATOM 2982 O O . LYS B 1 136 ? 5.172 9.062 14.766 1 96.94 136 LYS B O 1
ATOM 2987 N N . GLN B 1 137 ? 6.875 7.684 14.742 1 97.69 137 GLN B N 1
ATOM 2988 C CA . GLN B 1 137 ? 7.555 8.305 15.867 1 97.69 137 GLN B CA 1
ATOM 2989 C C . GLN B 1 137 ? 8.078 9.695 15.5 1 97.69 137 GLN B C 1
ATOM 2991 O O . GLN B 1 137 ? 8.008 10.625 16.312 1 97.69 137 GLN B O 1
ATOM 2996 N N . ASN B 1 138 ? 8.594 9.836 14.297 1 98.19 138 ASN B N 1
ATOM 2997 C CA . ASN B 1 138 ? 9.383 11.023 14 1 98.19 138 ASN B CA 1
ATOM 2998 C C . ASN B 1 138 ? 8.625 11.984 13.094 1 98.19 138 ASN B C 1
ATOM 3000 O O . ASN B 1 138 ? 9.094 13.102 12.844 1 98.19 138 ASN B O 1
ATOM 3004 N N . PHE B 1 139 ? 7.5 11.602 12.703 1 98.62 139 PHE B N 1
ATOM 3005 C CA . PHE B 1 139 ? 6.738 12.484 11.828 1 98.62 139 PHE B CA 1
ATOM 3006 C C . PHE B 1 139 ? 5.281 12.562 12.266 1 98.62 139 PHE B C 1
ATOM 3008 O O . PHE B 1 139 ? 4.785 13.641 12.602 1 98.62 139 PHE B O 1
ATOM 3015 N N . ILE B 1 140 ? 4.598 11.398 12.336 1 98 140 ILE B N 1
ATOM 3016 C CA . ILE B 1 140 ? 3.164 11.359 12.602 1 98 140 ILE B CA 1
ATOM 3017 C C . ILE B 1 140 ? 2.885 11.852 14.016 1 98 140 ILE B C 1
ATOM 3019 O O . ILE B 1 140 ? 2.076 12.766 14.219 1 98 140 ILE B O 1
ATOM 3023 N N . ASP B 1 141 ? 3.57 11.312 15.008 1 97.56 141 ASP B N 1
ATOM 3024 C CA . ASP B 1 141 ? 3.305 11.672 16.391 1 97.56 141 ASP B CA 1
ATOM 3025 C C . ASP B 1 141 ? 3.58 13.156 16.641 1 97.56 141 ASP B C 1
ATOM 3027 O O . ASP B 1 141 ? 2.771 13.844 17.266 1 97.56 141 ASP B O 1
ATOM 3031 N N . PRO B 1 142 ? 4.719 13.633 16.188 1 97.06 142 PRO B N 1
ATOM 3032 C CA . PRO B 1 142 ? 4.98 15.062 16.359 1 97.06 142 PRO B CA 1
ATOM 3033 C C . PRO B 1 142 ? 3.914 15.945 15.719 1 97.06 142 PRO B C 1
ATOM 3035 O O . PRO B 1 142 ? 3.488 16.938 16.312 1 97.06 142 PRO B O 1
ATOM 3038 N N . LEU B 1 143 ? 3.465 15.664 14.547 1 96.56 143 LEU B N 1
ATOM 3039 C CA . LEU B 1 143 ? 2.436 16.453 13.875 1 96.56 143 LEU B CA 1
ATOM 3040 C C . LEU B 1 143 ? 1.096 16.312 14.594 1 96.56 143 LEU B C 1
ATOM 3042 O O . LEU B 1 143 ? 0.329 17.281 14.664 1 96.56 143 LEU B O 1
ATOM 3046 N N . GLN B 1 144 ? 0.878 15.109 15.07 1 96.81 144 GLN B N 1
ATOM 3047 C CA . GLN B 1 144 ? -0.34 14.906 15.852 1 96.81 144 GLN B CA 1
ATOM 3048 C C . GLN B 1 144 ? -0.336 15.766 17.109 1 96.81 144 GLN B C 1
ATOM 3050 O O . GLN B 1 144 ? -1.37 16.312 17.5 1 96.81 144 GLN B O 1
ATOM 3055 N N . ASN B 1 145 ? 0.78 15.828 17.766 1 96.38 145 ASN B N 1
ATOM 3056 C CA . ASN B 1 145 ? 0.919 16.672 18.938 1 96.38 145 ASN B CA 1
ATOM 3057 C C . ASN B 1 145 ? 0.686 18.141 18.609 1 96.38 145 ASN B C 1
ATOM 3059 O O . ASN B 1 145 ? 0.077 18.875 19.391 1 96.38 145 ASN B O 1
ATOM 3063 N N . LEU B 1 146 ? 1.249 18.562 17.5 1 95.56 146 LEU B N 1
ATOM 3064 C CA . LEU B 1 146 ? 1.021 19.922 17.031 1 95.56 146 LEU B CA 1
ATOM 3065 C C . LEU B 1 146 ? -0.47 20.203 16.875 1 95.56 146 LEU B C 1
ATOM 3067 O O . LEU B 1 146 ? -0.958 21.266 17.297 1 95.56 146 LEU B O 1
ATOM 3071 N N . CYS B 1 147 ? -1.207 19.297 16.312 1 94.69 147 CYS B N 1
ATOM 3072 C CA . CYS B 1 147 ? -2.641 19.438 16.094 1 94.69 147 CYS B CA 1
ATOM 3073 C C . CYS B 1 147 ? -3.402 19.453 17.406 1 94.69 147 CYS B C 1
ATOM 3075 O O . CYS B 1 147 ? -4.23 20.344 17.641 1 94.69 147 CYS B O 1
ATOM 3077 N N . ASP B 1 148 ? -3.076 18.531 18.266 1 94.81 148 ASP B N 1
ATOM 3078 C CA . ASP B 1 148 ? -3.877 18.281 19.453 1 94.81 148 ASP B CA 1
ATOM 3079 C C . ASP B 1 148 ? -3.549 19.266 20.562 1 94.81 148 ASP B C 1
ATOM 3081 O O . ASP B 1 148 ? -4.363 19.5 21.469 1 94.81 148 ASP B O 1
ATOM 3085 N N . LYS B 1 149 ? -2.416 19.812 20.5 1 94.88 149 LYS B N 1
ATOM 3086 C CA . LYS B 1 149 ? -2.029 20.719 21.578 1 94.88 149 LYS B CA 1
ATOM 3087 C C . LYS B 1 149 ? -1.938 22.156 21.078 1 94.88 149 LYS B C 1
ATOM 3089 O O . LYS B 1 149 ? -2.887 22.938 21.219 1 94.88 149 LYS B O 1
ATOM 3094 N N . ASP B 1 150 ? -0.959 22.516 20.266 1 93.88 150 ASP B N 1
ATOM 3095 C CA . ASP B 1 150 ? -0.666 23.891 19.891 1 93.88 150 ASP B CA 1
ATOM 3096 C C . ASP B 1 150 ? -1.792 24.484 19.047 1 93.88 150 ASP B C 1
ATOM 3098 O O . ASP B 1 150 ? -2.268 25.578 19.328 1 93.88 150 ASP B O 1
ATOM 3102 N N . LEU B 1 151 ? -2.215 23.797 18.047 1 95.94 151 LEU B N 1
ATOM 3103 C CA . LEU B 1 151 ? -3.215 24.328 17.125 1 95.94 151 LEU B CA 1
ATOM 3104 C C . LEU B 1 151 ? -4.586 24.391 17.797 1 95.94 151 LEU B C 1
ATOM 3106 O O . LEU B 1 151 ? -5.348 25.328 17.562 1 95.94 151 LEU B O 1
ATOM 3110 N N . LYS B 1 152 ? -4.883 23.422 18.594 1 96.31 152 LYS B N 1
ATOM 3111 C CA . LYS B 1 152 ? -6.141 23.438 19.344 1 96.31 152 LYS B CA 1
ATOM 3112 C C . LYS B 1 152 ? -6.18 24.594 20.344 1 96.31 152 LYS B C 1
ATOM 3114 O O . LYS B 1 152 ? -7.219 25.219 20.531 1 96.31 152 LYS B O 1
ATOM 3119 N N . GLU B 1 153 ? -5.051 24.781 20.984 1 96.75 153 GLU B N 1
ATOM 3120 C CA . GLU B 1 153 ? -4.953 25.891 21.922 1 96.75 153 GLU B CA 1
ATOM 3121 C C . GLU B 1 153 ? -5.168 27.219 21.219 1 96.75 153 GLU B C 1
ATOM 3123 O O . GLU B 1 153 ? -5.844 28.109 21.75 1 96.75 153 GLU B O 1
ATOM 3128 N N . ILE B 1 154 ? -4.559 27.391 20.109 1 97 154 ILE B N 1
ATOM 3129 C CA . ILE B 1 154 ? -4.719 28.625 19.344 1 97 154 ILE B CA 1
ATOM 3130 C C . ILE B 1 154 ? -6.18 28.797 18.953 1 97 154 ILE B C 1
ATOM 3132 O O . ILE B 1 154 ? -6.727 29.891 19.016 1 97 154 ILE B O 1
ATOM 3136 N N . GLN B 1 155 ? -6.805 27.688 18.562 1 96.38 155 GLN B N 1
ATOM 3137 C CA . GLN B 1 155 ? -8.219 27.734 18.203 1 96.38 155 GLN B CA 1
ATOM 3138 C C . GLN B 1 155 ? -9.07 28.156 19.406 1 96.38 155 GLN B C 1
ATOM 3140 O O . GLN B 1 155 ? -10.031 28.922 19.25 1 96.38 155 GLN B O 1
ATOM 3145 N N . HIS B 1 156 ? -8.672 27.703 20.562 1 96.69 156 HIS B N 1
ATOM 3146 C CA . HIS B 1 156 ? -9.367 28.078 21.781 1 96.69 156 HIS B CA 1
ATOM 3147 C C . HIS B 1 156 ? -9.219 29.578 22.062 1 96.69 156 HIS B C 1
ATOM 3149 O O . HIS B 1 156 ? -10.188 30.25 22.406 1 96.69 156 HIS B O 1
ATOM 3155 N N . HIS B 1 157 ? -8 30.078 21.906 1 96.88 157 HIS B N 1
ATOM 3156 C CA . HIS B 1 157 ? -7.746 31.5 22.109 1 96.88 157 HIS B CA 1
ATOM 3157 C C . HIS B 1 157 ? -8.539 32.344 21.125 1 96.88 157 HIS B C 1
ATOM 3159 O O . HIS B 1 157 ? -9.062 33.406 21.5 1 96.88 157 HIS B O 1
ATOM 3165 N N . LEU B 1 158 ? -8.602 31.859 19.938 1 96.12 158 LEU B N 1
ATOM 3166 C CA . LEU B 1 158 ? -9.312 32.594 18.891 1 96.12 158 LEU B CA 1
ATOM 3167 C C . LEU B 1 158 ? -10.812 32.625 19.188 1 96.12 158 LEU B C 1
ATOM 3169 O O . LEU B 1 158 ? -11.469 33.656 18.984 1 96.12 158 LEU B O 1
ATOM 3173 N N . LYS B 1 159 ? -11.367 31.516 19.641 1 96.12 159 LYS B N 1
ATOM 3174 C CA . LYS B 1 159 ? -12.781 31.469 20.016 1 96.12 159 LYS B CA 1
ATOM 3175 C C . LYS B 1 159 ? -13.062 32.406 21.188 1 96.12 159 LYS B C 1
ATOM 3177 O O . LYS B 1 159 ? -14.086 33.094 21.219 1 96.12 159 LYS B O 1
ATOM 3182 N N . LYS B 1 160 ? -12.18 32.344 22.156 1 96.06 160 LYS B N 1
ATOM 3183 C CA . LYS B 1 160 ? -12.312 33.25 23.297 1 96.06 160 LYS B CA 1
ATOM 3184 C C . LYS B 1 160 ? -12.242 34.719 22.875 1 96.06 160 LYS B C 1
ATOM 3186 O O . LYS B 1 160 ? -12.992 35.531 23.391 1 96.06 160 LYS B O 1
ATOM 3191 N N . LEU B 1 161 ? -11.336 35 21.984 1 95.81 161 LEU B N 1
ATOM 3192 C CA . LEU B 1 161 ? -11.188 36.375 21.453 1 95.81 161 LEU B CA 1
ATOM 3193 C C . LEU B 1 161 ? -12.469 36.812 20.766 1 95.81 161 LEU B C 1
ATOM 3195 O O . LEU B 1 161 ? -12.922 37.938 20.984 1 95.81 161 LEU B O 1
ATOM 3199 N N . GLU B 1 162 ? -13.023 35.938 19.938 1 93.12 162 GLU B N 1
ATOM 3200 C CA . GLU B 1 162 ? -14.266 36.281 19.266 1 93.12 162 GLU B CA 1
ATOM 3201 C C . GLU B 1 162 ? -15.383 36.562 20.25 1 93.12 162 GLU B C 1
ATOM 3203 O O . GLU B 1 162 ? -16.172 37.5 20.062 1 93.12 162 GLU B O 1
ATOM 3208 N N . GLY B 1 163 ? -15.477 35.781 21.25 1 92.56 163 GLY B N 1
ATOM 3209 C CA . GLY B 1 163 ? -16.469 36 22.297 1 92.56 163 GLY B CA 1
ATOM 3210 C C . GLY B 1 163 ? -16.297 37.344 23.016 1 92.56 163 GLY B C 1
ATOM 3211 O O . GLY B 1 163 ? -17.266 38.031 23.281 1 92.56 163 GLY B O 1
ATOM 3212 N N . ARG B 1 164 ? -15.039 37.625 23.391 1 94.19 164 ARG B N 1
ATOM 3213 C CA . ARG B 1 164 ? -14.742 38.875 24.078 1 94.19 164 ARG B CA 1
ATOM 3214 C C . ARG B 1 164 ? -15.008 40.094 23.172 1 94.19 164 ARG B C 1
ATOM 3216 O O . ARG B 1 164 ? -15.422 41.156 23.656 1 94.19 164 ARG B O 1
ATOM 3223 N N . ARG B 1 165 ? -14.625 39.906 21.891 1 93.5 165 ARG B N 1
ATOM 3224 C CA . ARG B 1 165 ? -14.906 40.969 20.906 1 93.5 165 ARG B CA 1
ATOM 3225 C C . ARG B 1 165 ? -16.406 41.219 20.812 1 93.5 165 ARG B C 1
ATOM 3227 O O . ARG B 1 165 ? -16.828 42.375 20.812 1 93.5 165 ARG B O 1
ATOM 3234 N N . LEU B 1 166 ? -17.234 40.25 20.797 1 90.75 166 LEU B N 1
ATOM 3235 C CA . LEU B 1 166 ? -18.688 40.406 20.734 1 90.75 166 LEU B CA 1
ATOM 3236 C C . LEU B 1 166 ? -19.234 41.062 21.984 1 90.75 166 LEU B C 1
ATOM 3238 O O . LEU B 1 166 ? -20.125 41.906 21.906 1 90.75 166 LEU B O 1
ATOM 3242 N N . ASP B 1 167 ? -18.734 40.688 23.141 1 90.88 167 ASP B N 1
ATOM 3243 C CA . ASP B 1 167 ? -19.141 41.281 24.406 1 90.88 167 ASP B CA 1
ATOM 3244 C C . ASP B 1 167 ? -18.797 42.781 24.438 1 90.88 167 ASP B C 1
ATOM 3246 O O . ASP B 1 167 ? -19.625 43.594 24.844 1 90.88 167 ASP B O 1
ATOM 3250 N N . PHE B 1 168 ? -17.562 43.031 24.031 1 92.44 168 PHE B N 1
ATOM 3251 C CA . PHE B 1 168 ? -17.125 44.438 23.984 1 92.44 168 PHE B CA 1
ATOM 3252 C C . PHE B 1 168 ? -18 45.25 23.016 1 92.44 168 PHE B C 1
ATOM 3254 O O . PHE B 1 168 ? -18.453 46.344 23.359 1 92.44 168 PHE B O 1
ATOM 3261 N N . ASP B 1 169 ? -18.266 44.688 21.875 1 91 169 ASP B N 1
ATOM 3262 C CA . ASP B 1 169 ? -19.047 45.406 20.875 1 91 169 ASP B CA 1
ATOM 3263 C C . ASP B 1 169 ? -20.484 45.625 21.359 1 91 169 ASP B C 1
ATOM 3265 O O . ASP B 1 169 ? -21.078 46.656 21.094 1 91 169 ASP B O 1
ATOM 3269 N N . TYR B 1 170 ? -21.078 44.656 21.984 1 86.5 170 TYR B N 1
ATOM 3270 C CA . TYR B 1 170 ? -22.422 44.781 22.547 1 86.5 170 TYR B CA 1
ATOM 3271 C C . TYR B 1 170 ? -22.484 45.906 23.578 1 86.5 170 TYR B C 1
ATOM 3273 O O . TYR B 1 170 ? -23.406 46.719 23.547 1 86.5 170 TYR B O 1
ATOM 3281 N N . LYS B 1 171 ? -21.516 45.938 24.453 1 87.81 171 LYS B N 1
ATOM 3282 C CA . LYS B 1 171 ? -21.469 46.938 25.531 1 87.81 171 LYS B CA 1
ATOM 3283 C C . LYS B 1 171 ? -21.156 48.312 24.969 1 87.81 171 LYS B C 1
ATOM 3285 O O . LYS B 1 171 ? -21.641 49.312 25.484 1 87.81 171 LYS B O 1
ATOM 3290 N N . LYS B 1 172 ? -20.297 48.281 23.938 1 88.75 172 LYS B N 1
ATOM 3291 C CA . LYS B 1 172 ? -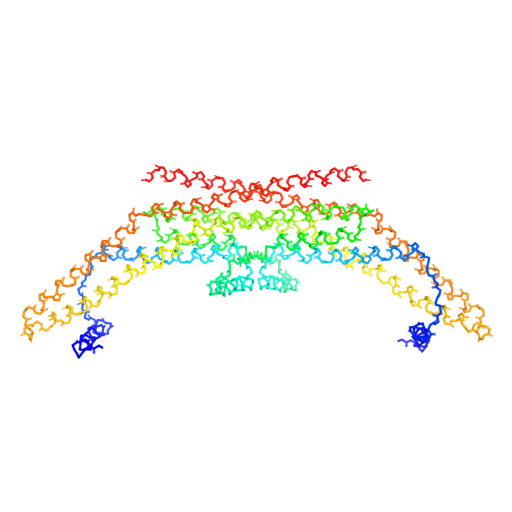19.969 49.531 23.281 1 88.75 172 LYS B CA 1
ATOM 3292 C C . LYS B 1 172 ? -21.203 50.188 22.672 1 88.75 172 LYS B C 1
ATOM 3294 O O . LYS B 1 172 ? -21.359 51.406 22.719 1 88.75 172 LYS B O 1
ATOM 3299 N N . LYS B 1 173 ? -22.062 49.406 22.109 1 87.62 173 LYS B N 1
ATOM 3300 C CA . LYS B 1 173 ? -23.297 49.906 21.5 1 87.62 173 LYS B CA 1
ATOM 3301 C C . LYS B 1 173 ? -24.234 50.469 22.562 1 87.62 173 LYS B C 1
ATOM 3303 O O . LYS B 1 173 ? -25.062 51.344 22.266 1 87.62 173 LYS B O 1
ATOM 3308 N N . ARG B 1 174 ? -24.078 50.062 23.812 1 86.81 174 ARG B N 1
ATOM 3309 C CA . ARG B 1 174 ? -24.953 50.469 24.906 1 86.81 174 ARG B CA 1
ATOM 3310 C C . ARG B 1 174 ? -24.25 51.469 25.828 1 86.81 174 ARG B C 1
ATOM 3312 O O . ARG B 1 174 ? -24.609 51.625 26.984 1 86.81 174 ARG B O 1
ATOM 3319 N N . GLN B 1 175 ? -23.219 51.938 25.25 1 83.88 175 GLN B N 1
ATOM 3320 C CA . GLN B 1 175 ? -22.5 52.969 26.016 1 83.88 175 GLN B CA 1
ATOM 3321 C C . GLN B 1 175 ? -23.453 54.031 26.516 1 83.88 175 GLN B C 1
ATOM 3323 O O . GLN B 1 175 ? -24.297 54.531 25.781 1 83.88 175 GLN B O 1
ATOM 332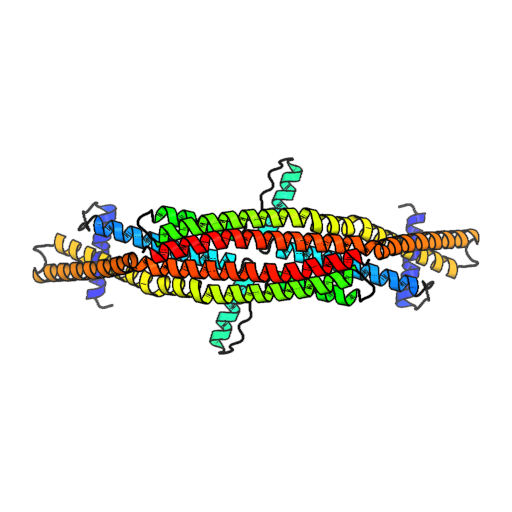8 N N . GLY B 1 176 ? -23.359 54.438 27.781 1 84.88 176 GLY B N 1
ATOM 3329 C CA . GLY B 1 176 ? -24.266 55.406 28.406 1 84.88 176 GLY B CA 1
ATOM 3330 C C . GLY B 1 176 ? -25.344 54.75 29.234 1 84.88 176 GLY B C 1
ATOM 3331 O O . GLY B 1 176 ? -25.891 55.375 30.156 1 84.88 176 GLY B O 1
ATOM 3332 N N . LYS B 1 177 ? -25.719 53.531 28.891 1 90.19 177 LYS B N 1
ATOM 3333 C CA . LYS B 1 177 ? -26.734 52.781 29.609 1 90.19 177 LYS B CA 1
ATOM 3334 C C . LYS B 1 177 ? -26.109 51.781 30.562 1 90.19 177 LYS B C 1
ATOM 3336 O O . LYS B 1 177 ? -26.797 51.156 31.359 1 90.19 177 LYS B O 1
ATOM 3341 N N . ILE B 1 178 ? -24.828 51.625 30.453 1 87.31 178 ILE B N 1
ATOM 3342 C CA . ILE B 1 178 ? -24.078 50.688 31.312 1 87.31 178 ILE B CA 1
ATOM 3343 C C . ILE B 1 178 ? -22.938 51.438 32 1 87.31 178 ILE B C 1
ATOM 3345 O O . ILE B 1 178 ? -22.5 52.5 31.516 1 87.31 178 ILE B O 1
ATOM 3349 N N . PRO B 1 179 ? -22.594 50.969 33.188 1 91.88 179 PRO B N 1
ATOM 3350 C CA . PRO B 1 179 ? -21.469 51.594 33.875 1 91.88 179 PRO B CA 1
ATOM 3351 C C . PRO B 1 179 ? -20.203 51.625 33 1 91.88 179 PRO B C 1
ATOM 3353 O O . PRO B 1 179 ? -19.875 50.625 32.344 1 91.88 179 PRO B O 1
ATOM 3356 N N . ASP B 1 180 ? -19.469 52.75 33.062 1 89.81 180 ASP B N 1
ATOM 3357 C CA . ASP B 1 180 ? -18.234 52.906 32.312 1 89.81 180 ASP B CA 1
ATOM 3358 C C . ASP B 1 180 ? -17.203 51.844 32.688 1 89.81 180 ASP B C 1
ATOM 3360 O O . ASP B 1 180 ? -16.406 51.438 31.844 1 89.81 180 ASP B O 1
ATOM 3364 N N . GLU B 1 181 ? -17.312 51.469 33.875 1 92.62 181 GLU B N 1
ATOM 3365 C CA . GLU B 1 181 ? -16.375 50.469 34.375 1 92.62 181 GLU B CA 1
ATOM 3366 C C . GLU B 1 181 ? -16.562 49.125 33.656 1 92.62 181 GLU B C 1
ATOM 3368 O O . GLU B 1 181 ? -15.586 48.406 33.406 1 92.62 181 GLU B O 1
ATOM 3373 N N . GLU B 1 182 ? -17.766 48.812 33.25 1 91.94 182 GLU B N 1
ATOM 3374 C CA . GLU B 1 182 ? -18.062 47.562 32.562 1 91.94 182 GLU B CA 1
ATOM 3375 C C . GLU B 1 182 ? -17.5 47.594 31.141 1 91.94 182 GLU B C 1
ATOM 3377 O O . GLU B 1 182 ? -17 46.562 30.656 1 91.94 182 GLU B O 1
ATOM 3382 N N . LEU B 1 183 ? -17.625 48.625 30.531 1 92.25 183 LEU B N 1
ATOM 3383 C CA . LEU B 1 183 ? -17.094 48.781 29.172 1 92.25 183 LEU B CA 1
ATOM 3384 C C . LEU B 1 183 ? -15.57 48.719 29.188 1 92.25 183 LEU B C 1
ATOM 3386 O O . LEU B 1 183 ? -14.969 48.094 28.312 1 92.25 183 LEU B O 1
ATOM 3390 N N . ARG B 1 184 ? -14.969 49.344 30.203 1 93.31 184 ARG B N 1
ATOM 3391 C CA . ARG B 1 184 ? -13.516 49.344 30.312 1 93.31 184 ARG B CA 1
ATOM 3392 C C . ARG B 1 184 ? -13 47.938 30.562 1 93.31 184 ARG B C 1
ATOM 3394 O O . ARG B 1 184 ? -11.984 47.531 29.984 1 93.31 184 ARG B O 1
ATOM 3401 N N . GLN B 1 185 ? -13.766 47.219 31.359 1 94.62 185 GLN B N 1
ATOM 3402 C CA . GLN B 1 185 ? -13.383 45.844 31.656 1 94.62 185 GLN B CA 1
ATOM 3403 C C . GLN B 1 185 ? -13.5 44.938 30.422 1 94.62 185 GLN B C 1
ATOM 3405 O O . GLN B 1 185 ? -12.656 44.094 30.188 1 94.62 185 GLN B O 1
ATOM 3410 N N . ALA B 1 186 ? -14.531 45.125 29.656 1 93.88 186 ALA B N 1
ATOM 3411 C CA . ALA B 1 186 ? -14.727 44.375 28.438 1 93.88 186 ALA B CA 1
ATOM 3412 C C . ALA B 1 186 ? -13.617 44.656 27.422 1 93.88 186 ALA B C 1
ATOM 3414 O O . ALA B 1 186 ? -13.141 43.719 26.75 1 93.88 186 ALA B O 1
ATOM 3415 N N . LEU B 1 187 ? -13.258 45.875 27.328 1 92.19 187 LEU B N 1
ATOM 3416 C CA . LEU B 1 187 ? -12.18 46.25 26.422 1 92.19 187 LEU B CA 1
ATOM 3417 C C . LEU B 1 187 ? -10.859 45.625 26.859 1 92.19 187 LEU B C 1
ATOM 3419 O O . LEU B 1 187 ? -10.094 45.125 26.016 1 92.19 187 LEU B O 1
ATOM 3423 N N . GLU B 1 188 ? -10.617 45.688 28.172 1 93.94 188 GLU B N 1
ATOM 3424 C CA . GLU B 1 188 ? -9.383 45.094 28.703 1 93.94 188 GLU B CA 1
ATOM 3425 C C . GLU B 1 188 ? -9.312 43.594 28.438 1 93.94 188 GLU B C 1
ATOM 3427 O O . GLU B 1 188 ? -8.266 43.094 28.047 1 93.94 188 GLU B O 1
ATOM 3432 N N . LYS B 1 189 ? -10.414 42.938 28.625 1 96.25 189 LYS B N 1
ATOM 3433 C CA . LYS B 1 189 ? -10.469 41.5 28.375 1 96.25 189 LYS B CA 1
ATOM 3434 C C . LYS B 1 189 ? -10.273 41.188 26.891 1 96.25 189 LYS B C 1
ATOM 3436 O O . LYS B 1 189 ? -9.617 40.219 26.531 1 96.25 189 LYS B O 1
ATOM 3441 N N . PHE B 1 190 ? -10.828 42 26.016 1 95.31 190 PHE B N 1
ATOM 3442 C CA . PHE B 1 190 ? -10.688 41.875 24.578 1 95.31 190 PHE B CA 1
ATOM 3443 C C . PHE B 1 190 ? -9.234 42.031 24.156 1 95.31 190 PHE B C 1
ATOM 3445 O O . PHE B 1 190 ? -8.688 41.188 23.438 1 95.31 190 PHE B O 1
ATOM 3452 N N . GLU B 1 191 ? -8.641 43.094 24.688 1 92.56 191 GLU B N 1
ATOM 3453 C CA . GLU B 1 191 ? -7.25 43.375 24.344 1 92.56 191 GLU B CA 1
ATOM 3454 C C . GLU B 1 191 ? -6.309 42.281 24.844 1 92.56 191 GLU B C 1
ATOM 3456 O O . GLU B 1 191 ? -5.359 41.906 24.156 1 92.56 191 GLU B O 1
ATOM 3461 N N . GLU B 1 192 ? -6.641 41.812 26.031 1 95.56 192 GLU B N 1
ATOM 3462 C CA . GLU B 1 192 ? -5.832 40.719 26.594 1 95.56 192 GLU B CA 1
ATOM 3463 C C . GLU B 1 192 ? -5.93 39.469 25.75 1 95.56 192 GLU B C 1
ATOM 3465 O O . GLU B 1 192 ? -4.918 38.812 25.484 1 95.56 192 GLU B O 1
ATOM 3470 N N . SER B 1 193 ? -7.184 39.125 25.375 1 96.44 193 SER B N 1
ATOM 3471 C CA . SER B 1 193 ? -7.391 37.938 24.547 1 96.44 193 SER B CA 1
ATOM 3472 C C . SER B 1 193 ? -6.734 38.094 23.172 1 96.44 193 SER B C 1
ATOM 3474 O O . SER B 1 193 ? -6.23 37.125 22.609 1 96.44 193 SER B O 1
ATOM 3476 N N . LYS B 1 194 ? -6.773 39.281 22.641 1 94 194 LYS B N 1
ATOM 3477 C CA . LYS B 1 194 ? -6.133 39.531 21.359 1 94 194 LYS B CA 1
ATOM 3478 C C . LYS B 1 194 ? -4.625 39.312 21.438 1 94 194 LYS B C 1
ATOM 3480 O O . LYS B 1 194 ? -4.035 38.719 20.547 1 94 194 LYS B O 1
ATOM 3485 N N . GLU B 1 195 ? -4.047 39.844 22.531 1 93.75 195 GLU B N 1
ATOM 3486 C CA . GLU B 1 195 ? -2.607 39.719 22.719 1 93.75 195 GLU B CA 1
ATOM 3487 C C . GLU B 1 195 ? -2.203 38.25 22.844 1 93.75 195 GLU B C 1
ATOM 3489 O O . GLU B 1 195 ? -1.203 37.812 22.266 1 93.75 195 GLU B O 1
ATOM 3494 N N . VAL B 1 196 ? -3 37.5 23.562 1 96.31 196 VAL B N 1
ATOM 3495 C CA . VAL B 1 196 ? -2.705 36.094 23.766 1 96.31 196 VAL B CA 1
ATOM 3496 C C . VAL B 1 196 ? -2.814 35.344 22.438 1 96.31 196 VAL B C 1
ATOM 3498 O O . VAL B 1 196 ? -1.939 34.531 22.094 1 96.31 196 VAL B O 1
ATOM 3501 N N . ALA B 1 197 ? -3.904 35.562 21.688 1 96.62 197 ALA B N 1
ATOM 3502 C CA . ALA B 1 197 ? -4.105 34.906 20.406 1 96.62 197 ALA B CA 1
ATOM 3503 C C . ALA B 1 197 ? -2.996 35.25 19.422 1 96.62 197 ALA B C 1
ATOM 3505 O O . ALA B 1 197 ? -2.453 34.406 18.734 1 96.62 197 ALA B O 1
ATOM 3506 N N . GLU B 1 198 ? -2.621 36.531 19.391 1 93.12 198 GLU B N 1
ATOM 3507 C CA . GLU B 1 198 ? -1.579 37.031 18.5 1 93.12 198 GLU B CA 1
ATOM 3508 C C . GLU B 1 198 ? -0.231 36.375 18.812 1 93.12 198 GLU B C 1
ATOM 3510 O O . GLU B 1 198 ? 0.492 35.969 17.906 1 93.12 198 GLU B O 1
ATOM 3515 N N . THR B 1 199 ? 0.081 36.344 20.125 1 94.31 199 THR B N 1
ATOM 3516 C CA . THR B 1 199 ? 1.351 35.781 20.562 1 94.31 199 THR B CA 1
ATOM 3517 C C . THR B 1 199 ? 1.417 34.281 20.219 1 94.31 199 THR B C 1
ATOM 3519 O O . THR B 1 199 ? 2.445 33.812 19.734 1 94.31 199 THR B O 1
ATOM 3522 N N . SER B 1 200 ? 0.32 33.594 20.406 1 95.81 200 SER B N 1
ATOM 3523 C CA . SER B 1 200 ? 0.27 32.188 20.141 1 95.81 200 SER B CA 1
ATOM 3524 C C . SER B 1 200 ? 0.411 31.891 18.656 1 95.81 200 SER B C 1
ATOM 3526 O O . SER B 1 200 ? 1.13 30.969 18.25 1 95.81 200 SER B O 1
ATOM 3528 N N . MET B 1 201 ? -0.306 32.656 17.812 1 94.75 201 MET B N 1
ATOM 3529 C CA . MET B 1 201 ? -0.22 32.4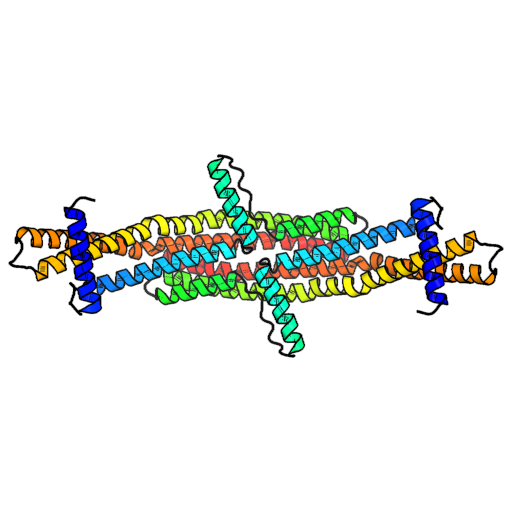69 16.375 1 94.75 201 MET B CA 1
ATOM 3530 C C . MET B 1 201 ? 1.181 32.812 15.859 1 94.75 201 MET B C 1
ATOM 3532 O O . MET B 1 201 ? 1.726 32.094 15.023 1 94.75 201 MET B O 1
ATOM 3536 N N . HIS B 1 202 ? 1.777 33.906 16.438 1 90.81 202 HIS B N 1
ATOM 3537 C CA . HIS B 1 202 ? 3.119 34.312 16.047 1 90.81 202 HIS B CA 1
ATOM 3538 C C . HIS B 1 202 ? 4.145 33.25 16.375 1 90.81 202 HIS B C 1
ATOM 3540 O O . HIS B 1 202 ? 5.031 32.969 15.562 1 90.81 202 HIS B O 1
ATOM 3546 N N . ASN B 1 203 ? 4.035 32.688 17.547 1 92 203 ASN B N 1
ATOM 3547 C CA . ASN B 1 203 ? 4.957 31.641 17.969 1 92 203 ASN B CA 1
ATOM 3548 C C . ASN B 1 203 ? 4.906 30.438 17.031 1 92 203 ASN B C 1
ATOM 3550 O O . ASN B 1 203 ? 5.945 29.859 16.688 1 92 203 ASN B O 1
ATOM 3554 N N . LEU B 1 204 ? 3.74 30.047 16.625 1 93.06 204 LEU B N 1
ATOM 3555 C CA . LEU B 1 204 ? 3.578 28.922 15.703 1 93.06 204 LEU B CA 1
ATOM 3556 C C . LEU B 1 204 ? 4.223 29.219 14.352 1 93.06 204 LEU B C 1
ATOM 3558 O O . LEU B 1 204 ? 4.965 28.391 13.82 1 93.06 204 LEU B O 1
ATOM 3562 N N . LEU B 1 205 ? 3.982 30.375 13.797 1 90.19 205 LEU B N 1
ATOM 3563 C CA . LEU B 1 205 ? 4.398 30.734 12.445 1 90.19 205 LEU B CA 1
ATOM 3564 C C . LEU B 1 205 ? 5.902 30.969 12.383 1 90.19 205 LEU B C 1
ATOM 3566 O O . LEU B 1 205 ? 6.531 30.75 11.344 1 90.19 205 LEU B O 1
ATOM 3570 N N . GLU B 1 206 ? 6.52 31.359 13.555 1 87.06 206 GLU B N 1
ATOM 3571 C CA . GLU B 1 206 ? 7.949 31.641 13.602 1 87.06 206 GLU B CA 1
ATOM 3572 C C . GLU B 1 206 ? 8.758 30.359 13.82 1 87.06 206 GLU B C 1
ATOM 3574 O O . GLU B 1 206 ? 9.961 30.328 13.555 1 87.06 206 GLU B O 1
ATOM 3579 N N . THR B 1 207 ? 8.094 29.297 14.305 1 85.69 207 THR B N 1
ATOM 3580 C CA . THR B 1 207 ? 8.797 28.062 14.594 1 85.69 207 THR B CA 1
ATOM 3581 C C . THR B 1 207 ? 8.469 26.984 13.562 1 85.69 207 THR B C 1
ATOM 3583 O O . THR B 1 207 ? 8.453 25.797 13.875 1 85.69 207 THR B O 1
ATOM 3586 N N . ASP B 1 208 ? 8.281 27.406 12.336 1 86.38 208 ASP B N 1
ATOM 3587 C CA . ASP B 1 208 ? 7.836 26.422 11.352 1 86.38 208 ASP B CA 1
ATOM 3588 C C . ASP B 1 208 ? 8.992 25.547 10.875 1 86.38 208 ASP B C 1
ATOM 3590 O O . ASP B 1 208 ? 8.789 24.594 10.133 1 86.38 208 ASP B O 1
ATOM 3594 N N . ILE B 1 209 ? 10.242 25.828 11.336 1 90.12 209 ILE B N 1
ATOM 3595 C CA . ILE B 1 209 ? 11.414 25.016 11.031 1 90.12 209 ILE B CA 1
ATOM 3596 C C . ILE B 1 209 ? 11.234 23.609 11.609 1 90.12 209 ILE B C 1
ATOM 3598 O O . ILE B 1 209 ? 11.766 22.641 11.062 1 90.12 209 ILE B O 1
ATOM 3602 N N . GLU B 1 210 ? 10.516 23.5 12.703 1 92.56 210 GLU B N 1
ATOM 3603 C CA . GLU B 1 210 ? 10.25 22.203 13.32 1 92.56 210 GLU B CA 1
ATOM 3604 C C . GLU B 1 210 ? 9.523 21.281 12.352 1 92.56 210 GLU B C 1
ATOM 3606 O O . GLU B 1 210 ? 9.859 20.094 12.25 1 92.56 210 GLU B O 1
ATOM 3611 N N . GLN B 1 211 ? 8.562 21.797 11.664 1 94.12 211 GLN B N 1
ATOM 3612 C CA . GLN B 1 211 ? 7.809 21.016 10.695 1 94.12 211 GLN B CA 1
ATOM 3613 C C . GLN B 1 211 ? 8.695 20.578 9.539 1 94.12 211 GLN B C 1
ATOM 3615 O O . GLN B 1 211 ? 8.523 19.469 9 1 94.12 211 GLN B O 1
ATOM 3620 N N . VAL B 1 212 ? 9.617 21.438 9.125 1 95.44 212 VAL B N 1
ATOM 3621 C CA . VAL B 1 212 ? 10.555 21.078 8.07 1 95.44 212 VAL B CA 1
ATOM 3622 C C . VAL B 1 212 ? 11.445 19.938 8.539 1 95.44 212 VAL B C 1
ATOM 3624 O O . VAL B 1 212 ? 11.734 19 7.773 1 95.44 212 VAL B O 1
ATOM 3627 N N . SER B 1 213 ? 11.836 20.031 9.781 1 96.81 213 SER B N 1
ATOM 3628 C CA . SER B 1 213 ? 12.656 18.969 10.352 1 96.81 213 SER B CA 1
ATOM 3629 C C . SER B 1 213 ? 11.898 17.641 10.391 1 96.81 213 SER B C 1
ATOM 3631 O O . SER B 1 213 ? 12.469 16.578 10.133 1 96.81 213 SER B O 1
ATOM 3633 N N . GLN B 1 214 ? 10.672 17.703 10.766 1 97.12 214 GLN B N 1
ATOM 3634 C CA . GLN B 1 214 ? 9.836 16.5 10.797 1 97.12 214 GLN B CA 1
ATOM 3635 C C . GLN B 1 214 ? 9.672 15.922 9.398 1 97.12 214 GLN B C 1
ATOM 3637 O O . GLN B 1 214 ? 9.734 14.703 9.211 1 97.12 214 GLN B O 1
ATOM 3642 N N . LEU B 1 215 ? 9.43 16.781 8.422 1 97.88 215 LEU B N 1
ATOM 3643 C CA . LEU B 1 215 ? 9.336 16.344 7.039 1 97.88 215 LEU B CA 1
ATOM 3644 C C . LEU B 1 215 ? 10.633 15.688 6.582 1 97.88 215 LEU B C 1
ATOM 3646 O O . LEU B 1 215 ? 10.609 14.68 5.863 1 97.88 215 LEU B O 1
ATOM 3650 N N . SER B 1 216 ? 11.734 16.281 6.977 1 98.12 216 SER B N 1
ATOM 3651 C CA . SER B 1 216 ? 13.039 15.695 6.668 1 98.12 216 SER B CA 1
ATOM 3652 C C . SER B 1 216 ? 13.172 14.305 7.27 1 98.12 216 SER B C 1
ATOM 3654 O O . SER B 1 216 ? 13.758 13.406 6.652 1 98.12 216 SER B O 1
ATOM 3656 N N . ALA B 1 217 ? 12.695 14.125 8.445 1 98.31 217 ALA B N 1
ATOM 3657 C CA . ALA B 1 217 ? 12.734 12.812 9.094 1 98.31 217 ALA B CA 1
ATOM 3658 C C . ALA B 1 217 ? 11.906 11.797 8.312 1 98.31 217 ALA B C 1
ATOM 3660 O O . ALA B 1 217 ? 12.297 10.633 8.195 1 98.31 217 ALA B O 1
ATOM 3661 N N . LEU B 1 218 ? 10.734 12.195 7.844 1 98.75 218 LEU B N 1
ATOM 3662 C CA . LEU B 1 218 ? 9.922 11.336 6.992 1 98.75 218 LEU B CA 1
ATOM 3663 C C . LEU B 1 218 ? 10.711 10.875 5.773 1 98.75 218 LEU B C 1
ATOM 3665 O O . LEU B 1 218 ? 10.75 9.68 5.473 1 98.75 218 LEU B O 1
ATOM 3669 N N . VAL B 1 219 ? 11.344 11.789 5.121 1 98.88 219 VAL B N 1
ATOM 3670 C CA . VAL B 1 219 ? 12.078 11.508 3.893 1 98.88 219 VAL B CA 1
ATOM 3671 C C . VAL B 1 219 ? 13.258 10.586 4.191 1 98.88 219 VAL B C 1
ATOM 3673 O O . VAL B 1 219 ? 13.539 9.656 3.432 1 98.88 219 VAL B O 1
ATOM 3676 N N . ASP B 1 220 ? 13.914 10.836 5.285 1 98.75 220 ASP B N 1
ATOM 3677 C CA . ASP B 1 220 ? 15.039 9.984 5.676 1 98.75 220 ASP B CA 1
ATOM 3678 C C . ASP B 1 220 ? 14.578 8.555 5.93 1 98.75 220 ASP B C 1
ATOM 3680 O O . ASP B 1 220 ? 15.273 7.602 5.57 1 98.75 220 ASP B O 1
ATOM 3684 N N . ALA B 1 221 ? 13.477 8.422 6.582 1 98.81 221 ALA B N 1
ATOM 3685 C CA . ALA B 1 221 ? 12.938 7.09 6.832 1 98.81 221 ALA B CA 1
ATOM 3686 C C . ALA B 1 221 ? 12.594 6.387 5.523 1 98.81 221 ALA B C 1
ATOM 3688 O O . ALA B 1 221 ? 12.883 5.195 5.359 1 98.81 221 ALA B O 1
ATOM 3689 N N . GLN B 1 222 ? 11.93 7.094 4.609 1 98.81 222 GLN B N 1
ATOM 3690 C CA . GLN B 1 222 ? 11.617 6.543 3.299 1 98.81 222 GLN B CA 1
ATOM 3691 C C . GLN B 1 222 ? 12.875 6.117 2.559 1 98.81 222 GLN B C 1
ATOM 3693 O O . GLN B 1 222 ? 12.914 5.047 1.949 1 98.81 222 GLN B O 1
ATOM 3698 N N . LEU B 1 223 ? 13.852 7.008 2.613 1 98.88 223 LEU B N 1
ATOM 3699 C CA . LEU B 1 223 ? 15.117 6.738 1.935 1 98.88 223 LEU B CA 1
ATOM 3700 C C . LEU B 1 223 ? 15.773 5.473 2.482 1 98.88 223 LEU B C 1
ATOM 3702 O O . LEU B 1 223 ? 16.234 4.629 1.716 1 98.88 223 LEU B O 1
ATOM 3706 N N . ASP B 1 224 ? 15.781 5.352 3.758 1 98.81 224 ASP B N 1
ATOM 3707 C CA . ASP B 1 224 ? 16.359 4.168 4.391 1 98.81 224 ASP B CA 1
ATOM 3708 C C . ASP B 1 224 ? 15.602 2.904 3.988 1 98.81 224 ASP B C 1
ATOM 3710 O O . ASP B 1 224 ? 16.219 1.864 3.736 1 98.81 224 ASP B O 1
ATOM 3714 N N . TYR B 1 225 ? 14.359 2.973 3.982 1 98.88 225 TYR B N 1
ATOM 3715 C CA . TYR B 1 225 ? 13.523 1.854 3.557 1 98.88 225 TYR B CA 1
ATOM 3716 C C . TYR B 1 225 ? 13.906 1.386 2.16 1 98.88 225 TYR B C 1
ATOM 3718 O O . TYR B 1 225 ? 14.148 0.196 1.941 1 98.88 225 TYR B O 1
ATOM 3726 N N . HIS B 1 226 ? 13.969 2.275 1.216 1 98.88 226 HIS B N 1
ATOM 3727 C CA . HIS B 1 226 ? 14.242 1.913 -0.169 1 98.88 226 HIS B CA 1
ATOM 3728 C C . HIS B 1 226 ? 15.68 1.432 -0.334 1 98.88 226 HIS B C 1
ATOM 3730 O O . HIS B 1 226 ? 15.961 0.548 -1.148 1 98.88 226 HIS B O 1
ATOM 3736 N N . ARG B 1 227 ? 16.594 2.004 0.407 1 98.94 227 ARG B N 1
ATOM 3737 C CA . ARG B 1 227 ? 17.984 1.541 0.35 1 98.94 227 ARG B CA 1
ATOM 3738 C C . ARG B 1 227 ? 18.094 0.092 0.812 1 98.94 227 ARG B C 1
ATOM 3740 O O . ARG B 1 227 ? 18.766 -0.719 0.175 1 98.94 227 ARG B O 1
ATOM 3747 N N . GLN B 1 228 ? 17.453 -0.22 1.903 1 98.94 228 GLN B N 1
ATOM 3748 C CA . GLN B 1 228 ? 17.469 -1.588 2.41 1 98.94 228 GLN B CA 1
ATOM 3749 C C . GLN B 1 228 ? 16.781 -2.543 1.44 1 98.94 228 GLN B C 1
ATOM 3751 O O . GLN B 1 228 ? 17.234 -3.674 1.247 1 98.94 228 GLN B O 1
ATOM 3756 N N . ALA B 1 229 ? 15.703 -2.08 0.88 1 98.88 229 ALA B N 1
ATOM 3757 C CA . ALA B 1 229 ? 15 -2.9 -0.104 1 98.88 229 ALA B CA 1
ATOM 3758 C C . ALA B 1 229 ? 15.898 -3.217 -1.297 1 98.88 229 ALA B C 1
ATOM 3760 O O . ALA B 1 229 ? 15.914 -4.348 -1.784 1 98.88 229 ALA B O 1
ATOM 3761 N N . VAL B 1 230 ? 16.641 -2.225 -1.734 1 98.94 230 VAL B N 1
ATOM 3762 C CA . VAL B 1 230 ? 17.562 -2.426 -2.844 1 98.94 230 VAL B CA 1
ATOM 3763 C C . VAL B 1 230 ? 18.578 -3.514 -2.484 1 98.94 230 VAL B C 1
ATOM 3765 O O . VAL B 1 230 ? 18.859 -4.402 -3.291 1 98.94 230 VAL B O 1
ATOM 3768 N N . GLN B 1 231 ? 19.078 -3.461 -1.315 1 98.88 231 GLN B N 1
ATOM 3769 C CA . GLN B 1 231 ? 20.062 -4.438 -0.887 1 98.88 231 GLN B CA 1
ATOM 3770 C C . GLN B 1 231 ? 19.484 -5.848 -0.882 1 98.88 231 GLN B C 1
ATOM 3772 O O . GLN B 1 231 ? 20.109 -6.785 -1.385 1 98.88 231 GLN B O 1
ATOM 3777 N N . ILE B 1 232 ? 18.344 -6.016 -0.347 1 98.94 232 ILE B N 1
ATOM 3778 C CA . ILE B 1 232 ? 17.688 -7.316 -0.243 1 98.94 232 ILE B CA 1
ATOM 3779 C C . ILE B 1 232 ? 17.391 -7.859 -1.64 1 98.94 232 ILE B C 1
ATOM 3781 O O . ILE B 1 232 ? 17.672 -9.023 -1.931 1 98.94 232 ILE B O 1
ATOM 3785 N N . LEU B 1 233 ? 16.891 -7.004 -2.506 1 98.88 233 LEU B N 1
ATOM 3786 C CA . LEU B 1 233 ? 16.453 -7.43 -3.832 1 98.88 233 LEU B CA 1
ATOM 3787 C C . LEU B 1 233 ? 17.656 -7.691 -4.742 1 98.88 233 LEU B C 1
ATOM 3789 O O . LEU B 1 233 ? 17.594 -8.57 -5.605 1 98.88 233 LEU B O 1
ATOM 3793 N N . GLU B 1 234 ? 18.703 -6.918 -4.508 1 98.81 234 GLU B N 1
ATOM 3794 C CA . GLU B 1 234 ? 19.938 -7.18 -5.266 1 98.81 234 GLU B CA 1
ATOM 3795 C C . GLU B 1 234 ? 20.469 -8.578 -4.98 1 98.81 234 GLU B C 1
ATOM 3797 O O . GLU B 1 234 ? 20.891 -9.289 -5.902 1 98.81 234 GLU B O 1
ATOM 3802 N N . GLU B 1 235 ? 20.516 -8.898 -3.748 1 98.69 235 GLU B N 1
ATOM 3803 C CA . GLU B 1 235 ? 20.953 -10.234 -3.359 1 98.69 235 GLU B CA 1
ATOM 3804 C C . GLU B 1 235 ? 20.062 -11.312 -3.986 1 98.69 235 GLU B C 1
ATOM 3806 O O . GLU B 1 235 ? 20.562 -12.32 -4.484 1 98.69 235 GLU B O 1
ATOM 3811 N N . LEU B 1 236 ? 18.812 -11.133 -3.939 1 98.75 236 LEU B N 1
ATOM 3812 C CA . LEU B 1 236 ? 17.875 -12.086 -4.508 1 98.75 236 LEU B CA 1
ATOM 3813 C C . LEU B 1 236 ? 18.047 -12.188 -6.02 1 98.75 236 LEU B C 1
ATOM 3815 O O . LEU B 1 236 ? 18.016 -13.289 -6.578 1 98.75 236 LEU B O 1
ATOM 3819 N N . ALA B 1 237 ? 18.141 -11.031 -6.691 1 98.62 237 ALA B N 1
ATOM 3820 C CA . ALA B 1 237 ? 18.328 -11.008 -8.141 1 98.62 237 ALA B CA 1
ATOM 3821 C C . ALA B 1 237 ? 19.562 -11.82 -8.547 1 98.62 237 ALA B C 1
ATOM 3823 O O . ALA B 1 237 ? 19.516 -12.57 -9.523 1 98.62 237 ALA B O 1
ATOM 3824 N N . ASP B 1 238 ? 20.625 -11.633 -7.832 1 97.88 238 ASP B N 1
ATOM 3825 C CA . ASP B 1 238 ? 21.844 -12.367 -8.102 1 97.88 238 ASP B CA 1
ATOM 3826 C C . ASP B 1 238 ? 21.641 -13.867 -7.934 1 97.88 238 ASP B C 1
ATOM 3828 O O . ASP B 1 238 ? 22.125 -14.664 -8.742 1 97.88 238 ASP B O 1
ATOM 3832 N N . LYS B 1 239 ? 20.984 -14.258 -6.879 1 96.69 239 LYS B N 1
ATOM 3833 C CA . LYS B 1 239 ? 20.719 -15.672 -6.609 1 96.69 239 LYS B CA 1
ATOM 3834 C C . LYS B 1 239 ? 19.891 -16.297 -7.719 1 96.69 239 LYS B C 1
ATOM 3836 O O . LYS B 1 239 ? 20.172 -17.406 -8.172 1 96.69 239 LYS B O 1
ATOM 3841 N N . LEU B 1 240 ? 18.859 -15.625 -8.164 1 97.19 240 LEU B N 1
ATOM 3842 C CA . LEU B 1 240 ? 17.969 -16.141 -9.211 1 97.19 240 LEU B CA 1
ATOM 3843 C C . LEU B 1 240 ? 18.703 -16.234 -10.547 1 97.19 240 LEU B C 1
ATOM 3845 O O . LEU B 1 240 ? 18.5 -17.172 -11.305 1 97.19 240 LEU B O 1
ATOM 3849 N N . LYS B 1 241 ? 19.531 -15.266 -10.797 1 95.44 241 LYS B N 1
ATOM 3850 C CA . LYS B 1 241 ? 20.312 -15.281 -12.031 1 95.44 241 LYS B CA 1
ATOM 3851 C C . LYS B 1 241 ? 21.266 -16.469 -12.062 1 95.44 241 LYS B C 1
ATOM 3853 O O . LYS B 1 241 ? 21.438 -17.109 -13.102 1 95.44 241 LYS B O 1
ATOM 3858 N N . ARG B 1 242 ? 21.906 -16.766 -10.961 1 93.38 242 ARG B N 1
ATOM 3859 C CA . ARG B 1 242 ? 22.797 -17.922 -10.867 1 93.38 242 ARG B CA 1
ATOM 3860 C C . ARG B 1 242 ? 22.031 -19.219 -11.086 1 93.38 242 ARG B C 1
ATOM 3862 O O . ARG B 1 242 ? 22.531 -20.141 -11.75 1 93.38 242 ARG B O 1
ATOM 3869 N N . SER B 1 243 ? 20.844 -19.234 -10.484 1 90.44 243 SER B N 1
ATOM 3870 C CA . SER B 1 243 ? 20.016 -20.422 -10.656 1 90.44 243 SER B CA 1
ATOM 3871 C C . SER B 1 243 ? 19.656 -20.641 -12.125 1 90.44 243 SER B C 1
ATOM 3873 O O . SER B 1 243 ? 19.625 -21.781 -12.602 1 90.44 243 SER B O 1
ATOM 3875 N N . LEU B 1 244 ? 19.438 -19.594 -12.859 1 89.31 244 LEU B N 1
ATOM 3876 C CA . LEU B 1 244 ? 19.062 -19.672 -14.266 1 89.31 244 LEU B CA 1
ATOM 3877 C C . LEU B 1 244 ? 20.234 -20.109 -15.125 1 89.31 244 LEU B C 1
ATOM 3879 O O . LEU B 1 244 ? 20.047 -20.766 -16.156 1 89.31 244 LEU B O 1
ATOM 3883 N N . LEU B 1 245 ? 21.422 -19.766 -14.656 1 84.25 245 LEU B N 1
ATOM 3884 C CA . LEU B 1 245 ? 22.609 -20.156 -15.391 1 84.25 245 LEU B CA 1
ATOM 3885 C C . LEU B 1 245 ? 22.922 -21.625 -15.203 1 84.25 245 LEU B C 1
ATOM 3887 O O . LEU B 1 245 ? 23.484 -22.266 -16.094 1 84.25 245 LEU B O 1
ATOM 3891 N N . ILE B 1 246 ? 22.531 -22.203 -14.07 1 75.75 246 ILE B N 1
ATOM 3892 C CA . ILE B 1 246 ? 22.859 -23.578 -13.727 1 75.75 246 ILE B CA 1
ATOM 3893 C C . ILE B 1 246 ? 21.812 -24.531 -14.312 1 75.75 246 ILE B C 1
ATOM 3895 O O . ILE B 1 246 ? 22.156 -25.625 -14.766 1 75.75 246 ILE B O 1
ATOM 3899 N N . ILE B 1 247 ? 20.625 -24.109 -14.375 1 75.31 247 ILE B N 1
ATOM 3900 C CA . ILE B 1 247 ? 19.562 -24.969 -14.883 1 75.31 247 ILE B CA 1
ATOM 3901 C C . ILE B 1 247 ? 19.75 -25.203 -16.375 1 75.31 247 ILE B C 1
ATOM 3903 O O . ILE B 1 247 ? 19.594 -26.328 -16.875 1 75.31 247 ILE B O 1
#

Foldseek 3Di:
DDPVVVVLVVLLVVLVCCVVPVVDDFDDDDPVLVVLVVVLVVVLVCLVVVLVVVLCVLQVDPVLVVVQVVVVVVCVVVVNPPRDFRPDPLLVQLVVLCVVLVVVPPVDLSSVLSNLSSVLSNVLVVLSSQLVVQLCVLANVVSVCCNVPLSVVLVVLVVQLSSLSSSLRSVVVVPPVDDPVSNVVSVVSNVVSSVVSSVSSVVCVVVCVSNVRSVVSNVVSVVSSVVVSCVSVVVSVVVSVVSVVVD/DDPVVVVLVVLLVVLVCCCVPVVDDFDDDDPVLVVLVVVLVVVLVVLVVVLVVVVCVLQVDPVLVVVQVVVVVVCVVVVNPDRDFRPDPLLVQLVVLCVVLVVVHPVDLSSVLSNLSSVLSNVLVVLSSQLVVQLCVLANVVSVCCNVPLSVVLVVLVVQLSSLSSSLRSVVVVPPVDDPVSNVVSVVSNVVSSVVSSVSSVVCVVPCVSNVRSVVSNVVSVVSSVVVSCVSVVVSVVVSVVSVVVD

Nearest PDB structures (foldseek):
  1x03-assembly1_A-2  TM=9.736E-01  e=1.518E-18  Homo sapiens
  1zww-assembly1_A  TM=9.809E-01  e=8.391E-18  Mus musculus
  2c08-assembly1_A-2  TM=9.885E-01  e=1.287E-17  Rattus norvegicus
  2z0v-assembly1_A  TM=9.215E-01  e=4.316E-18  Homo sapiens
  1x04-assembly1_A-2  TM=9.237E-01  e=1.484E-17  Homo sapiens

Sequence (494 aa):
MSVAGLKKQFYKASQLVSEKVGGAEGTKLDDDFKDMEKKVDVTSKAVAEVLVRTIEYLQPNPASRAKLTMLNTVSKIRGQVKNPGYPQSEGLLGECMVRHGKELGGESNFGDALLDAGESMKRLAEVKDSLDIEVKQNFIDPLQNLCDKDLKEIQHHLKKLEGRRLDFDYKKKRQGKIPDEELRQALEKFEESKEVAETSMHNLLETDIEQVSQLSALVDAQLDYHRQAVQILEELADKLKRSLLIIMSVAGLKKQFYKASQLVSEKVGGAEGTKLDDDFKDMEKKVDVTSKAVAEVLVRTIEYLQPNPASRAKLTMLNTVSKIRGQVKNPGYPQSEGLLGECMVRHGKELGGESNFGDALLDAGESMKRLAEVKDSLDIEVKQNFIDPLQNLCDKDLKEIQHHLKKLEGRRLDFDYKKKRQGKIPDEELRQALEKFEESKEVAETSMHNLLETDIEQVSQLSALVDAQLDYHRQAVQILEELADKLKRSLLII

pLDDT: mean 90.71, std 9.97, range [53.72, 98.94]

Radius of gyration: 34.92 Å; Cα contacts (8 Å, |Δi|>4): 520; chains: 2; bounding box: 52×117×66 Å

Organism: Mus musculus (NCBI:txid10090)

Secondary structure (DSSP, 8-state):
--HHHHHHHHHHHHHHHHHHHS---PPPPPHHHHHHHHHHHHHHHHHHHHHHHHHHHH---HHHHHHHHHHHHHHHHHT----PPP--HHHHHHHHHHHHHHHH-TT-HHHHHHHHHHHHHHHHHHHHHHHHHHHIIIIIHHHHHIIIIIIHHHHHHHHHHHHHHHHHHHHHHTBTTB-HHHHHHHHHHHHHHHHHHHHHHHHHHHTTHHHHHHHHHHHHHHHHHHHHHHHHHHHHHHHHHHHHHH-/--HHHHHHHHHHHHHHHHHHHS---PPPPPHHHHHHHHHHHHHHHHHHHHHHHHHHHH---HHHHHHHHHHHHHHHHHT----PPP--HHHHHHHHHHHHHHHH-TT-HHHHHHHHHHHHHHHHHHHHHHHHHHHIIIIIHHHHHIIIIIIHHHHHHHHHHHHHHHHHHHHHHTBTTB-HHHHHHHHHHHHHHHHHHHHHHHHHHHTTHHHHHHHHHHHHHHHHHHHHHHHHHHHHHHHHHHHHHH-

InterPro domains:
  IPR004148 BAR domain [PF03114] (6-241)
  IPR004148 BAR domain [PS51021] (18-247)
  IPR004148 BAR domain [SM00721] (5-242)
  IPR027267 AH/BAR domain superfamily [G3DSA:1.20.1270.60] (1-244)
  IPR027267 AH/BAR domain superfamily [SSF103657] (12-241)
  IPR050384 Endophilin/SH3RF [PTHR14167] (15-243)